Protein AF-A0A968QBC7-F1 (afdb_monomer_lite)

Sequence (565 aa):
MVQDLKIQFGDIQQAPGVLPNEQGVIEVTITNDGDESLADGSLNLFASTDRELDLDSLNSNDDLLEGTEVNALKGTDELLGTLGGINLEADESRSYTIDFAADEFRNPSVVSPGAYNLFAQIDPDNAVAESDETNNQSLQAISVDGTDAILDWNSAFLNAVQTQGKLDRENGVKLNDYNVPGEPPPIEARDAAILSIAQYEVVNAIAGDGDSYLNDGIVPPDGASAEAAAVGAAYQVLSTLFPEQTRTFDLQVEASLAEIEDSSGAENAGFDYGVEVANQVLALRAGDGSDAAQVPYTPGTDPGDYNETNERGRVSAVLPNFGDVTPFVIGNPEYFRPSGPPEYGSEQFLEETEQLRLLGGRTDTDATESIRTPEQTEIAEFWAYDRQDTFRPPGQWIEIAQEVALDEGNSLEENAQLFAQLNVSLADAGIVAWDTKFTFDQQRPYNTIAQDGLTGATYDPDWRPLLDTPPFPDYVSGHATFGGAAAAVLEDFFGEDISFEIASQELPGVTRSFSGSGDLSSFEEAALENANSRLYAGVHLESSNLDGLAAGQLVGEYVTDNFLS

Foldseek 3Di:
DFWAKFKDWDDFPAFQFQDQVRKTKTKMKIWTQDQAKDFWWKKWKKWFLQPDDDPVQEQEPVLQPDPQDFFSGRARMYTFFMDTGDIAGHRDMDMDMDICNDPRGHHDQSFFQAKIKMKMAIPPPCPGGHPDPPRRMDMDIDGHPLDALLLNLLRNLLSLQLVQLVVCVVVVPDADLQDDGGQAQLNSLVLLLLLLLLLLQLLCLVVPPPFHLLNDADRAPDLADSRLLSLLQSLLSCCVVRVVSNVVSVVVNVVNLVPDPGDPVNSVSSNVSSVVSSVVSCVVQVPQCQSVQRHADDWDDDPFFAACAFPVGGGGAPRLCLLSGQASWPRHLVVLADPADDPQLDPQNQVLLQLLLQQFFQDDDPQYDHPHDPVLLCLLLQLPQVRSSGSRLLNLLVSVVSQQCSVVSDDSNLSSVLSNLLSSLLNSLSSSQSNNQSVRRGYWSRCVAQPPDRPPHRHDVPTHGSATADRTGAAADSSLLSLLLSLLSCCVSPNQQDKDKDRGSSNPPDIDIFGADDPGGSSRVSSLSSLSSCSNRSTYGPRNSVSSNSSNNVSNNSSVVGVRD

Radius of gyration: 24.46 Å; chains: 1; bounding box: 62×48×79 Å

pLDDT: mean 89.82, std 11.72, range [37.88, 98.94]

Secondary structure (DSSP, 8-state):
--B-EEEEEEEEEE---SSTT---EEEEEEEE-SSS-EEEEEEEEEEESSS---GGG-B-GGGGSSTT-S----SSEEEEEEEEEEEE-TTEEEEEEEETTSTTB---SSS-SSEEEEEEEESTT--S-BS-TTSSEEEEEEE-TT--HHHHHHHHHHHHHHHHHHHHHHTT---BTTB-SS--HHHHHHHHHHHHHHHHHHHHHHHT----TTSSPPPPPTT--HHHHHHHHHHHHHHHH-GGGHHHHHHHHHHHHHH--S-HHHHHHHHHHHHHHHHHHHHHHTTSSGGG--------SSTTB--SEETTEE-PPS-TTGGGSPPSSSS-GGGTS-S-PPPTTSHHHHHHHHHHHHHHBSS--SS------HHHHHHHHHT---STTS-HHHHHHHHHHHHHHHHHT--HHHHHHHHHHHHHHHHHHHHHHHHHHHHH-BPPHHHHHHSTT-TTS---TT--BSSPPPSS--SSPHHHHHHHHHHHHHHHHH-S---EEEEETTEEEEEEEE--BTTB-HHHHHHHHHHHHHHHTTSS-HHHHHHHHHHHHHHHHHHHHHTT-

Structure (mmCIF, N/CA/C/O backbone):
data_AF-A0A968QBC7-F1
#
_entry.id   AF-A0A968QBC7-F1
#
loop_
_atom_site.group_PDB
_atom_site.id
_atom_site.type_symbol
_atom_site.label_atom_id
_atom_site.label_alt_id
_atom_site.label_comp_id
_atom_site.label_asym_id
_atom_site.label_entity_id
_atom_site.label_seq_id
_atom_site.pdbx_PDB_ins_code
_atom_site.Cartn_x
_atom_site.Cartn_y
_atom_site.Cartn_z
_atom_site.occupancy
_atom_site.B_iso_or_equiv
_atom_site.auth_seq_id
_atom_site.auth_comp_id
_atom_site.auth_asym_id
_atom_site.auth_atom_id
_atom_site.pdbx_PDB_model_num
ATOM 1 N N . MET A 1 1 ? 14.443 12.891 48.076 1.00 54.38 1 MET A N 1
ATOM 2 C CA . MET A 1 1 ? 14.769 13.911 47.079 1.00 54.38 1 MET A CA 1
ATOM 3 C C . MET A 1 1 ? 15.037 13.156 45.808 1.00 54.38 1 MET A C 1
ATOM 5 O O . MET A 1 1 ? 16.175 12.801 45.521 1.00 54.38 1 MET A O 1
ATOM 9 N N . VAL A 1 2 ? 13.929 12.725 45.223 1.00 64.19 2 VAL A N 1
ATOM 10 C CA . VAL A 1 2 ? 13.801 11.969 43.988 1.00 64.19 2 VAL A CA 1
ATOM 11 C C . VAL A 1 2 ? 12.511 12.476 43.337 1.00 64.19 2 VAL A C 1
ATOM 13 O O . VAL A 1 2 ? 11.509 12.635 44.039 1.00 64.19 2 VAL A O 1
ATOM 16 N N . GLN A 1 3 ? 12.555 12.787 42.045 1.00 67.62 3 GLN A N 1
ATOM 17 C CA . GLN A 1 3 ? 11.353 13.116 41.273 1.00 67.62 3 GLN A CA 1
ATOM 18 C C . GLN A 1 3 ? 10.611 11.809 40.910 1.00 67.62 3 GLN A C 1
ATOM 20 O O . GLN A 1 3 ? 11.184 10.726 41.038 1.00 67.62 3 GLN A O 1
ATOM 25 N N . ASP A 1 4 ? 9.325 11.870 40.576 1.00 77.69 4 ASP A N 1
ATOM 26 C CA . ASP A 1 4 ? 8.545 10.708 40.102 1.00 77.69 4 ASP A CA 1
ATOM 27 C C . ASP A 1 4 ? 7.466 11.233 39.151 1.00 77.69 4 ASP A C 1
ATOM 29 O O . ASP A 1 4 ? 6.386 11.641 39.584 1.00 77.69 4 ASP A O 1
ATOM 33 N N . LEU A 1 5 ? 7.815 11.350 37.877 1.00 72.25 5 LEU A N 1
ATOM 34 C CA . LEU A 1 5 ? 7.026 11.959 36.820 1.00 72.25 5 LEU A CA 1
ATOM 35 C C . LEU A 1 5 ? 6.195 10.894 36.118 1.00 72.25 5 LEU A C 1
ATOM 37 O O . LEU A 1 5 ? 6.667 10.113 35.302 1.00 72.25 5 LEU A O 1
ATOM 41 N N . LYS A 1 6 ? 4.897 10.937 36.382 1.00 81.06 6 LYS A N 1
ATOM 42 C CA . LYS A 1 6 ? 3.906 10.088 35.736 1.00 81.06 6 LYS A CA 1
ATOM 43 C C . LYS A 1 6 ? 3.188 10.848 34.654 1.00 81.06 6 LYS A C 1
ATOM 45 O O . LYS A 1 6 ? 2.846 12.022 34.820 1.00 81.06 6 LYS A O 1
ATOM 50 N N . ILE A 1 7 ? 2.878 10.138 33.584 1.00 75.00 7 ILE A N 1
ATOM 51 C CA . ILE A 1 7 ? 2.091 10.673 32.488 1.00 75.00 7 ILE A CA 1
ATOM 52 C C . ILE A 1 7 ? 0.885 9.792 32.204 1.00 75.00 7 ILE A C 1
ATOM 54 O O . ILE A 1 7 ? 0.945 8.563 32.241 1.00 75.00 7 ILE A O 1
ATOM 58 N N . GLN A 1 8 ? -0.239 10.444 31.946 1.00 77.38 8 GLN A N 1
ATOM 59 C CA . GLN A 1 8 ? -1.479 9.786 31.589 1.00 77.38 8 GLN A CA 1
ATOM 60 C C . GLN A 1 8 ? -2.199 10.626 30.542 1.00 77.38 8 GLN A C 1
ATOM 62 O O . GLN A 1 8 ? -2.415 11.824 30.745 1.00 77.38 8 GLN A O 1
ATOM 67 N N . PHE A 1 9 ? -2.604 10.001 29.440 1.00 70.44 9 PHE A N 1
ATOM 68 C CA . PHE A 1 9 ? -3.548 10.630 28.523 1.00 70.44 9 PHE A CA 1
ATOM 69 C C . PHE A 1 9 ? -4.874 10.928 29.243 1.00 70.44 9 PHE A C 1
ATOM 71 O O . PHE A 1 9 ? -5.372 10.127 30.039 1.00 70.44 9 PHE A O 1
ATOM 78 N N . GLY A 1 10 ? -5.385 12.135 29.024 1.00 65.56 10 GLY A N 1
ATOM 79 C CA . GLY A 1 10 ? -6.722 12.562 29.417 1.00 65.56 10 GLY A CA 1
ATOM 80 C C . GLY A 1 10 ? -7.723 12.297 28.295 1.00 65.56 10 GLY A C 1
ATOM 81 O O . GLY A 1 10 ? -7.567 11.352 27.527 1.00 65.56 10 GLY A O 1
ATOM 82 N N . ASP A 1 11 ? -8.747 13.144 28.200 1.00 63.66 11 ASP A N 1
ATOM 83 C CA . ASP A 1 11 ? -9.745 13.041 27.138 1.00 63.66 11 ASP A CA 1
ATOM 84 C C . ASP A 1 11 ? -9.130 13.443 25.780 1.00 63.66 11 ASP A C 1
ATOM 86 O O . ASP A 1 11 ? -8.420 14.450 25.666 1.00 63.66 11 ASP A O 1
ATOM 90 N N . ILE A 1 12 ? -9.426 12.667 24.736 1.00 63.16 12 ILE A N 1
ATOM 91 C CA . ILE A 1 12 ? -9.219 13.074 23.341 1.00 63.16 12 ILE A CA 1
ATOM 92 C C . ILE A 1 12 ? -10.389 13.999 23.001 1.00 63.16 12 ILE A C 1
ATOM 94 O O . ILE A 1 12 ? -11.540 13.567 23.001 1.00 63.16 12 ILE A O 1
ATOM 98 N N . GLN A 1 13 ? -10.118 15.289 22.798 1.00 61.44 13 GLN A N 1
ATOM 99 C CA . GLN A 1 13 ? -11.164 16.268 22.479 1.00 61.44 13 GLN A CA 1
ATOM 100 C C . GLN A 1 13 ? -11.475 16.288 20.979 1.00 61.44 13 GLN A C 1
ATOM 102 O O . GLN A 1 13 ? -12.612 16.562 20.600 1.00 61.44 13 GLN A O 1
ATOM 107 N N . GLN A 1 14 ? -10.456 16.014 20.165 1.00 63.56 14 GLN A N 1
ATOM 108 C CA . GLN A 1 14 ? -10.523 15.791 18.728 1.00 63.56 14 GLN A CA 1
ATOM 109 C C . GLN A 1 14 ? -9.367 14.857 18.365 1.00 63.56 14 GLN A C 1
ATOM 111 O O . GLN A 1 14 ? -8.214 15.174 18.687 1.00 63.56 14 GLN A O 1
ATOM 116 N N . ALA A 1 15 ? -9.654 13.710 17.749 1.00 60.06 15 ALA A N 1
ATOM 117 C CA . ALA A 1 15 ? -8.593 12.820 17.284 1.00 60.06 15 ALA A CA 1
ATOM 118 C C . ALA A 1 15 ? -7.692 13.580 16.290 1.00 60.06 15 ALA A C 1
ATOM 120 O O . ALA A 1 15 ? -8.216 14.307 15.442 1.00 60.06 15 ALA A O 1
ATOM 121 N N . PRO A 1 16 ? -6.353 13.490 16.394 1.00 59.53 16 PRO A N 1
ATOM 122 C CA . PRO A 1 16 ? -5.494 14.000 15.337 1.00 59.53 16 PRO A CA 1
ATOM 123 C C . PRO A 1 16 ? -5.816 13.249 14.054 1.00 59.53 16 PRO A C 1
ATOM 125 O 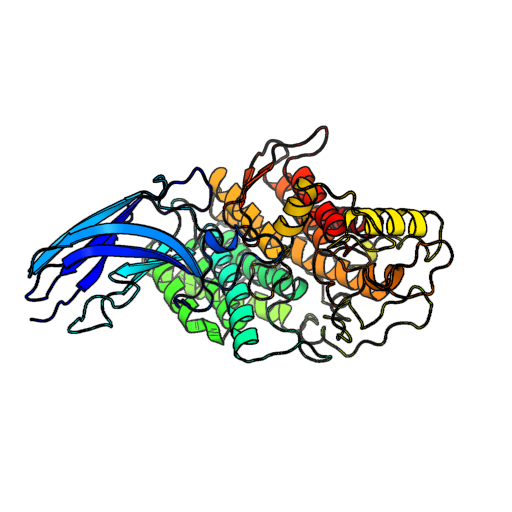O . PRO A 1 16 ? -5.745 12.023 14.015 1.00 59.53 16 PRO A O 1
ATOM 128 N N . GLY A 1 17 ? -6.238 13.996 13.040 1.00 59.09 17 GLY A N 1
ATOM 129 C CA . GLY A 1 17 ? -6.436 13.433 11.720 1.00 59.09 17 GLY A CA 1
ATOM 130 C C . GLY A 1 17 ? -5.100 13.204 11.026 1.00 59.09 17 GLY A C 1
ATOM 131 O O . GLY A 1 17 ? -4.032 13.560 11.539 1.00 59.09 17 GLY A O 1
ATOM 132 N N . VAL A 1 18 ? -5.167 12.619 9.839 1.00 54.19 18 VAL A N 1
ATOM 133 C CA . VAL A 1 18 ? -3.989 12.420 8.982 1.00 54.19 18 VAL A CA 1
ATOM 134 C C . VAL A 1 18 ? -3.817 13.561 7.977 1.00 54.19 18 VAL A C 1
ATOM 136 O O . VAL A 1 18 ? -2.715 13.800 7.487 1.00 54.19 18 VAL A O 1
ATOM 139 N N . LEU A 1 19 ? -4.867 14.357 7.736 1.00 51.28 19 LEU A N 1
ATOM 140 C CA . LEU A 1 19 ? -4.826 15.472 6.791 1.00 51.28 19 LEU A CA 1
ATOM 141 C C . LEU A 1 19 ? -4.228 16.738 7.419 1.00 51.28 19 LEU A C 1
ATOM 143 O O . LEU A 1 19 ? -4.569 17.062 8.554 1.00 51.28 19 LEU A O 1
ATOM 147 N N . PRO A 1 20 ? -3.446 17.565 6.692 1.00 45.19 20 PRO A N 1
ATOM 148 C CA . PRO A 1 20 ? -2.843 18.810 7.209 1.00 45.19 20 PRO A CA 1
ATOM 149 C C . PRO A 1 20 ? -3.818 19.816 7.842 1.00 45.19 20 PRO A C 1
ATOM 151 O O . PRO A 1 20 ? -3.416 20.680 8.625 1.00 45.19 20 PRO A O 1
ATOM 154 N N . ASN A 1 21 ? -5.102 19.738 7.488 1.00 50.56 21 ASN A N 1
ATOM 155 C CA . ASN A 1 21 ? -6.150 20.629 7.984 1.00 50.56 21 ASN A CA 1
ATOM 156 C C . ASN A 1 21 ? -6.928 20.040 9.177 1.00 50.56 21 ASN A C 1
ATOM 158 O O . ASN A 1 21 ? -7.667 20.772 9.841 1.00 50.56 21 ASN A O 1
ATOM 162 N N . GLU A 1 22 ? -6.750 18.751 9.472 1.00 58.28 22 GLU A N 1
ATOM 163 C CA . GLU A 1 22 ? -7.360 18.049 10.599 1.00 58.28 22 GLU A CA 1
ATOM 164 C C . GLU A 1 22 ? -6.452 18.153 11.817 1.00 58.28 22 GLU A C 1
ATOM 166 O O . GLU A 1 22 ? -5.521 17.381 12.027 1.00 58.28 22 GLU A O 1
ATOM 171 N N . GLN A 1 23 ? -6.702 19.182 12.613 1.00 64.25 23 GLN A N 1
ATOM 172 C CA . GLN A 1 23 ? -5.870 19.491 13.761 1.00 64.25 23 GLN A CA 1
ATOM 173 C C . GLN A 1 23 ? -6.446 18.814 15.005 1.00 64.25 23 GLN A C 1
ATOM 175 O O . GLN A 1 23 ? -7.502 19.204 15.501 1.00 64.25 23 GLN A O 1
ATOM 180 N N . GLY A 1 24 ? -5.770 17.767 15.479 1.00 70.56 24 GLY A N 1
ATOM 181 C CA . GLY A 1 24 ? -6.132 17.063 16.707 1.00 70.56 24 GLY A CA 1
ATOM 182 C C . GLY A 1 24 ? -5.982 17.932 17.946 1.00 70.56 24 GLY A C 1
ATOM 183 O O . GLY A 1 24 ? -5.099 18.788 18.030 1.00 70.56 24 GLY A O 1
ATOM 184 N N . VAL A 1 25 ? -6.810 17.666 18.951 1.00 77.69 25 VAL A N 1
ATOM 185 C CA . VAL A 1 25 ? -6.698 18.283 20.272 1.00 77.69 25 VAL A CA 1
ATOM 186 C C . VAL A 1 25 ? -6.809 17.194 21.323 1.00 77.69 25 VAL A C 1
ATOM 188 O O . VAL A 1 25 ? -7.871 16.602 21.524 1.00 77.69 25 VAL A O 1
ATOM 191 N N . ILE A 1 26 ? -5.711 16.946 22.031 1.00 81.19 26 ILE A N 1
ATOM 192 C CA . ILE A 1 26 ? -5.663 15.931 23.084 1.00 81.19 26 ILE A CA 1
ATOM 193 C C . ILE A 1 26 ? -5.271 16.555 24.418 1.00 81.19 26 ILE A C 1
ATOM 195 O O . ILE A 1 26 ? -4.491 17.509 24.478 1.00 81.19 26 ILE A O 1
ATOM 199 N N . GLU A 1 27 ? -5.795 16.013 25.513 1.00 84.12 27 GLU A N 1
ATOM 200 C CA . GLU A 1 27 ? -5.322 16.361 26.848 1.00 84.12 27 GLU A CA 1
ATOM 201 C C . GLU A 1 27 ? -4.336 15.323 27.370 1.00 84.12 27 GLU A C 1
ATOM 203 O O . GLU A 1 27 ? -4.549 14.117 27.282 1.00 84.12 27 GLU A O 1
ATOM 208 N N . VAL A 1 28 ? -3.258 15.801 27.983 1.00 84.19 28 VAL A N 1
ATOM 209 C CA . VAL A 1 28 ? -2.274 14.963 28.666 1.00 84.19 28 VAL A CA 1
ATOM 210 C C . VAL A 1 28 ? -2.085 15.486 30.077 1.00 84.19 28 VAL A C 1
ATOM 212 O O . VAL A 1 28 ? -1.822 16.669 30.293 1.00 84.19 28 VAL A O 1
ATOM 215 N N . THR A 1 29 ? -2.234 14.611 31.065 1.00 86.94 29 THR A N 1
ATOM 216 C CA . THR A 1 29 ? -2.003 14.942 32.470 1.00 86.94 29 THR A CA 1
ATOM 217 C C . THR A 1 29 ? -0.637 14.440 32.898 1.00 86.94 29 THR A C 1
ATOM 219 O O . THR A 1 29 ? -0.306 13.270 32.720 1.00 86.94 29 THR A O 1
ATOM 222 N N . ILE A 1 30 ? 0.145 15.342 33.485 1.00 87.06 30 ILE A N 1
ATOM 223 C CA . ILE A 1 30 ? 1.463 15.049 34.038 1.00 87.06 30 ILE A CA 1
ATOM 224 C C . ILE A 1 30 ? 1.392 15.247 35.547 1.00 87.06 30 ILE A C 1
ATOM 226 O O . ILE A 1 30 ? 0.925 16.286 36.032 1.00 87.06 30 ILE A O 1
ATOM 230 N N . THR A 1 31 ? 1.867 14.252 36.281 1.00 85.75 31 THR A N 1
ATOM 231 C CA . THR A 1 31 ? 1.888 14.212 37.739 1.00 85.75 31 THR A CA 1
ATOM 232 C C . THR A 1 31 ? 3.325 14.074 38.216 1.00 85.75 31 THR A C 1
ATOM 234 O O . THR A 1 31 ? 4.023 13.168 37.787 1.00 85.75 31 THR A O 1
ATOM 237 N N . ASN A 1 32 ? 3.764 14.945 39.121 1.00 86.44 32 ASN A N 1
ATOM 238 C CA . ASN A 1 32 ? 5.033 14.808 39.827 1.00 86.44 32 ASN A CA 1
ATOM 239 C C . ASN A 1 32 ? 4.766 14.301 41.251 1.00 86.44 32 ASN A C 1
ATOM 241 O O . ASN A 1 32 ? 4.502 15.094 42.153 1.00 86.44 32 ASN A O 1
ATOM 245 N N . ASP A 1 33 ? 4.840 12.987 41.449 1.00 85.00 33 ASP A N 1
ATOM 246 C CA . ASP A 1 33 ? 4.702 12.303 42.746 1.00 85.00 33 ASP A CA 1
ATOM 247 C C . ASP A 1 33 ? 6.002 12.353 43.586 1.00 85.00 33 ASP A C 1
ATOM 249 O O . ASP A 1 33 ? 6.104 11.742 44.657 1.00 85.00 33 ASP A O 1
ATOM 253 N N . GLY A 1 34 ? 7.022 13.062 43.094 1.00 79.31 34 GLY A N 1
ATOM 254 C CA . GLY A 1 34 ? 8.303 13.249 43.757 1.00 79.31 34 GLY A CA 1
ATOM 255 C C . GLY A 1 34 ? 8.305 14.347 44.822 1.00 79.31 34 GLY A C 1
ATOM 256 O O . GLY A 1 34 ? 7.388 15.156 44.943 1.00 79.31 34 GLY A O 1
ATOM 257 N N . ASP A 1 35 ? 9.395 14.415 45.594 1.00 80.69 35 ASP A N 1
ATOM 258 C CA . ASP A 1 35 ? 9.584 15.411 46.662 1.00 80.69 35 ASP A CA 1
ATOM 259 C C . ASP A 1 35 ? 10.395 16.656 46.236 1.00 80.69 35 ASP A C 1
ATOM 261 O O . ASP A 1 35 ? 10.741 17.489 47.080 1.00 80.69 35 ASP A O 1
ATOM 265 N N . GLU A 1 36 ? 10.681 16.808 44.938 1.00 83.19 36 GLU A N 1
ATOM 266 C CA . GLU A 1 36 ? 11.306 17.988 44.319 1.00 83.19 36 GLU A CA 1
ATOM 267 C C . GLU A 1 36 ? 10.457 18.527 43.160 1.00 83.19 36 GLU A C 1
ATOM 269 O O . GLU A 1 36 ? 9.679 17.787 42.571 1.00 83.19 36 GLU A O 1
ATOM 274 N N . SER A 1 37 ? 10.604 19.813 42.824 1.00 84.12 37 SER A N 1
ATOM 275 C CA . SER A 1 37 ? 9.905 20.411 41.684 1.00 84.12 37 SER A CA 1
ATOM 276 C C . SER A 1 37 ? 10.605 20.121 40.351 1.00 84.12 37 SER A C 1
ATOM 278 O O . SER A 1 37 ? 11.833 20.195 40.251 1.00 84.12 37 SER A O 1
ATOM 280 N N . LEU A 1 38 ? 9.807 19.870 39.314 1.00 85.00 38 LEU A N 1
ATOM 281 C CA . LEU A 1 38 ? 10.229 19.862 37.918 1.00 85.00 38 LEU A CA 1
ATOM 282 C C . LEU A 1 38 ? 10.217 21.299 37.391 1.00 85.00 38 LEU A C 1
ATOM 284 O O . LEU A 1 38 ? 9.193 21.986 37.456 1.00 85.00 38 LEU A O 1
ATOM 288 N N . ALA A 1 39 ? 11.347 21.750 36.857 1.00 86.75 39 ALA A N 1
ATOM 289 C CA . ALA A 1 39 ? 11.468 23.050 36.214 1.00 86.75 39 ALA A CA 1
ATOM 290 C C . ALA A 1 39 ? 11.956 22.870 34.779 1.00 86.75 39 ALA A C 1
ATOM 292 O O . ALA A 1 39 ? 12.975 22.219 34.566 1.00 86.75 39 ALA A O 1
ATOM 293 N N . ASP A 1 40 ? 11.258 23.505 33.838 1.00 85.50 40 ASP A N 1
ATOM 294 C CA . ASP A 1 40 ? 11.594 23.492 32.408 1.00 85.50 40 ASP A CA 1
ATOM 295 C C . ASP A 1 40 ? 11.649 22.082 31.785 1.00 85.50 40 ASP A C 1
ATOM 297 O O . ASP A 1 40 ? 12.518 21.781 30.973 1.00 85.50 40 ASP A O 1
ATOM 301 N N . GLY A 1 41 ? 10.724 21.206 32.187 1.00 84.94 41 GLY A N 1
ATOM 302 C CA . GLY A 1 41 ? 10.575 19.875 31.600 1.00 84.94 41 GLY A CA 1
ATOM 303 C C . GLY A 1 41 ? 9.995 19.912 30.183 1.00 84.94 41 GLY A C 1
ATOM 304 O O . GLY A 1 41 ? 9.390 20.908 29.766 1.00 84.94 41 GLY A O 1
ATOM 305 N N . SER A 1 42 ? 10.145 18.798 29.470 1.00 87.94 42 SER A N 1
ATOM 306 C CA . SER A 1 42 ? 9.616 18.591 28.122 1.00 87.94 42 SER A CA 1
ATOM 307 C C . SER A 1 42 ? 8.788 17.312 28.020 1.00 87.94 42 SER A C 1
ATOM 309 O O . SER A 1 42 ? 9.060 16.316 28.691 1.00 87.94 42 SER A O 1
ATOM 311 N N . LEU A 1 43 ? 7.774 17.365 27.162 1.00 86.88 43 LEU A N 1
ATOM 312 C CA . LEU A 1 43 ? 6.907 16.257 26.790 1.00 86.88 43 LEU A CA 1
ATOM 313 C C . LEU A 1 43 ? 7.033 16.020 25.286 1.00 86.88 43 LEU A C 1
ATOM 315 O O . LEU A 1 43 ? 6.701 16.913 24.509 1.00 86.88 43 LEU A O 1
ATOM 319 N N . ASN A 1 44 ? 7.463 14.828 24.887 1.00 88.38 44 ASN A N 1
ATOM 320 C CA . ASN A 1 44 ? 7.434 14.394 23.492 1.00 88.38 44 ASN A CA 1
ATOM 321 C C . ASN A 1 44 ? 6.160 13.606 23.204 1.00 88.38 44 ASN A C 1
ATOM 323 O O . ASN A 1 44 ? 5.774 12.752 24.008 1.00 88.38 44 ASN A O 1
ATOM 327 N N . LEU A 1 45 ? 5.546 13.868 22.050 1.00 87.50 45 LEU A N 1
ATOM 328 C CA . LEU A 1 45 ? 4.499 13.019 21.493 1.00 87.50 45 LEU A CA 1
ATOM 329 C C . LEU A 1 45 ? 4.981 12.283 20.253 1.00 87.50 45 LEU A C 1
ATOM 331 O O . LEU A 1 45 ? 5.629 12.881 19.393 1.00 87.50 45 LEU A O 1
ATOM 335 N N . PHE A 1 46 ? 4.583 11.020 20.138 1.00 87.50 46 PHE A N 1
ATOM 336 C CA . PHE A 1 46 ? 4.916 10.170 19.005 1.00 87.50 46 PHE A CA 1
ATOM 337 C C . PHE A 1 46 ? 3.679 9.466 18.451 1.00 87.50 46 PHE A C 1
ATOM 339 O O . PHE A 1 46 ? 2.776 9.133 19.219 1.00 87.50 46 PHE A O 1
ATOM 346 N N . ALA A 1 47 ? 3.665 9.206 17.147 1.00 86.62 47 ALA A N 1
ATOM 347 C CA . ALA A 1 47 ? 2.773 8.235 16.522 1.00 86.62 47 ALA A CA 1
ATOM 348 C C . ALA A 1 47 ? 3.510 6.907 16.333 1.00 86.62 47 ALA A C 1
ATOM 350 O O . ALA A 1 47 ? 4.714 6.909 16.084 1.00 86.62 47 ALA A O 1
ATOM 351 N N . SER A 1 48 ? 2.779 5.802 16.450 1.00 85.56 48 SER A N 1
ATOM 352 C CA . SER A 1 48 ? 3.291 4.443 16.278 1.00 85.56 48 SER A CA 1
ATOM 353 C C . SER A 1 48 ? 2.239 3.533 15.653 1.00 85.56 48 SER A C 1
ATOM 355 O O . SER A 1 48 ? 1.053 3.573 16.018 1.00 85.56 48 SER A O 1
ATOM 357 N N . THR A 1 49 ? 2.687 2.664 14.752 1.00 82.94 49 THR A N 1
ATOM 358 C CA . THR A 1 49 ? 1.842 1.659 14.096 1.00 82.94 49 THR A CA 1
ATOM 359 C C . THR A 1 49 ? 1.744 0.352 14.885 1.00 82.94 49 THR A C 1
ATOM 361 O O . THR A 1 49 ? 0.771 -0.380 14.721 1.00 82.94 49 THR A O 1
ATOM 364 N N . ASP A 1 50 ? 2.710 0.039 15.755 1.00 78.44 50 ASP A N 1
ATOM 365 C CA . ASP A 1 50 ? 2.883 -1.307 16.329 1.00 78.44 50 ASP A CA 1
ATOM 366 C C . ASP A 1 50 ? 2.806 -1.378 17.864 1.00 78.44 50 ASP A C 1
ATOM 368 O O . ASP A 1 50 ? 2.888 -2.468 18.436 1.00 78.44 50 ASP A O 1
ATOM 372 N N . ARG A 1 51 ? 2.542 -0.245 18.533 1.00 85.06 51 ARG A N 1
ATOM 373 C CA . ARG A 1 51 ? 2.440 -0.135 20.005 1.00 85.06 51 ARG A CA 1
ATOM 374 C C . ARG A 1 51 ? 3.764 -0.376 20.727 1.00 85.06 51 ARG A C 1
ATOM 376 O O . ARG A 1 51 ? 3.754 -0.584 21.946 1.00 85.06 51 ARG A O 1
ATOM 383 N N . GLU A 1 52 ? 4.875 -0.309 20.015 1.00 83.88 52 GLU A N 1
ATOM 384 C CA . GLU A 1 52 ? 6.221 -0.237 20.563 1.00 83.88 52 GLU A CA 1
ATOM 385 C C . GLU A 1 52 ? 6.811 1.134 20.191 1.00 83.88 52 GLU A C 1
ATOM 387 O O . GLU A 1 52 ? 6.368 1.755 19.237 1.00 83.88 52 GLU A O 1
ATOM 392 N N . LEU A 1 53 ? 7.714 1.675 21.016 1.00 82.38 53 LEU A N 1
ATOM 393 C CA . LEU A 1 53 ? 8.359 2.962 20.731 1.00 82.38 53 LEU A CA 1
ATOM 394 C C . LEU A 1 53 ? 9.856 2.746 20.503 1.00 82.38 53 LEU A C 1
ATOM 396 O O . LEU A 1 53 ? 10.619 2.514 21.448 1.00 82.38 53 LEU A O 1
ATOM 400 N N . ASP A 1 54 ? 10.271 2.876 19.252 1.00 80.88 54 ASP A N 1
ATOM 401 C CA . ASP A 1 54 ? 11.610 2.658 18.731 1.00 80.88 54 ASP A CA 1
ATOM 402 C C . ASP A 1 54 ? 12.358 3.979 18.531 1.00 80.88 54 ASP A C 1
ATOM 404 O O . ASP A 1 54 ? 12.469 4.534 17.434 1.00 80.88 54 ASP A O 1
ATOM 408 N N . LEU A 1 55 ? 12.971 4.470 19.605 1.00 77.81 55 LEU A N 1
ATOM 409 C CA . LEU A 1 55 ? 13.724 5.728 19.559 1.00 77.81 55 LEU A CA 1
ATOM 410 C C . LEU A 1 55 ? 14.991 5.666 18.676 1.00 77.81 55 LEU A C 1
ATOM 412 O O . LEU A 1 55 ? 15.491 6.706 18.253 1.00 77.81 55 LEU A O 1
ATOM 416 N N . ASP A 1 56 ? 15.507 4.468 18.374 1.00 71.88 56 ASP A N 1
ATOM 417 C CA . ASP A 1 56 ? 16.705 4.270 17.538 1.00 71.88 56 ASP A CA 1
ATOM 418 C C . ASP A 1 56 ? 16.419 4.377 16.024 1.00 71.88 56 ASP A C 1
ATOM 420 O O . ASP A 1 56 ? 17.343 4.568 15.226 1.00 71.88 56 ASP A O 1
ATOM 424 N N . SER A 1 57 ? 15.151 4.259 15.625 1.00 69.38 57 SER A N 1
ATOM 425 C CA . SER A 1 57 ? 14.670 4.306 14.235 1.00 69.38 57 SER A CA 1
ATOM 426 C C . SER A 1 57 ? 13.554 5.335 14.048 1.00 69.38 57 SER A C 1
ATOM 428 O O . SER A 1 57 ? 12.704 5.191 13.174 1.00 69.38 57 SER A O 1
ATOM 430 N N . LEU A 1 58 ? 13.571 6.376 14.877 1.00 72.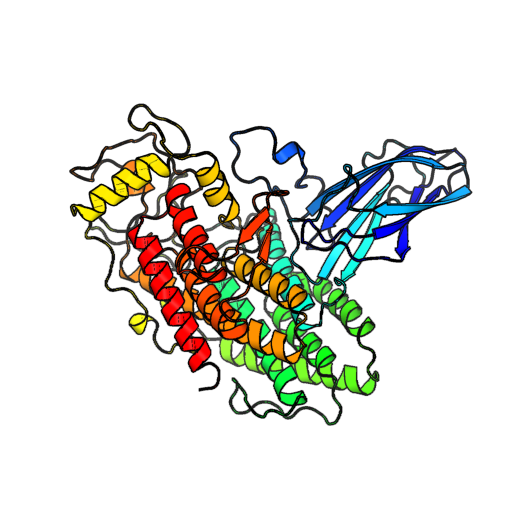75 58 LEU A N 1
ATOM 431 C CA . LEU A 1 58 ? 12.531 7.388 14.938 1.00 72.75 58 LEU A CA 1
ATOM 432 C C . LEU A 1 58 ? 12.562 8.335 13.734 1.00 72.75 58 LEU A C 1
ATOM 434 O O . LEU A 1 58 ? 13.623 8.837 13.357 1.00 72.75 58 LEU A O 1
ATOM 438 N N . ASN A 1 59 ? 11.381 8.632 13.200 1.00 70.94 59 ASN A N 1
ATOM 439 C CA . ASN A 1 59 ? 11.183 9.639 12.163 1.00 70.94 59 ASN A CA 1
ATOM 440 C C . ASN A 1 59 ? 11.044 11.035 12.783 1.00 70.94 59 ASN A C 1
ATOM 442 O O . ASN A 1 59 ? 10.235 11.239 13.693 1.00 70.94 59 ASN A O 1
ATOM 446 N N . SER A 1 60 ? 11.803 12.013 12.289 1.00 66.38 60 SER A N 1
ATOM 447 C CA . SER A 1 60 ? 11.813 13.387 12.804 1.00 66.38 60 SER A CA 1
ATOM 448 C C . SER A 1 60 ? 11.914 14.437 11.692 1.00 66.38 60 SER A C 1
ATOM 450 O O . SER A 1 60 ? 12.317 14.147 10.570 1.00 66.38 60 SER A O 1
ATOM 452 N N . ASN A 1 61 ? 11.605 15.698 12.008 1.00 54.62 61 ASN A N 1
ATOM 453 C CA . ASN A 1 61 ? 11.750 16.806 11.052 1.00 54.62 61 ASN A CA 1
ATOM 454 C C . ASN A 1 61 ? 13.206 17.046 10.603 1.00 54.62 61 ASN A C 1
ATOM 456 O O . ASN A 1 61 ? 13.427 17.601 9.527 1.00 54.62 61 ASN A O 1
ATOM 460 N N . ASP A 1 62 ? 14.199 16.639 11.401 1.00 53.28 62 ASP A N 1
ATOM 461 C CA . ASP A 1 62 ? 15.617 16.790 11.047 1.00 53.28 62 ASP A CA 1
ATOM 462 C C . ASP A 1 62 ? 16.031 15.835 9.912 1.00 53.28 62 ASP A C 1
ATOM 464 O O . ASP A 1 62 ? 16.992 16.117 9.191 1.00 53.28 62 ASP A O 1
ATOM 468 N N . ASP A 1 63 ? 15.267 14.760 9.687 1.00 51.44 63 ASP A N 1
ATOM 469 C CA . ASP A 1 63 ? 15.485 13.811 8.589 1.00 51.44 63 ASP A CA 1
ATOM 470 C C . ASP A 1 63 ? 15.145 14.409 7.211 1.00 51.44 63 ASP A C 1
ATOM 472 O O . ASP A 1 63 ? 15.592 13.900 6.186 1.00 51.44 63 ASP A O 1
ATOM 476 N N . LEU A 1 64 ? 14.430 15.540 7.177 1.00 48.44 64 LEU A N 1
ATOM 477 C CA . LEU A 1 64 ? 14.015 16.234 5.953 1.00 48.44 64 LEU A CA 1
ATOM 478 C C . LEU A 1 64 ? 15.040 17.273 5.453 1.00 48.44 64 LEU A C 1
ATOM 480 O O . LEU A 1 64 ? 14.890 17.810 4.354 1.00 48.44 64 LEU A O 1
ATOM 484 N N . LEU A 1 65 ? 16.061 17.625 6.250 1.00 38.12 65 LEU A N 1
ATOM 485 C CA . LEU A 1 65 ? 16.820 18.876 6.058 1.00 38.12 65 LEU A CA 1
ATOM 486 C C . LEU A 1 65 ? 18.301 18.729 5.669 1.00 38.12 65 LEU A C 1
ATOM 488 O O . LEU A 1 65 ? 18.931 19.738 5.332 1.00 38.12 65 LEU A O 1
ATOM 492 N N . GLU A 1 66 ? 18.864 17.520 5.615 1.00 39.19 66 GLU A N 1
ATOM 493 C CA . GLU A 1 66 ? 20.218 17.301 5.084 1.00 39.19 66 GLU A CA 1
ATOM 494 C C . GLU A 1 66 ? 20.176 16.525 3.764 1.00 39.19 66 GLU A C 1
ATOM 496 O O . GLU A 1 66 ? 20.205 15.301 3.714 1.00 39.19 66 GLU A O 1
ATOM 501 N N . GLY A 1 67 ? 20.108 17.281 2.663 1.00 45.97 67 GLY A N 1
ATOM 502 C CA . GLY A 1 67 ? 20.013 16.739 1.313 1.00 45.97 67 GLY A CA 1
ATOM 503 C C . GLY A 1 67 ? 21.018 15.623 0.996 1.00 45.97 67 GLY A C 1
ATOM 504 O O . GLY A 1 67 ? 22.184 15.684 1.387 1.00 45.97 67 GLY A O 1
ATOM 505 N N . THR A 1 68 ? 20.541 14.682 0.172 1.00 37.88 68 THR A N 1
ATOM 506 C CA . THR A 1 68 ? 21.195 13.550 -0.530 1.00 37.88 68 THR A CA 1
ATOM 507 C C . THR A 1 68 ? 20.882 12.137 -0.031 1.00 37.88 68 THR A C 1
ATOM 509 O O . THR A 1 68 ? 21.126 11.195 -0.797 1.00 37.88 68 THR A O 1
ATOM 512 N N . GLU A 1 69 ? 20.289 11.947 1.150 1.00 42.69 69 GLU A N 1
ATOM 513 C CA . GLU A 1 69 ? 19.740 10.635 1.524 1.00 42.69 69 GLU A CA 1
ATOM 514 C C . GLU A 1 69 ? 18.253 10.549 1.173 1.00 42.69 69 GLU A C 1
ATOM 516 O O . GLU A 1 69 ? 17.436 11.336 1.628 1.00 42.69 69 GLU A O 1
ATOM 521 N N . VAL A 1 70 ? 17.953 9.599 0.287 1.00 45.44 70 VAL A N 1
ATOM 522 C CA . VAL A 1 70 ? 16.606 9.228 -0.142 1.00 45.44 70 VAL A CA 1
ATOM 523 C C . VAL A 1 70 ? 16.130 8.139 0.822 1.00 45.44 70 VAL A C 1
ATOM 525 O O . VAL A 1 70 ? 16.902 7.198 1.041 1.00 45.44 70 VAL A O 1
ATOM 528 N N . ASN A 1 71 ? 14.914 8.285 1.365 1.00 48.44 71 ASN A N 1
ATOM 529 C CA . ASN A 1 71 ? 14.290 7.604 2.523 1.00 48.44 71 ASN A CA 1
ATOM 530 C C . ASN A 1 71 ? 14.291 8.479 3.790 1.00 48.44 71 ASN A C 1
ATOM 532 O O . ASN A 1 71 ? 15.140 8.307 4.667 1.00 48.44 71 ASN A O 1
ATOM 536 N N . ALA A 1 72 ? 13.324 9.397 3.888 1.00 50.72 72 ALA A N 1
ATOM 537 C CA . ALA A 1 72 ? 13.145 10.251 5.064 1.00 50.72 72 ALA A CA 1
ATOM 538 C C . ALA A 1 72 ? 12.632 9.474 6.290 1.00 50.72 72 ALA A C 1
ATOM 540 O O . ALA A 1 72 ? 12.834 9.918 7.420 1.00 50.72 72 ALA A O 1
ATOM 541 N N . LEU A 1 73 ? 12.032 8.293 6.086 1.00 59.97 73 LEU A N 1
ATOM 542 C CA . LEU A 1 73 ? 11.680 7.398 7.182 1.00 59.97 73 LEU A CA 1
ATOM 543 C C . LEU A 1 73 ? 12.830 6.464 7.583 1.00 59.97 73 LEU A C 1
ATOM 545 O O . LEU A 1 73 ? 13.570 5.939 6.749 1.00 59.97 73 LEU A O 1
ATOM 549 N N . LYS A 1 74 ? 12.928 6.174 8.875 1.00 65.12 74 LYS A N 1
ATOM 550 C CA . LYS A 1 74 ? 13.864 5.270 9.544 1.00 65.12 74 LYS A CA 1
ATOM 551 C C . LYS A 1 74 ? 13.163 4.101 10.247 1.00 65.12 74 LYS A C 1
ATOM 553 O O . LYS A 1 74 ? 13.853 3.122 10.533 1.00 65.12 74 LYS A O 1
ATOM 558 N N . GLY A 1 75 ? 11.838 4.144 10.435 1.00 74.00 75 GLY A N 1
ATOM 559 C CA . GLY A 1 75 ? 11.065 3.098 11.119 1.00 74.00 75 GLY A CA 1
ATOM 560 C C . GLY A 1 75 ? 9.554 3.362 11.171 1.00 74.00 75 GLY A C 1
ATOM 561 O O . GLY A 1 75 ? 9.045 4.175 10.403 1.00 74.00 75 GLY A O 1
ATOM 562 N N . THR A 1 76 ? 8.867 2.666 12.079 1.00 78.19 76 THR A N 1
ATOM 563 C CA . THR A 1 76 ? 7.400 2.648 12.273 1.00 78.19 76 THR A CA 1
ATOM 564 C C . THR A 1 76 ? 6.870 3.738 13.209 1.00 78.19 76 THR A C 1
ATOM 566 O O . THR A 1 76 ? 5.657 3.898 13.334 1.00 78.19 76 THR A O 1
ATOM 569 N N . ASP A 1 77 ? 7.767 4.507 13.838 1.00 85.00 77 ASP A N 1
ATOM 570 C CA . ASP A 1 77 ? 7.408 5.523 14.829 1.00 85.00 77 ASP A CA 1
ATOM 571 C C . ASP A 1 77 ? 7.879 6.915 14.434 1.00 85.00 77 ASP A C 1
ATOM 573 O O . ASP A 1 77 ? 8.962 7.109 13.876 1.00 85.00 77 ASP A O 1
ATOM 577 N N . GLU A 1 78 ? 7.087 7.920 14.776 1.00 83.75 78 GLU A N 1
ATOM 578 C CA . GLU A 1 78 ? 7.312 9.295 14.358 1.00 83.75 78 GLU A CA 1
ATOM 579 C C . GLU A 1 78 ? 7.183 10.272 15.517 1.00 83.75 78 GLU A C 1
ATOM 581 O O . GLU A 1 78 ? 6.177 10.275 16.219 1.00 83.75 78 GLU A O 1
ATOM 586 N N . LEU A 1 79 ? 8.169 11.159 15.688 1.00 85.12 79 LEU A N 1
ATOM 587 C CA . LEU A 1 79 ? 8.040 12.310 16.577 1.00 85.12 79 LEU A CA 1
ATOM 588 C C . LEU A 1 79 ? 7.083 13.329 15.954 1.00 85.12 79 LEU A C 1
ATOM 590 O O . LEU A 1 79 ? 7.368 13.905 14.897 1.00 85.12 79 LEU A O 1
ATOM 594 N N . LEU A 1 80 ? 5.976 13.578 16.647 1.00 82.75 80 LEU A N 1
ATOM 595 C CA . LEU A 1 80 ? 4.956 14.541 16.237 1.00 82.75 80 LEU A CA 1
ATOM 596 C C . LEU A 1 80 ? 5.255 15.937 16.766 1.00 82.75 80 LEU A C 1
ATOM 598 O O . LEU A 1 80 ? 4.906 16.915 16.122 1.00 82.75 80 LEU A O 1
ATOM 602 N N . GLY A 1 81 ? 5.912 16.045 17.919 1.00 83.62 81 GLY A N 1
ATOM 603 C CA . GLY A 1 81 ? 6.305 17.334 18.474 1.00 83.62 81 GLY A CA 1
ATOM 604 C C . GLY A 1 81 ? 6.752 17.259 19.926 1.00 83.62 81 GLY A C 1
ATOM 605 O O . GLY A 1 81 ? 6.637 16.222 20.589 1.00 83.62 81 GLY A O 1
ATOM 606 N N . THR A 1 82 ? 7.253 18.389 20.422 1.00 86.88 82 THR A N 1
ATOM 607 C CA . THR A 1 82 ? 7.751 18.530 21.795 1.00 86.88 82 THR A CA 1
ATOM 608 C C . THR A 1 82 ? 7.134 19.751 22.467 1.00 86.88 82 THR A C 1
ATOM 610 O O . THR A 1 82 ? 7.411 20.891 22.094 1.00 86.88 82 THR A O 1
ATOM 613 N N . LEU A 1 83 ? 6.371 19.528 23.537 1.00 87.75 83 LEU A N 1
ATOM 614 C CA . LEU A 1 83 ? 5.902 20.589 24.422 1.00 87.75 83 LEU A CA 1
ATOM 615 C C . LEU A 1 83 ? 6.956 20.877 25.498 1.00 87.75 83 LEU A C 1
ATOM 617 O O . LEU A 1 83 ? 7.185 20.064 26.392 1.00 87.75 83 LEU A O 1
ATOM 621 N N . GLY A 1 84 ? 7.586 22.049 25.433 1.00 88.38 84 GLY A N 1
ATOM 622 C CA . GLY A 1 84 ? 8.539 22.517 26.445 1.00 88.38 84 GLY A CA 1
ATOM 623 C C . GLY A 1 84 ? 7.906 23.341 27.573 1.00 88.38 84 GLY A C 1
ATOM 624 O O . GLY A 1 84 ? 6.726 23.694 27.548 1.00 88.38 84 GLY A O 1
ATOM 625 N N . GLY A 1 85 ? 8.724 23.719 28.560 1.00 87.12 85 GLY A N 1
ATOM 626 C CA . GLY A 1 85 ? 8.338 24.674 29.603 1.00 87.12 85 GLY A CA 1
ATOM 627 C C . GLY A 1 85 ? 7.395 24.111 30.671 1.00 87.12 85 GLY A C 1
ATOM 628 O O . GLY A 1 85 ? 6.686 24.873 31.343 1.00 87.12 85 GLY A O 1
ATOM 629 N N . ILE A 1 86 ? 7.386 22.792 30.863 1.00 87.50 86 ILE A N 1
ATOM 630 C CA . ILE A 1 86 ? 6.585 22.123 31.890 1.00 87.50 86 ILE A CA 1
ATOM 631 C C . ILE A 1 86 ? 7.201 22.414 33.260 1.00 87.50 86 ILE A C 1
ATOM 633 O O . ILE A 1 86 ? 8.369 22.138 33.522 1.00 87.50 86 ILE A O 1
ATOM 637 N N . ASN A 1 87 ? 6.406 23.010 34.148 1.00 90.12 87 ASN A N 1
ATOM 638 C CA . ASN A 1 87 ? 6.826 23.353 35.505 1.00 90.12 87 ASN A CA 1
ATOM 639 C C . ASN A 1 87 ? 5.812 22.796 36.504 1.00 90.12 87 ASN A C 1
ATOM 641 O O . ASN A 1 87 ? 4.661 23.251 36.503 1.00 90.12 87 ASN A O 1
ATOM 645 N N . LEU A 1 88 ? 6.241 21.852 37.342 1.00 89.75 88 LEU A N 1
ATOM 646 C CA . LEU A 1 88 ? 5.413 21.169 38.338 1.00 89.75 88 LEU A CA 1
ATOM 647 C C . LEU A 1 88 ? 6.089 21.217 39.707 1.00 89.75 88 LEU A C 1
ATOM 649 O O . LEU A 1 88 ? 7.250 20.843 39.857 1.00 89.75 88 LEU A O 1
ATOM 653 N N . GLU A 1 89 ? 5.363 21.656 40.725 1.00 89.25 89 GLU A N 1
ATOM 654 C CA . GLU A 1 89 ? 5.801 21.519 42.111 1.00 89.25 89 GLU A CA 1
ATOM 655 C C . GLU A 1 89 ? 5.784 20.042 42.552 1.00 89.25 89 GLU A C 1
ATOM 657 O O . GLU A 1 89 ? 5.242 19.172 41.868 1.00 89.25 89 GLU A O 1
ATOM 662 N N . ALA A 1 90 ? 6.393 19.752 43.702 1.00 85.69 90 ALA A N 1
ATOM 663 C CA . ALA A 1 90 ? 6.278 18.438 44.337 1.00 85.69 90 ALA A CA 1
ATOM 664 C C . ALA A 1 90 ? 4.806 18.122 44.676 1.00 85.69 90 ALA A C 1
ATOM 666 O O . ALA A 1 90 ? 4.086 19.003 45.163 1.00 85.69 90 ALA A O 1
ATOM 667 N N . ASP A 1 91 ? 4.384 16.876 44.449 1.00 85.44 91 ASP A N 1
ATOM 668 C CA . ASP A 1 91 ? 3.003 16.387 44.585 1.00 85.44 91 ASP A CA 1
ATOM 669 C C . ASP A 1 91 ? 1.966 17.145 43.708 1.00 85.44 91 ASP A C 1
ATOM 671 O O . ASP A 1 91 ? 0.771 17.178 44.031 1.00 85.44 91 ASP A O 1
ATOM 675 N N . GLU A 1 92 ? 2.387 17.807 42.619 1.00 90.50 92 GLU A N 1
ATOM 676 C CA . GLU A 1 92 ? 1.487 18.517 41.695 1.00 90.50 92 GLU A CA 1
ATOM 677 C C . GLU A 1 92 ? 1.056 17.629 40.517 1.00 90.50 92 GLU A C 1
ATOM 679 O O . GLU A 1 92 ? 1.849 16.889 39.945 1.00 90.50 92 GLU A O 1
ATOM 684 N N . SER A 1 93 ? -0.208 17.751 40.101 1.00 91.06 93 SER A N 1
ATOM 685 C CA . SER A 1 93 ? -0.698 17.246 38.813 1.00 91.06 93 SER A CA 1
ATOM 686 C C . SER A 1 93 ? -1.257 18.392 37.980 1.00 91.06 93 SER A C 1
ATOM 688 O O . SER A 1 93 ? -2.006 19.225 38.503 1.00 91.06 93 SER A O 1
ATOM 690 N N . ARG A 1 94 ? -0.927 18.430 36.688 1.00 91.50 94 ARG A N 1
ATOM 691 C CA . ARG A 1 94 ? -1.444 19.430 35.747 1.00 91.50 94 ARG A CA 1
ATOM 692 C C . ARG A 1 94 ? -1.767 18.795 34.400 1.00 91.50 94 ARG A C 1
ATOM 694 O O . ARG A 1 94 ? -0.984 17.999 33.893 1.00 91.50 94 ARG A O 1
ATOM 701 N N . SER A 1 95 ? -2.895 19.196 33.825 1.00 89.69 95 SER A N 1
ATOM 702 C CA . SER A 1 95 ? -3.291 18.827 32.467 1.00 89.69 95 SER A CA 1
ATOM 703 C C . SER A 1 95 ? -2.818 19.881 31.469 1.00 89.69 95 SER A C 1
ATOM 705 O O . SER A 1 95 ? -2.870 21.085 31.746 1.00 89.69 95 SER A O 1
ATOM 707 N N . TYR A 1 96 ? -2.342 19.409 30.327 1.00 87.00 96 TYR A N 1
ATOM 708 C CA . TYR A 1 96 ? -1.869 20.194 29.201 1.00 87.00 96 TYR A CA 1
ATOM 709 C C . TYR A 1 96 ? -2.709 19.829 27.985 1.00 87.00 96 TYR A C 1
ATOM 711 O O . TYR A 1 96 ? -2.888 18.651 27.686 1.00 87.00 96 TYR A O 1
ATOM 719 N N . THR A 1 97 ? -3.223 20.844 27.302 1.00 86.50 97 THR A N 1
ATOM 720 C CA . THR A 1 97 ? -3.879 20.677 26.007 1.00 86.50 97 THR A CA 1
ATOM 721 C C . THR A 1 97 ? -2.810 20.746 24.930 1.00 86.50 97 THR A C 1
ATOM 723 O O . THR A 1 97 ? -2.074 21.734 24.861 1.00 86.50 97 THR A O 1
ATOM 726 N N . ILE A 1 98 ? -2.721 19.697 24.126 1.00 83.25 98 ILE A N 1
ATOM 727 C CA . ILE A 1 98 ? -1.841 19.606 22.969 1.00 83.25 98 ILE A CA 1
ATOM 728 C C . ILE A 1 98 ? -2.718 19.820 21.748 1.00 83.25 98 ILE A C 1
ATOM 730 O O . ILE A 1 98 ? -3.635 19.041 21.496 1.00 83.25 98 ILE A O 1
ATOM 734 N N . ASP A 1 99 ? -2.458 20.925 21.061 1.00 81.88 99 ASP A N 1
ATOM 735 C CA . ASP A 1 99 ? -3.142 21.335 19.843 1.00 81.88 99 ASP A CA 1
ATOM 736 C C . ASP A 1 99 ? -2.171 21.103 18.688 1.00 81.88 99 ASP A C 1
ATOM 738 O O . ASP A 1 99 ? -1.115 21.741 18.632 1.00 81.88 99 ASP A O 1
ATOM 742 N N . PHE A 1 100 ? -2.505 20.161 17.808 1.00 76.12 100 PHE A N 1
ATOM 743 C CA . PHE A 1 100 ? -1.659 19.813 16.670 1.00 76.12 100 PHE A CA 1
ATOM 744 C C . PHE A 1 100 ? -1.534 20.973 15.670 1.00 76.12 100 PHE A C 1
ATOM 746 O O . PHE A 1 100 ? -0.586 20.990 14.890 1.00 76.12 100 PHE A O 1
ATOM 753 N N . ALA A 1 101 ? -2.404 21.997 15.758 1.00 75.00 101 ALA A N 1
ATOM 754 C CA . ALA A 1 101 ? -2.320 23.200 14.926 1.00 75.00 101 ALA A CA 1
ATOM 755 C C . ALA A 1 101 ? -1.168 24.130 15.319 1.00 75.00 101 ALA A C 1
ATOM 757 O O . ALA A 1 101 ? -0.923 25.134 14.643 1.00 75.00 101 ALA A O 1
ATOM 758 N N . ALA A 1 102 ? -0.525 23.877 16.458 1.00 76.88 102 ALA A N 1
ATOM 759 C CA . ALA A 1 102 ? 0.594 24.672 16.922 1.00 76.88 102 ALA A CA 1
ATOM 760 C C . ALA A 1 102 ? 1.865 24.345 16.122 1.00 76.88 102 ALA A C 1
ATOM 762 O O . ALA A 1 102 ? 2.114 23.192 15.790 1.00 76.88 102 ALA A O 1
ATOM 763 N N . ASP A 1 103 ? 2.703 25.358 15.870 1.00 76.12 103 ASP A N 1
ATOM 764 C CA . ASP A 1 103 ? 3.933 25.230 15.067 1.00 76.12 103 ASP A CA 1
ATOM 765 C C . ASP A 1 103 ? 4.920 24.175 15.625 1.00 76.12 103 ASP A C 1
ATOM 767 O O . ASP A 1 103 ? 5.839 23.749 14.925 1.00 76.12 103 ASP A O 1
ATOM 771 N N . GLU A 1 104 ? 4.784 23.792 16.900 1.00 77.00 104 GLU A N 1
ATOM 772 C CA . GLU A 1 104 ? 5.612 22.779 17.559 1.00 77.00 104 GLU A CA 1
ATOM 773 C C . GLU A 1 104 ? 5.178 21.327 17.291 1.00 77.00 104 GLU A C 1
ATOM 775 O O . GLU A 1 104 ? 5.920 20.410 17.659 1.00 77.00 104 GLU A O 1
ATOM 780 N N . PHE A 1 105 ? 4.008 21.117 16.682 1.00 77.81 105 PHE A N 1
ATOM 781 C CA . PHE A 1 105 ? 3.440 19.807 16.376 1.00 77.81 105 PHE A CA 1
ATOM 782 C C . PHE A 1 105 ? 3.185 19.638 14.872 1.00 77.81 105 PHE A C 1
ATOM 784 O O . PHE A 1 105 ? 3.108 20.604 14.114 1.00 77.81 105 PHE A O 1
ATOM 791 N N . ARG A 1 106 ? 3.090 18.384 14.428 1.00 74.12 106 ARG A N 1
ATOM 792 C CA . ARG A 1 106 ? 2.721 18.009 13.060 1.00 74.12 106 ARG A CA 1
ATOM 793 C C . ARG A 1 106 ? 1.811 16.791 13.053 1.00 74.12 106 ARG A C 1
ATOM 795 O O . ARG A 1 106 ? 1.804 16.011 14.008 1.00 74.12 106 ARG A O 1
ATOM 802 N N . ASN A 1 107 ? 1.110 16.617 11.942 1.00 71.81 107 ASN A N 1
ATOM 803 C CA . ASN A 1 107 ? 0.286 15.440 11.717 1.00 71.81 107 ASN A CA 1
ATOM 804 C C . ASN A 1 107 ? 1.157 14.214 11.428 1.00 71.81 107 ASN A C 1
ATOM 806 O O . ASN A 1 107 ? 2.243 14.360 10.854 1.00 71.81 107 ASN A O 1
ATOM 810 N N . PRO A 1 108 ? 0.712 13.027 11.866 1.00 74.19 108 PRO A N 1
ATOM 811 C CA . PRO A 1 108 ? 1.433 11.792 11.617 1.00 74.19 108 PRO A CA 1
ATOM 812 C C . PRO A 1 108 ? 1.407 11.451 10.122 1.00 74.19 108 PRO A C 1
ATOM 814 O O . PRO A 1 108 ? 0.378 11.572 9.470 1.00 74.19 108 PRO A O 1
ATOM 817 N N . SER A 1 109 ? 2.549 11.017 9.598 1.00 73.56 109 SER A N 1
ATOM 818 C CA . SER A 1 109 ? 2.748 10.545 8.221 1.00 73.56 109 SER A CA 1
ATOM 819 C C . SER A 1 109 ? 2.992 9.038 8.145 1.00 73.56 109 SER A C 1
ATOM 821 O O . SER A 1 109 ? 2.899 8.449 7.076 1.00 73.56 109 SER A O 1
ATOM 823 N N . VAL A 1 110 ? 3.305 8.393 9.275 1.00 74.56 110 VAL A N 1
ATOM 824 C CA . VAL A 1 110 ? 3.515 6.935 9.352 1.00 74.56 110 VAL A CA 1
ATOM 825 C C . VAL A 1 110 ? 2.233 6.121 9.531 1.00 74.56 110 VAL A C 1
ATOM 827 O O . VAL A 1 110 ? 2.305 4.892 9.549 1.00 74.56 110 VAL A O 1
ATOM 830 N N . VAL A 1 111 ? 1.082 6.781 9.681 1.00 79.75 111 VAL A N 1
ATOM 831 C CA . VAL A 1 111 ? -0.215 6.159 9.990 1.00 79.75 111 VAL A CA 1
ATOM 832 C C . VAL A 1 111 ? -1.242 6.527 8.922 1.00 79.75 111 VAL A C 1
ATOM 834 O O . VAL A 1 111 ? -1.192 7.633 8.399 1.00 79.75 111 VAL A O 1
ATOM 837 N N . SER A 1 112 ? -2.188 5.627 8.655 1.00 80.81 112 SER A N 1
ATOM 838 C CA . SER A 1 112 ? -3.337 5.894 7.783 1.00 80.81 112 SER A CA 1
ATOM 839 C C . SER A 1 112 ? -4.589 6.250 8.610 1.00 80.81 112 SER A C 1
ATOM 841 O O . SER A 1 112 ? -4.614 5.957 9.815 1.00 80.81 112 SER A O 1
ATOM 843 N N . PRO A 1 113 ? -5.638 6.863 8.018 1.00 74.56 113 PRO A N 1
ATOM 844 C CA . PRO A 1 113 ? -6.848 7.225 8.760 1.00 74.56 113 PRO A CA 1
ATOM 845 C C . PRO A 1 113 ? -7.596 5.993 9.274 1.00 74.56 113 PRO A C 1
ATOM 847 O O . PRO A 1 113 ? -7.952 5.121 8.490 1.00 74.56 113 PRO A O 1
ATOM 850 N N . GLY A 1 114 ? -7.873 5.943 10.579 1.00 78.38 114 GLY A N 1
ATOM 851 C CA . GLY A 1 114 ? -8.458 4.779 11.249 1.00 78.38 114 GLY A CA 1
ATOM 852 C C . GLY A 1 114 ? -7.844 4.586 12.628 1.00 78.38 114 GLY A C 1
ATOM 853 O O . GLY A 1 114 ? -7.829 5.509 13.443 1.00 78.38 114 GLY A O 1
ATOM 854 N N . ALA A 1 115 ? -7.292 3.397 12.873 1.00 79.19 115 ALA A N 1
ATOM 855 C CA . ALA A 1 115 ? -6.700 3.036 14.154 1.00 79.19 115 ALA A CA 1
ATOM 856 C C . ALA A 1 115 ? -5.165 3.175 14.174 1.00 79.19 115 ALA A C 1
ATOM 858 O O . ALA A 1 115 ? -4.453 2.500 13.424 1.00 79.19 115 ALA A O 1
ATOM 859 N N . TYR A 1 116 ? -4.640 3.986 15.096 1.00 81.69 116 TYR A N 1
ATOM 860 C CA . TYR A 1 116 ? -3.200 4.098 15.363 1.00 81.69 116 TYR A CA 1
ATOM 861 C C . TYR A 1 116 ? -2.910 4.379 16.845 1.00 81.69 116 TYR A C 1
ATOM 863 O O . TYR A 1 116 ? -3.814 4.409 17.683 1.00 81.69 116 TYR A O 1
ATOM 871 N N . ASN A 1 117 ? -1.634 4.535 17.211 1.00 85.12 117 ASN A N 1
ATOM 872 C CA . ASN A 1 117 ? -1.230 4.698 18.604 1.00 85.12 117 ASN A CA 1
ATOM 873 C C . ASN A 1 117 ? -0.456 5.995 18.837 1.00 85.12 117 ASN A C 1
ATOM 875 O O . ASN A 1 117 ? 0.489 6.300 18.114 1.00 85.12 117 ASN A O 1
ATOM 879 N N . LEU A 1 118 ? -0.821 6.720 19.897 1.00 86.50 118 LEU A N 1
ATOM 880 C CA . LEU A 1 118 ? -0.071 7.864 20.402 1.00 86.50 118 LEU A CA 1
ATOM 881 C C . LEU A 1 118 ? 0.713 7.491 21.653 1.00 86.50 118 LEU A C 1
ATOM 883 O O . LEU A 1 118 ? 0.153 6.994 22.633 1.00 86.50 118 LEU A O 1
ATOM 887 N N . PHE A 1 119 ? 1.997 7.821 21.645 1.00 87.12 119 PHE A N 1
ATOM 888 C CA . PHE A 1 119 ? 2.846 7.796 22.824 1.00 87.12 119 PHE A CA 1
ATOM 889 C C . PHE A 1 119 ? 3.072 9.204 23.348 1.00 87.12 119 PHE A C 1
ATOM 891 O O . PHE A 1 119 ? 3.305 10.139 22.586 1.00 87.12 119 PHE A O 1
ATOM 898 N N . ALA A 1 120 ? 3.049 9.339 24.667 1.00 87.00 120 ALA A N 1
ATOM 899 C CA . ALA A 1 120 ? 3.445 10.545 25.372 1.00 87.00 120 ALA A CA 1
ATOM 900 C C . ALA A 1 120 ? 4.589 10.196 26.322 1.00 87.00 120 ALA A C 1
ATOM 902 O O . ALA A 1 120 ? 4.434 9.294 27.145 1.00 87.00 120 ALA A O 1
ATOM 903 N N . GLN A 1 121 ? 5.712 10.906 26.222 1.00 86.50 121 GLN A N 1
ATOM 904 C CA . GLN A 1 121 ? 6.886 10.705 27.073 1.00 86.50 121 GLN A CA 1
ATOM 905 C C . GLN A 1 121 ? 7.301 12.009 27.757 1.00 86.50 121 GLN A C 1
ATOM 907 O O . GLN A 1 121 ? 7.708 12.962 27.088 1.00 86.50 121 GLN A O 1
ATOM 912 N N . ILE A 1 122 ? 7.224 12.045 29.088 1.00 85.38 122 ILE A N 1
ATOM 913 C CA . ILE A 1 122 ? 7.817 13.118 29.897 1.00 85.38 122 ILE A CA 1
ATOM 914 C C . ILE A 1 122 ? 9.286 12.784 30.177 1.00 85.38 122 ILE A C 1
ATOM 916 O O . ILE A 1 122 ? 9.628 11.621 30.353 1.00 85.38 122 ILE A O 1
ATOM 920 N N . ASP A 1 123 ? 10.148 13.800 30.177 1.00 74.62 123 ASP A N 1
ATOM 921 C CA . ASP A 1 123 ? 11.603 13.641 30.343 1.00 74.62 123 ASP A CA 1
ATOM 922 C C . ASP A 1 123 ? 12.246 12.634 29.354 1.00 74.62 123 ASP A C 1
ATOM 924 O O . ASP A 1 123 ? 12.833 11.625 29.751 1.00 74.62 123 ASP A O 1
ATOM 928 N N . PRO A 1 124 ? 12.157 12.892 28.035 1.00 68.06 124 PRO A N 1
ATOM 929 C CA . PRO A 1 124 ? 12.568 11.952 26.984 1.00 68.06 124 PRO A CA 1
ATOM 930 C C . PRO A 1 124 ? 14.066 11.581 26.969 1.00 68.06 124 PRO A C 1
ATOM 932 O O . PRO A 1 124 ? 14.443 10.639 26.278 1.00 68.06 124 PRO A O 1
ATOM 935 N N . ASP A 1 125 ? 14.907 12.255 27.763 1.00 67.06 125 ASP A N 1
ATOM 936 C CA . ASP A 1 125 ? 16.343 11.966 27.915 1.00 67.06 125 ASP A CA 1
ATOM 937 C C . ASP A 1 125 ? 16.709 11.344 29.271 1.00 67.06 125 ASP A C 1
ATOM 939 O O . ASP A 1 125 ? 17.895 11.101 29.534 1.00 67.06 125 ASP A O 1
ATOM 943 N N . ASN A 1 126 ? 15.726 11.117 30.153 1.00 68.62 126 ASN A N 1
ATOM 944 C CA . ASN A 1 126 ? 15.976 10.764 31.552 1.00 68.62 126 ASN A CA 1
ATOM 945 C C . ASN A 1 126 ? 16.960 11.766 32.201 1.00 68.62 126 ASN A C 1
ATOM 947 O O . ASN A 1 126 ? 17.962 11.420 32.843 1.00 68.62 126 ASN A O 1
ATOM 951 N N . ALA A 1 127 ? 16.770 13.050 31.884 1.00 66.12 127 ALA A N 1
ATOM 952 C CA . ALA A 1 127 ? 17.633 14.128 32.345 1.00 66.12 127 ALA A CA 1
ATOM 953 C C . ALA A 1 127 ? 17.370 14.446 33.824 1.00 66.12 127 ALA A C 1
ATOM 955 O O . ALA A 1 127 ? 18.239 14.998 34.517 1.00 66.12 127 ALA A O 1
ATOM 956 N N . VAL A 1 128 ? 16.188 14.084 34.312 1.00 71.75 128 VAL A N 1
ATOM 957 C CA . VAL A 1 128 ? 15.764 14.147 35.698 1.00 71.75 128 VAL A CA 1
ATOM 958 C C . VAL A 1 128 ? 15.909 12.757 36.306 1.00 71.75 128 VAL A C 1
ATOM 960 O O . VAL A 1 128 ? 15.381 11.787 35.802 1.00 71.75 128 VAL A O 1
ATOM 963 N N . ALA A 1 129 ? 16.613 12.648 37.434 1.00 76.06 129 ALA A N 1
ATOM 964 C CA . ALA A 1 129 ? 16.695 11.370 38.134 1.00 76.06 129 ALA A CA 1
ATOM 965 C C . ALA A 1 129 ? 15.384 11.077 38.881 1.00 76.06 129 ALA A C 1
ATOM 967 O O . ALA A 1 129 ? 15.058 11.773 39.859 1.00 76.06 129 ALA A O 1
ATOM 968 N N . GLU A 1 130 ? 14.690 10.017 38.480 1.00 75.94 130 GLU A N 1
ATOM 969 C CA . GLU A 1 130 ? 13.392 9.634 39.018 1.00 75.94 130 GLU A CA 1
ATOM 970 C C . GLU A 1 130 ? 13.461 8.397 39.924 1.00 75.94 130 GLU A C 1
ATOM 972 O O . GLU A 1 130 ? 14.467 7.685 40.037 1.00 75.94 130 GLU A O 1
ATOM 977 N N . SER A 1 131 ? 12.387 8.168 40.679 1.00 77.75 131 SER A N 1
ATOM 978 C CA . SER A 1 131 ? 12.280 7.014 41.575 1.00 77.75 131 SER A CA 1
ATOM 979 C C . SER A 1 131 ? 11.809 5.761 40.843 1.00 77.75 131 SER A C 1
ATOM 981 O O . SER A 1 131 ? 12.132 4.646 41.269 1.00 77.75 131 SER A O 1
ATOM 983 N N . ASP A 1 132 ? 11.093 5.966 39.739 1.00 77.94 132 ASP A N 1
ATOM 984 C CA . ASP A 1 132 ? 10.558 4.953 38.848 1.00 77.94 132 ASP A CA 1
ATOM 985 C C . ASP A 1 132 ? 10.567 5.468 37.402 1.00 77.94 132 ASP A C 1
ATOM 987 O O . ASP A 1 132 ? 9.634 6.103 36.938 1.00 77.94 132 ASP A O 1
ATOM 991 N N . GLU A 1 133 ? 11.620 5.117 36.675 1.00 78.75 133 GLU A N 1
ATOM 992 C CA . GLU A 1 133 ? 11.825 5.495 35.270 1.00 78.75 133 GLU A CA 1
ATOM 993 C C . GLU A 1 133 ? 10.876 4.784 34.286 1.00 78.75 133 GLU A C 1
ATOM 995 O O . GLU A 1 133 ? 11.046 4.894 33.076 1.00 78.75 133 GLU A O 1
ATOM 1000 N N . THR A 1 134 ? 9.938 3.963 34.774 1.00 77.31 134 THR A N 1
ATOM 1001 C CA . THR A 1 134 ? 9.054 3.147 33.922 1.00 77.31 134 THR A CA 1
ATOM 1002 C C . THR A 1 134 ? 7.656 3.728 33.754 1.00 77.31 134 THR A C 1
ATOM 1004 O O . THR A 1 134 ? 6.839 3.150 33.038 1.00 77.31 134 THR A O 1
ATOM 1007 N N . ASN A 1 135 ? 7.362 4.850 34.413 1.00 76.25 135 ASN A N 1
ATOM 1008 C CA . ASN A 1 135 ? 6.034 5.464 34.436 1.00 76.25 135 ASN A CA 1
ATOM 1009 C C . ASN A 1 135 ? 5.973 6.833 33.725 1.00 76.25 135 ASN A C 1
ATOM 1011 O O . ASN A 1 135 ? 4.921 7.477 33.709 1.00 76.25 135 ASN A O 1
ATOM 1015 N N . ASN A 1 136 ? 7.075 7.217 33.078 1.00 78.50 136 ASN A N 1
ATOM 1016 C CA . ASN A 1 136 ? 7.230 8.444 32.303 1.00 78.50 136 ASN A CA 1
ATOM 1017 C C . ASN A 1 136 ? 6.720 8.324 30.854 1.00 78.50 136 ASN A C 1
ATOM 1019 O O . ASN A 1 136 ? 6.848 9.268 30.074 1.00 78.50 136 ASN A O 1
ATOM 1023 N N . GLN A 1 137 ? 6.108 7.189 30.500 1.00 84.94 137 GLN A N 1
ATOM 1024 C CA . GLN A 1 137 ? 5.472 6.948 29.208 1.00 84.94 137 GLN A CA 1
ATOM 1025 C C . GLN A 1 137 ? 4.002 6.546 29.373 1.00 84.94 137 GLN A C 1
ATOM 1027 O O . GLN A 1 137 ? 3.641 5.768 30.258 1.00 84.94 137 GLN A O 1
ATOM 1032 N N . SER A 1 138 ? 3.151 7.050 28.482 1.00 85.38 138 SER A N 1
ATOM 1033 C CA . SER A 1 138 ? 1.760 6.621 28.325 1.00 85.38 138 SER A CA 1
ATOM 1034 C C . SER A 1 138 ? 1.492 6.287 26.864 1.00 85.38 138 SER A C 1
ATOM 1036 O O . SER A 1 138 ? 2.127 6.852 25.976 1.00 85.38 138 SER A O 1
ATOM 1038 N N . LEU A 1 139 ? 0.542 5.383 26.636 1.00 86.00 139 LEU A N 1
ATOM 1039 C CA . LEU A 1 139 ? 0.092 4.942 25.321 1.00 86.00 139 LEU A CA 1
ATOM 1040 C C . LEU A 1 139 ? -1.425 5.098 25.242 1.00 86.00 139 LEU A C 1
ATOM 1042 O O . LEU A 1 139 ? -2.134 4.617 26.129 1.00 86.00 139 LEU A O 1
ATOM 1046 N N . GLN A 1 140 ? -1.908 5.707 24.168 1.00 83.44 140 GLN A N 1
ATOM 1047 C CA . GLN A 1 140 ? -3.325 5.857 23.868 1.00 83.44 140 GLN A CA 1
ATOM 1048 C C . GLN A 1 140 ? -3.602 5.332 22.460 1.00 83.44 140 GLN A C 1
ATOM 1050 O O . GLN A 1 140 ? -2.936 5.730 21.509 1.00 83.44 140 GLN A O 1
ATOM 1055 N N . ALA A 1 141 ? -4.580 4.434 22.334 1.00 82.31 141 ALA A N 1
ATOM 1056 C CA . ALA A 1 141 ? -5.117 4.067 21.027 1.00 82.31 141 ALA A CA 1
ATOM 1057 C C . ALA A 1 141 ? -6.020 5.202 20.532 1.00 82.31 141 ALA A C 1
ATOM 1059 O O . ALA A 1 141 ? -6.801 5.750 21.320 1.00 82.31 141 ALA A O 1
ATOM 1060 N N . ILE A 1 142 ? -5.886 5.547 19.258 1.00 79.69 142 ILE A N 1
ATOM 1061 C CA . ILE A 1 142 ? -6.716 6.522 18.562 1.00 79.69 142 ILE A CA 1
ATOM 1062 C C . ILE A 1 142 ? -7.542 5.764 17.536 1.00 79.69 142 ILE A C 1
ATOM 1064 O O . ILE A 1 142 ? -6.968 5.030 16.739 1.00 79.69 142 ILE A O 1
ATOM 1068 N N . SER A 1 143 ? -8.856 5.957 17.588 1.00 77.81 143 SER A N 1
ATOM 1069 C CA . SER A 1 143 ? -9.756 5.765 16.455 1.00 77.81 143 SER A CA 1
ATOM 1070 C C . SER A 1 143 ? -10.150 7.165 15.982 1.00 77.81 143 SER A C 1
ATOM 1072 O O . SER A 1 143 ? -10.455 8.031 16.814 1.00 77.81 143 SER A O 1
ATOM 1074 N N . VAL A 1 144 ? -9.990 7.442 14.689 1.00 78.00 144 VAL A N 1
ATOM 1075 C CA . VAL A 1 144 ? -10.228 8.778 14.125 1.00 78.00 144 VAL A CA 1
ATOM 1076 C C . VAL A 1 144 ? -11.729 9.078 14.135 1.00 78.00 144 VAL A C 1
ATOM 1078 O O . VAL A 1 144 ? -12.556 8.242 13.794 1.00 78.00 144 VAL A O 1
ATOM 1081 N N . ASP A 1 145 ? -12.107 10.295 14.530 1.00 75.88 145 ASP A N 1
ATOM 1082 C CA . ASP A 1 145 ? -13.519 10.678 14.585 1.00 75.88 145 ASP A CA 1
ATOM 1083 C C . ASP A 1 145 ? -14.183 10.520 13.203 1.00 75.88 145 ASP A C 1
ATOM 1085 O O . ASP A 1 145 ? -13.758 11.135 12.228 1.00 75.88 145 ASP A O 1
ATOM 1089 N N . GLY A 1 146 ? -15.265 9.740 13.133 1.00 80.25 146 GLY A N 1
ATOM 1090 C CA . GLY A 1 146 ? -16.003 9.490 11.889 1.00 80.25 146 GLY A CA 1
ATOM 1091 C C . GLY A 1 146 ? -15.611 8.205 11.159 1.00 80.25 146 GLY A C 1
ATOM 1092 O O . GLY A 1 146 ? -16.249 7.890 10.157 1.00 80.25 146 GLY A O 1
ATOM 1093 N N . THR A 1 147 ? -14.630 7.450 11.661 1.00 87.38 147 THR A N 1
ATOM 1094 C CA . THR A 1 147 ? -14.324 6.120 11.129 1.00 87.38 147 THR A CA 1
ATOM 1095 C C . THR A 1 147 ? -15.318 5.064 11.610 1.00 87.38 147 THR A C 1
ATOM 1097 O O . THR A 1 147 ? -16.124 5.278 12.519 1.00 87.38 147 THR A O 1
ATOM 1100 N N . ASP A 1 148 ? -15.281 3.914 10.942 1.00 93.00 148 ASP A N 1
ATOM 1101 C CA . ASP A 1 148 ? -16.041 2.722 11.286 1.00 93.00 148 ASP A CA 1
ATOM 1102 C C . ASP A 1 148 ? -15.119 1.492 11.364 1.00 93.00 148 ASP A C 1
ATOM 1104 O O . ASP A 1 148 ? -13.910 1.554 11.119 1.00 93.00 148 ASP A O 1
ATOM 1108 N N . ALA A 1 149 ? -15.705 0.328 11.658 1.00 95.62 149 ALA A N 1
ATOM 1109 C CA . ALA A 1 149 ? -14.967 -0.928 11.738 1.00 95.62 149 ALA A CA 1
ATOM 1110 C C . ALA A 1 149 ? -14.297 -1.357 10.413 1.00 95.62 149 ALA A C 1
ATOM 1112 O O . ALA A 1 149 ? -13.406 -2.205 10.440 1.00 95.62 149 ALA A O 1
ATOM 1113 N N . ILE A 1 150 ? -14.706 -0.838 9.253 1.00 97.50 150 ILE A N 1
ATOM 1114 C CA . ILE A 1 150 ? -14.030 -1.119 7.981 1.00 97.50 150 ILE A CA 1
ATOM 1115 C C . ILE A 1 150 ? -12.757 -0.286 7.892 1.00 97.50 150 ILE A C 1
ATOM 1117 O O . ILE A 1 150 ? -11.685 -0.852 7.662 1.00 97.50 150 ILE A O 1
ATOM 1121 N N . LEU A 1 151 ? -12.853 1.024 8.119 1.00 95.38 151 LEU A N 1
ATOM 1122 C CA . LEU A 1 151 ? -11.710 1.936 8.063 1.00 95.38 151 LEU A CA 1
ATOM 1123 C C . LEU A 1 151 ? -10.651 1.574 9.112 1.00 95.38 151 LEU A C 1
ATOM 1125 O O . LEU A 1 151 ? -9.487 1.388 8.759 1.00 95.38 151 LEU A O 1
ATOM 1129 N N . ASP A 1 152 ? -11.048 1.342 10.362 1.00 93.69 152 ASP A N 1
ATOM 1130 C CA . ASP A 1 152 ? -10.111 1.020 11.445 1.00 93.69 152 ASP A CA 1
ATOM 1131 C C . ASP A 1 152 ? -9.307 -0.258 11.179 1.00 93.69 152 ASP A C 1
ATOM 1133 O O . ASP A 1 152 ? -8.113 -0.338 11.479 1.00 93.69 152 ASP A O 1
ATOM 1137 N N . TRP A 1 153 ? -9.947 -1.273 10.596 1.00 97.12 153 TRP A N 1
ATOM 1138 C CA . TRP A 1 153 ? -9.298 -2.552 10.325 1.00 97.12 153 TRP A CA 1
ATOM 1139 C C . TRP A 1 153 ? -8.507 -2.572 9.009 1.00 97.12 153 TRP A C 1
ATOM 1141 O O . TRP A 1 153 ? -7.565 -3.362 8.908 1.00 97.12 153 TRP A O 1
ATOM 1151 N N . ASN A 1 154 ? -8.795 -1.681 8.050 1.00 97.19 154 ASN A N 1
ATOM 1152 C CA . ASN A 1 154 ? -7.876 -1.413 6.935 1.00 97.19 154 ASN A CA 1
ATOM 1153 C C . ASN A 1 154 ? -6.598 -0.723 7.444 1.00 97.19 154 ASN A C 1
ATOM 1155 O O . ASN A 1 154 ? -5.503 -1.158 7.092 1.00 97.19 154 ASN A O 1
ATOM 1159 N N . SER A 1 155 ? -6.695 0.235 8.375 1.00 93.50 155 SER A N 1
ATOM 1160 C CA . SER A 1 155 ? -5.504 0.787 9.048 1.00 93.50 155 SER A CA 1
ATOM 1161 C C . SER A 1 155 ? -4.740 -0.267 9.839 1.00 93.50 155 SER A C 1
ATOM 1163 O O . SER A 1 155 ? -3.516 -0.335 9.756 1.00 93.50 155 SER A O 1
ATOM 1165 N N . ALA A 1 156 ? -5.435 -1.142 10.574 1.00 94.31 156 ALA A N 1
ATOM 1166 C CA . ALA A 1 156 ? -4.786 -2.235 11.297 1.00 94.31 156 ALA A CA 1
ATOM 1167 C C . ALA A 1 156 ? -4.028 -3.190 10.355 1.00 94.31 156 ALA A C 1
ATOM 1169 O O . ALA A 1 156 ? -2.955 -3.678 10.712 1.00 94.31 156 ALA A O 1
ATOM 1170 N N . PHE A 1 157 ? -4.554 -3.437 9.151 1.00 97.19 157 PHE A N 1
ATOM 1171 C CA . PHE A 1 157 ? -3.867 -4.199 8.109 1.00 97.19 157 PHE A CA 1
ATOM 1172 C C . PHE A 1 157 ? -2.610 -3.486 7.601 1.00 97.19 157 PHE A C 1
ATOM 1174 O O . PHE A 1 157 ? -1.534 -4.083 7.584 1.00 97.19 157 PHE A O 1
ATOM 1181 N N . LEU A 1 158 ? -2.718 -2.203 7.256 1.00 94.62 158 LEU A N 1
ATOM 1182 C CA . LEU A 1 158 ? -1.590 -1.399 6.789 1.00 94.62 158 LEU A CA 1
ATOM 1183 C C . LEU A 1 158 ? -0.473 -1.300 7.849 1.00 94.62 158 LEU A C 1
ATOM 1185 O O . LEU A 1 158 ? 0.711 -1.464 7.542 1.00 94.62 158 LEU A O 1
ATOM 1189 N N . ASN A 1 159 ? -0.843 -1.153 9.123 1.00 91.94 159 ASN A N 1
ATOM 1190 C CA . ASN A 1 159 ? 0.083 -1.224 10.255 1.00 91.94 159 ASN A CA 1
ATOM 1191 C C . ASN A 1 159 ? 0.754 -2.604 10.363 1.00 91.94 159 ASN A C 1
ATOM 1193 O O . ASN A 1 159 ? 1.951 -2.695 10.657 1.00 91.94 159 ASN A O 1
ATOM 1197 N N . ALA A 1 160 ? 0.015 -3.688 10.104 1.00 93.94 160 ALA A N 1
ATOM 1198 C CA . ALA A 1 160 ? 0.552 -5.044 10.164 1.00 93.94 160 ALA A CA 1
ATOM 1199 C C . ALA A 1 160 ? 1.576 -5.329 9.057 1.00 93.94 160 ALA A C 1
ATOM 1201 O O . ALA A 1 160 ? 2.596 -5.975 9.321 1.00 93.94 160 ALA A O 1
ATOM 1202 N N . VAL A 1 161 ? 1.347 -4.795 7.853 1.00 94.50 161 VAL A N 1
ATOM 1203 C CA . VAL A 1 161 ? 2.281 -4.837 6.714 1.00 94.50 161 VAL A CA 1
ATOM 1204 C C . VAL A 1 161 ? 3.604 -4.158 7.076 1.00 94.50 161 VAL A C 1
ATOM 1206 O O . VAL A 1 161 ? 4.670 -4.770 6.940 1.00 94.50 161 VAL A O 1
ATOM 1209 N N . GLN A 1 162 ? 3.549 -2.934 7.617 1.00 90.62 162 GLN A N 1
ATOM 1210 C CA . GLN A 1 162 ? 4.744 -2.216 8.074 1.00 90.62 162 GLN A CA 1
ATOM 1211 C C . GLN A 1 162 ? 5.500 -2.992 9.158 1.00 90.62 162 GLN A C 1
ATOM 1213 O O . GLN A 1 162 ? 6.721 -3.175 9.081 1.00 90.62 162 GLN A O 1
ATOM 1218 N N . THR A 1 163 ? 4.759 -3.484 10.153 1.00 90.56 163 THR A N 1
ATOM 1219 C CA . THR A 1 163 ? 5.303 -4.234 11.289 1.00 90.56 163 THR A CA 1
ATOM 1220 C C . THR A 1 163 ? 6.004 -5.503 10.818 1.00 90.56 163 THR A C 1
ATOM 1222 O O . THR A 1 163 ? 7.114 -5.794 11.263 1.00 90.56 163 THR A O 1
ATOM 1225 N N . GLN A 1 164 ? 5.432 -6.233 9.857 1.00 93.31 164 GLN A N 1
ATOM 1226 C CA . GLN A 1 164 ? 6.075 -7.416 9.286 1.00 93.31 164 GLN A CA 1
ATOM 1227 C C . GLN A 1 164 ? 7.404 -7.060 8.603 1.00 93.31 164 GLN A C 1
ATOM 1229 O O . GLN A 1 164 ? 8.411 -7.749 8.780 1.00 93.31 164 GLN A O 1
ATOM 1234 N N . GLY A 1 165 ? 7.442 -5.936 7.884 1.00 90.88 165 GLY A N 1
ATOM 1235 C CA . GLY A 1 165 ? 8.663 -5.358 7.330 1.00 90.88 165 GLY A CA 1
ATOM 1236 C C . GLY A 1 165 ? 9.746 -5.066 8.366 1.00 90.88 165 GLY A C 1
ATOM 1237 O O . GLY A 1 165 ? 10.917 -5.418 8.163 1.00 90.88 165 GLY A O 1
ATOM 1238 N N . LYS A 1 166 ? 9.368 -4.437 9.484 1.00 88.06 166 LYS A N 1
ATOM 1239 C CA . LYS A 1 166 ? 10.252 -4.181 10.632 1.00 88.06 166 LYS A CA 1
ATOM 1240 C C . LYS A 1 166 ? 10.771 -5.493 11.227 1.00 88.06 166 LYS A C 1
ATOM 1242 O O . LYS A 1 166 ? 11.989 -5.666 11.322 1.00 88.06 166 LYS A O 1
ATOM 1247 N N . LEU A 1 167 ? 9.885 -6.435 11.550 1.00 90.31 167 LEU A N 1
ATOM 1248 C CA . LEU A 1 167 ? 10.243 -7.723 12.155 1.00 90.31 167 LEU A CA 1
ATOM 1249 C C . LEU A 1 167 ? 11.235 -8.500 11.287 1.00 90.31 167 LEU A C 1
ATOM 1251 O O . LEU A 1 167 ? 12.250 -8.999 11.779 1.00 90.31 167 LEU A O 1
ATOM 1255 N N . ASP A 1 168 ? 11.007 -8.554 9.978 1.00 92.25 168 ASP A N 1
ATOM 1256 C CA . ASP A 1 168 ? 11.908 -9.225 9.045 1.00 92.25 168 ASP A CA 1
ATOM 1257 C C . ASP A 1 168 ? 13.283 -8.555 8.980 1.00 92.25 168 ASP A C 1
ATOM 1259 O O . ASP A 1 168 ? 14.313 -9.239 8.917 1.00 92.25 168 ASP A O 1
ATOM 1263 N N . ARG A 1 169 ? 13.330 -7.219 9.052 1.00 88.44 169 ARG A N 1
ATOM 1264 C CA . ARG A 1 169 ? 14.588 -6.461 9.109 1.00 88.44 169 ARG A CA 1
ATOM 1265 C C . ARG A 1 169 ? 15.393 -6.839 10.347 1.00 88.44 169 ARG A C 1
ATOM 1267 O O . ARG A 1 169 ? 16.582 -7.147 10.238 1.00 88.44 169 ARG A O 1
ATOM 1274 N N . GLU A 1 170 ? 14.749 -6.819 11.508 1.00 88.19 170 GLU A N 1
ATOM 1275 C CA . GLU A 1 170 ? 15.366 -7.076 12.813 1.00 88.19 170 GLU A CA 1
ATOM 1276 C C . GLU A 1 170 ? 15.815 -8.528 12.960 1.00 88.19 170 GLU A C 1
ATOM 1278 O O . GLU A 1 170 ? 16.917 -8.807 13.442 1.00 88.19 170 GLU A O 1
ATOM 1283 N N . ASN A 1 171 ? 15.015 -9.457 12.440 1.00 91.56 171 ASN A N 1
ATOM 1284 C CA . ASN A 1 171 ? 15.347 -10.876 12.377 1.00 91.56 171 ASN A CA 1
ATOM 1285 C C . ASN A 1 171 ? 16.397 -11.199 11.299 1.00 91.56 171 ASN A C 1
ATOM 1287 O O . ASN A 1 171 ? 16.874 -12.336 11.205 1.00 91.56 171 ASN A O 1
ATOM 1291 N N . GLY A 1 172 ? 16.810 -10.209 10.499 1.00 91.31 172 GLY A N 1
ATOM 1292 C CA . GLY A 1 172 ? 17.825 -10.359 9.462 1.00 91.31 172 GLY A CA 1
ATOM 1293 C C . GLY A 1 172 ? 17.376 -11.264 8.316 1.00 91.31 172 GLY A C 1
ATOM 1294 O O . GLY A 1 172 ? 18.216 -11.935 7.702 1.00 91.31 172 GLY A O 1
ATOM 1295 N N . VAL A 1 173 ? 16.070 -11.297 8.047 1.00 92.56 173 VAL A N 1
ATOM 1296 C CA . VAL A 1 173 ? 15.454 -11.973 6.909 1.00 92.56 173 VAL A CA 1
ATOM 1297 C C . VAL A 1 173 ? 15.948 -11.299 5.629 1.00 92.56 173 VAL A C 1
ATOM 1299 O O . VAL A 1 173 ? 16.018 -10.077 5.522 1.00 92.56 173 VAL A O 1
ATOM 1302 N N . LYS A 1 174 ? 16.383 -12.102 4.654 1.00 90.81 174 LYS A N 1
ATOM 1303 C CA . LYS A 1 174 ? 16.978 -11.598 3.410 1.00 90.81 174 LYS A CA 1
ATOM 1304 C C . LYS A 1 174 ? 16.278 -12.175 2.206 1.00 90.81 174 LYS A C 1
ATOM 1306 O O . LYS A 1 174 ? 15.985 -13.375 2.180 1.00 90.81 174 LYS A O 1
ATOM 1311 N N . LEU A 1 175 ? 16.148 -11.335 1.185 1.00 91.88 175 LEU A N 1
ATOM 1312 C CA . LEU A 1 175 ? 15.759 -11.768 -0.145 1.00 91.88 175 LEU A CA 1
ATOM 1313 C C . LEU A 1 175 ? 16.706 -12.864 -0.645 1.00 91.88 175 LEU A C 1
ATOM 1315 O O . LEU A 1 175 ? 17.932 -12.711 -0.627 1.00 91.88 175 LEU A O 1
ATOM 1319 N N . ASN A 1 176 ? 16.122 -13.979 -1.062 1.00 91.31 176 ASN A N 1
ATOM 1320 C CA . ASN A 1 176 ? 16.780 -15.071 -1.763 1.00 91.31 176 ASN A CA 1
ATOM 1321 C C . ASN A 1 176 ? 15.744 -15.855 -2.583 1.00 91.31 176 ASN A C 1
ATOM 1323 O O . ASN A 1 176 ? 14.552 -15.577 -2.515 1.00 91.31 176 ASN A O 1
ATOM 1327 N N . ASP A 1 177 ? 16.195 -16.876 -3.309 1.00 89.50 177 ASP A N 1
ATOM 1328 C CA . ASP A 1 177 ? 15.358 -17.667 -4.221 1.00 89.50 177 ASP A CA 1
ATOM 1329 C C . ASP A 1 177 ? 14.110 -18.303 -3.576 1.00 89.50 177 ASP A C 1
ATOM 1331 O O . ASP A 1 177 ? 13.208 -18.721 -4.297 1.00 89.50 177 ASP A O 1
ATOM 1335 N N . TYR A 1 178 ? 14.056 -18.394 -2.245 1.00 91.19 178 TYR A N 1
ATOM 1336 C CA . TYR A 1 178 ? 12.985 -19.046 -1.490 1.00 91.19 178 TYR A CA 1
ATOM 1337 C C . TYR A 1 178 ? 12.312 -18.134 -0.463 1.00 91.19 178 TYR A C 1
ATOM 1339 O O . TYR A 1 178 ? 11.465 -18.611 0.284 1.00 91.19 178 TYR A O 1
ATOM 1347 N N . ASN A 1 179 ? 12.723 -16.869 -0.357 1.00 89.81 179 ASN A N 1
ATOM 1348 C CA . ASN A 1 179 ? 12.230 -15.987 0.692 1.00 89.81 179 ASN A CA 1
ATOM 1349 C C . ASN A 1 179 ? 12.272 -14.522 0.261 1.00 89.81 179 ASN A C 1
ATOM 1351 O O . ASN A 1 179 ? 13.319 -14.051 -0.189 1.00 89.81 179 ASN A O 1
ATOM 1355 N N . VAL A 1 180 ? 11.177 -13.800 0.485 1.00 92.06 180 VAL A N 1
ATOM 1356 C CA . VAL A 1 180 ? 11.057 -12.355 0.262 1.00 92.06 180 VAL A CA 1
ATOM 1357 C C . VAL A 1 180 ? 10.803 -11.693 1.621 1.00 92.06 180 VAL A C 1
ATOM 1359 O O . VAL A 1 180 ? 9.954 -12.197 2.343 1.00 92.06 180 VAL A O 1
ATOM 1362 N N . PRO A 1 181 ? 11.571 -10.662 2.019 1.00 91.50 181 PRO A N 1
ATOM 1363 C CA . PRO A 1 181 ? 11.381 -9.994 3.305 1.00 91.50 181 PRO A CA 1
ATOM 1364 C C . PRO A 1 181 ? 10.215 -8.994 3.282 1.00 91.50 181 PRO A C 1
ATOM 1366 O O . PRO A 1 181 ? 10.017 -8.286 2.285 1.00 91.50 181 PRO A O 1
ATOM 1369 N N . GLY A 1 182 ? 9.525 -8.886 4.419 1.00 92.25 182 GLY A N 1
ATOM 1370 C CA . GLY A 1 182 ? 8.289 -8.123 4.586 1.00 92.25 182 GLY A CA 1
ATOM 1371 C C . GLY A 1 182 ? 7.175 -8.657 3.689 1.00 92.25 182 GLY A C 1
ATOM 1372 O O . GLY A 1 182 ? 7.319 -9.708 3.069 1.00 92.25 182 GLY A O 1
ATOM 1373 N N . GLU A 1 183 ? 6.103 -7.883 3.543 1.00 94.44 183 GLU A N 1
ATOM 1374 C CA . GLU A 1 183 ? 5.048 -8.209 2.581 1.00 94.44 183 GLU A CA 1
ATOM 1375 C C . GLU A 1 183 ? 5.346 -7.544 1.234 1.00 94.44 183 GLU A C 1
ATOM 1377 O O . GLU A 1 183 ? 5.296 -6.316 1.144 1.00 94.44 183 GLU A O 1
ATOM 1382 N N . PRO A 1 184 ? 5.767 -8.280 0.188 1.00 95.31 184 PRO A N 1
ATOM 1383 C CA . PRO A 1 184 ? 5.976 -7.687 -1.128 1.00 95.31 184 PRO A CA 1
ATOM 1384 C C . PRO A 1 184 ? 4.639 -7.244 -1.749 1.00 95.31 184 PRO A C 1
ATOM 1386 O O . PRO A 1 184 ? 3.624 -7.898 -1.507 1.00 95.31 184 PRO A O 1
ATOM 1389 N N . PRO A 1 185 ? 4.636 -6.226 -2.636 1.00 97.38 185 PRO A N 1
ATOM 1390 C CA . PRO A 1 185 ? 3.402 -5.578 -3.099 1.00 97.38 185 PRO A CA 1
ATOM 1391 C C . PRO A 1 185 ? 2.288 -6.524 -3.593 1.00 97.38 185 PRO A C 1
ATOM 1393 O O . PRO A 1 185 ? 1.131 -6.321 -3.248 1.00 97.38 185 PRO A O 1
ATOM 1396 N N . PRO A 1 186 ? 2.568 -7.600 -4.357 1.00 98.19 186 PRO A N 1
ATOM 1397 C CA . PRO A 1 186 ? 1.493 -8.486 -4.806 1.00 98.19 186 PRO A CA 1
ATOM 1398 C C . PRO A 1 186 ? 0.870 -9.329 -3.687 1.00 98.19 186 PRO A C 1
ATOM 1400 O O . PRO A 1 186 ? -0.320 -9.628 -3.745 1.00 98.19 186 PRO A O 1
ATOM 1403 N N . ILE A 1 187 ? 1.664 -9.734 -2.687 1.00 98.25 187 ILE A N 1
ATOM 1404 C CA . ILE A 1 187 ? 1.166 -10.504 -1.537 1.00 98.25 187 ILE A CA 1
ATOM 1405 C C . ILE A 1 187 ? 0.318 -9.596 -0.652 1.00 98.25 187 ILE A C 1
ATOM 1407 O O . ILE A 1 187 ? -0.792 -9.963 -0.293 1.00 98.25 187 ILE A O 1
ATOM 1411 N N . GLU A 1 188 ? 0.793 -8.385 -0.394 1.00 98.00 188 GLU A N 1
ATOM 1412 C CA . GLU A 1 188 ? 0.054 -7.380 0.361 1.00 98.00 188 GLU A CA 1
ATOM 1413 C C . GLU A 1 188 ? -1.296 -7.045 -0.303 1.00 98.00 188 GLU A C 1
ATOM 1415 O O . GLU A 1 188 ? -2.333 -7.149 0.346 1.00 98.00 188 GLU A O 1
ATOM 1420 N N . ALA A 1 189 ? -1.331 -6.774 -1.615 1.00 98.75 189 ALA A N 1
ATOM 1421 C CA . ALA A 1 189 ? -2.591 -6.548 -2.333 1.00 98.75 189 ALA A CA 1
ATOM 1422 C C . ALA A 1 189 ? -3.554 -7.751 -2.241 1.00 98.75 189 ALA A C 1
ATOM 1424 O O . ALA A 1 189 ? -4.758 -7.589 -2.040 1.00 98.75 189 ALA A O 1
ATOM 1425 N N . ARG A 1 190 ? -3.027 -8.980 -2.350 1.00 98.69 190 ARG A N 1
ATOM 1426 C CA . ARG A 1 190 ? -3.804 -10.217 -2.171 1.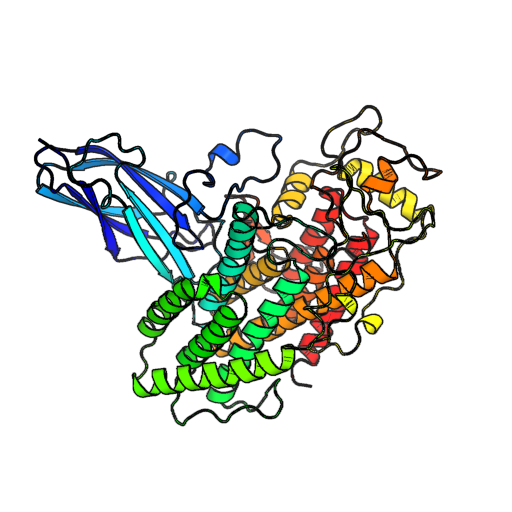00 98.69 190 ARG A CA 1
ATOM 1427 C C . ARG A 1 190 ? -4.392 -10.318 -0.764 1.00 98.69 190 ARG A C 1
ATOM 1429 O O . ARG A 1 190 ? -5.545 -10.719 -0.611 1.00 98.69 190 ARG A O 1
ATOM 1436 N N . ASP A 1 191 ? -3.604 -10.011 0.251 1.00 98.75 191 ASP A N 1
ATOM 1437 C CA . ASP A 1 191 ? -4.001 -10.143 1.647 1.00 98.75 191 ASP A CA 1
ATOM 1438 C C . ASP A 1 191 ? -5.032 -9.072 2.035 1.00 98.75 191 ASP A C 1
ATOM 1440 O O . ASP A 1 191 ? -6.012 -9.388 2.718 1.00 98.75 191 ASP A O 1
ATOM 1444 N N . ALA A 1 192 ? -4.910 -7.863 1.477 1.00 98.88 192 ALA A N 1
ATOM 1445 C CA . ALA A 1 192 ? -5.931 -6.819 1.543 1.00 98.88 192 ALA A CA 1
ATOM 1446 C C . ALA A 1 192 ? -7.264 -7.287 0.928 1.00 98.88 192 ALA A C 1
ATOM 1448 O O . ALA A 1 192 ? -8.329 -7.088 1.511 1.00 98.88 192 ALA A O 1
ATOM 1449 N N . ALA A 1 193 ? -7.228 -7.979 -0.219 1.00 98.88 193 ALA A N 1
ATOM 1450 C CA . ALA A 1 193 ? -8.436 -8.522 -0.845 1.00 98.88 193 ALA A CA 1
ATOM 1451 C C . ALA A 1 193 ? -9.124 -9.580 0.034 1.00 98.88 193 ALA A C 1
ATOM 1453 O O . ALA A 1 193 ? -10.349 -9.591 0.145 1.00 98.88 193 ALA A O 1
ATOM 1454 N N . ILE A 1 194 ? -8.356 -10.456 0.693 1.00 98.88 194 ILE A N 1
ATOM 1455 C CA . ILE A 1 194 ? -8.894 -11.462 1.626 1.00 98.88 194 ILE A CA 1
ATOM 1456 C C . ILE A 1 194 ? -9.615 -10.789 2.794 1.00 98.88 194 ILE A C 1
ATOM 1458 O O . ILE A 1 194 ? -10.720 -11.208 3.151 1.00 98.88 194 ILE A O 1
ATOM 1462 N N . LEU A 1 195 ? -9.002 -9.756 3.376 1.00 98.88 195 LEU A N 1
ATOM 1463 C CA . LEU A 1 195 ? -9.599 -8.966 4.448 1.00 98.88 195 LEU A CA 1
ATOM 1464 C C . LEU A 1 195 ? -10.923 -8.344 3.998 1.00 98.88 195 LEU A C 1
ATOM 1466 O O . LEU A 1 195 ? -11.961 -8.581 4.622 1.00 98.88 195 LEU A O 1
ATOM 1470 N N . SER A 1 196 ? -10.900 -7.593 2.900 1.00 98.81 196 SER A N 1
ATOM 1471 C CA . SER A 1 196 ? -12.057 -6.809 2.476 1.00 98.81 196 SER A CA 1
ATOM 1472 C C . SER A 1 196 ? -13.202 -7.669 1.957 1.00 98.81 196 SER A C 1
ATOM 1474 O O . SER A 1 196 ? -14.354 -7.341 2.218 1.00 98.81 196 SER A O 1
ATOM 1476 N N . ILE A 1 197 ? -12.931 -8.817 1.321 1.00 98.38 197 ILE A N 1
ATOM 1477 C CA . ILE A 1 197 ? -13.986 -9.787 0.981 1.00 98.38 197 ILE A CA 1
ATOM 1478 C C . ILE A 1 197 ? -14.665 -10.301 2.255 1.00 98.38 197 ILE A C 1
ATOM 1480 O O . ILE A 1 197 ? -15.890 -10.368 2.310 1.00 98.38 197 ILE A O 1
ATOM 1484 N N . ALA A 1 198 ? -13.898 -10.656 3.291 1.00 98.44 198 ALA A N 1
ATOM 1485 C CA . ALA A 1 198 ? -14.476 -11.161 4.535 1.00 98.44 198 ALA A CA 1
ATOM 1486 C C . ALA A 1 198 ? -15.350 -10.110 5.235 1.00 98.44 198 ALA A C 1
ATOM 1488 O O . ALA A 1 198 ? -16.423 -10.450 5.733 1.00 98.44 198 ALA A O 1
ATOM 1489 N N . GLN A 1 199 ? -14.922 -8.847 5.238 1.00 98.44 199 GLN A N 1
ATOM 1490 C CA . GLN A 1 199 ? -15.703 -7.734 5.778 1.00 98.44 199 GLN A CA 1
ATOM 1491 C C . GLN A 1 199 ? -16.950 -7.423 4.931 1.00 98.44 199 GLN A C 1
ATOM 1493 O O . GLN A 1 199 ? -18.040 -7.269 5.483 1.00 98.44 199 GLN A O 1
ATOM 1498 N N . TYR A 1 200 ? -16.827 -7.405 3.602 1.00 97.44 200 TYR A N 1
ATOM 1499 C CA . TYR A 1 200 ? -17.955 -7.219 2.687 1.00 97.44 200 TYR A CA 1
ATOM 1500 C C . TYR A 1 200 ? -19.031 -8.284 2.880 1.00 97.44 200 TYR A C 1
ATOM 1502 O O . TYR A 1 200 ? -20.201 -7.953 3.057 1.00 97.44 200 TYR A O 1
ATOM 1510 N N . GLU A 1 201 ? -18.642 -9.560 2.920 1.00 96.25 201 GLU A N 1
ATOM 1511 C CA . GLU A 1 201 ? -19.584 -10.670 3.081 1.00 96.25 201 GLU A CA 1
ATOM 1512 C C . GLU A 1 201 ? -20.428 -10.535 4.350 1.00 96.25 201 GLU A C 1
ATOM 1514 O O . GLU A 1 201 ? -21.633 -10.789 4.330 1.00 96.25 201 GLU A O 1
ATOM 1519 N N . VAL A 1 202 ? -19.820 -10.135 5.468 1.00 97.06 202 VAL A N 1
ATOM 1520 C CA . VAL A 1 202 ? -20.531 -10.087 6.751 1.00 97.06 202 VAL A CA 1
ATOM 1521 C C . VAL A 1 202 ? -21.442 -8.873 6.853 1.00 97.06 202 VAL A C 1
ATOM 1523 O O . VAL A 1 202 ? -22.579 -9.019 7.309 1.00 97.06 202 VAL A O 1
ATOM 1526 N N . VAL A 1 203 ? -20.978 -7.709 6.388 1.00 96.31 203 VAL A N 1
ATOM 1527 C CA . VAL A 1 203 ? -21.765 -6.472 6.377 1.00 96.31 203 VAL A CA 1
ATOM 1528 C C . VAL A 1 203 ? -22.943 -6.624 5.420 1.00 96.31 203 VAL A C 1
ATOM 1530 O O . VAL A 1 203 ? -24.092 -6.452 5.832 1.00 96.31 203 VAL A O 1
ATOM 1533 N N . ASN A 1 204 ? -22.691 -7.069 4.186 1.00 92.75 204 ASN A N 1
ATOM 1534 C CA . ASN A 1 204 ? -23.729 -7.212 3.170 1.00 92.75 204 ASN A CA 1
ATOM 1535 C C . ASN A 1 204 ? -24.781 -8.271 3.544 1.00 92.75 204 ASN A C 1
ATOM 1537 O O . ASN A 1 204 ? -25.986 -8.072 3.358 1.00 92.75 204 ASN A O 1
ATOM 1541 N N . ALA A 1 205 ? -24.353 -9.394 4.134 1.00 93.00 205 ALA A N 1
ATOM 1542 C CA . ALA A 1 205 ? -25.278 -10.429 4.586 1.00 93.00 205 ALA A CA 1
ATOM 1543 C C . ALA A 1 205 ? -26.217 -9.936 5.698 1.00 93.00 205 ALA A C 1
ATOM 1545 O O . ALA A 1 205 ? -27.397 -10.299 5.703 1.00 93.00 205 ALA A O 1
ATOM 1546 N N . ILE A 1 206 ? -25.715 -9.122 6.634 1.00 94.19 206 ILE A N 1
ATOM 1547 C CA . ILE A 1 206 ? -26.512 -8.571 7.740 1.00 94.19 206 ILE A CA 1
ATOM 1548 C C . ILE A 1 206 ? -27.423 -7.433 7.254 1.00 94.19 206 ILE A C 1
ATOM 1550 O O . ILE A 1 206 ? -28.582 -7.379 7.677 1.00 94.19 206 ILE A O 1
ATOM 1554 N N . ALA A 1 207 ? -26.950 -6.584 6.334 1.00 88.19 207 ALA A N 1
ATOM 1555 C CA . ALA A 1 207 ? -27.744 -5.522 5.706 1.00 88.19 207 ALA A CA 1
ATOM 1556 C C . ALA A 1 207 ? -28.930 -6.079 4.889 1.00 88.19 207 ALA A C 1
ATOM 1558 O O . ALA A 1 207 ? -30.019 -5.499 4.875 1.00 88.19 207 ALA A O 1
ATOM 1559 N N . GLY A 1 208 ? -28.772 -7.276 4.308 1.00 72.94 208 GLY A N 1
ATOM 1560 C CA . GLY A 1 208 ? -29.859 -8.049 3.703 1.00 72.94 208 GLY A CA 1
ATOM 1561 C C . GLY A 1 208 ? -30.045 -7.842 2.198 1.00 72.94 208 GLY A C 1
ATOM 1562 O O . GLY A 1 208 ? -31.113 -8.185 1.678 1.00 72.94 208 GLY A O 1
ATOM 1563 N N . ASP A 1 209 ? -29.026 -7.336 1.501 1.00 67.44 209 ASP A N 1
ATOM 1564 C CA . ASP A 1 209 ? -29.081 -7.049 0.061 1.00 67.44 209 ASP A CA 1
ATOM 1565 C C . ASP A 1 209 ? -28.905 -8.299 -0.824 1.00 67.44 209 ASP A C 1
ATOM 1567 O O . ASP A 1 209 ? -29.344 -8.320 -1.973 1.00 67.44 209 ASP A O 1
ATOM 1571 N N . GLY A 1 210 ? -28.419 -9.411 -0.256 1.00 62.81 210 GLY A N 1
ATOM 1572 C CA . GLY A 1 210 ? -28.489 -10.754 -0.854 1.00 62.81 210 GLY A CA 1
ATOM 1573 C C . GLY A 1 210 ? -27.416 -11.080 -1.897 1.00 62.81 210 GLY A C 1
ATOM 1574 O O . GLY A 1 210 ? -27.367 -12.222 -2.359 1.00 62.81 210 GLY A O 1
ATOM 1575 N N . ASP A 1 211 ? -26.562 -10.117 -2.225 1.00 77.12 211 ASP A N 1
ATOM 1576 C CA . ASP A 1 211 ? -25.380 -10.308 -3.060 1.00 77.12 211 ASP A CA 1
ATOM 1577 C C . ASP A 1 211 ? -24.232 -10.938 -2.242 1.00 77.12 211 ASP A C 1
ATOM 1579 O O . ASP A 1 211 ? -24.092 -10.709 -1.042 1.00 77.12 211 ASP A O 1
ATOM 1583 N N . SER A 1 212 ? -23.437 -11.821 -2.841 1.00 84.62 212 SER A N 1
ATOM 1584 C CA . SER A 1 212 ? -22.344 -12.504 -2.133 1.00 84.62 212 SER A CA 1
ATOM 1585 C C . SER A 1 212 ? -21.284 -12.933 -3.133 1.00 84.62 212 SER A C 1
ATOM 1587 O O . SER A 1 212 ? -21.570 -13.681 -4.069 1.00 84.62 212 SER A O 1
ATOM 1589 N N . TYR A 1 213 ? -20.052 -12.505 -2.888 1.00 87.88 213 TYR A N 1
ATOM 1590 C CA . TYR A 1 213 ? -18.847 -12.996 -3.543 1.00 87.88 213 TYR A CA 1
ATOM 1591 C C . TYR A 1 213 ? -18.684 -14.513 -3.331 1.00 87.88 213 TYR A C 1
ATOM 1593 O O . TYR A 1 213 ? -18.327 -15.255 -4.249 1.00 87.88 213 TYR A O 1
ATOM 1601 N N . LEU A 1 214 ? -19.019 -15.022 -2.140 1.00 86.06 214 LEU A N 1
ATOM 1602 C CA . LEU A 1 214 ? -18.924 -16.453 -1.823 1.00 86.06 214 LEU A CA 1
ATOM 1603 C C . LEU A 1 214 ? -19.997 -17.325 -2.501 1.00 86.06 214 LEU A C 1
ATOM 1605 O O . LEU A 1 214 ? -19.863 -18.551 -2.482 1.00 86.06 214 LEU A O 1
ATOM 1609 N N . ASN A 1 215 ? -21.039 -16.739 -3.106 1.00 72.50 215 ASN A N 1
ATOM 1610 C CA . ASN A 1 215 ? -22.145 -17.418 -3.807 1.00 72.50 215 ASN A CA 1
ATOM 1611 C C . ASN A 1 215 ? -22.968 -18.448 -2.981 1.00 72.50 215 ASN A C 1
ATOM 1613 O O . ASN A 1 215 ? -23.941 -18.991 -3.500 1.00 72.50 215 ASN A O 1
ATOM 1617 N N . ASP A 1 216 ? -22.609 -18.719 -1.720 1.00 69.94 216 ASP A N 1
ATOM 1618 C CA . ASP A 1 216 ? -23.294 -19.596 -0.750 1.00 69.94 216 ASP A CA 1
ATOM 1619 C C . ASP A 1 216 ? -22.836 -19.244 0.696 1.00 69.94 216 ASP A C 1
ATOM 1621 O O . ASP A 1 216 ? -22.409 -20.106 1.471 1.00 69.94 216 ASP A O 1
ATOM 1625 N N . GLY A 1 217 ? -22.884 -17.955 1.056 1.00 72.06 217 GLY A N 1
ATOM 1626 C CA . GLY A 1 217 ? -22.458 -17.449 2.368 1.00 72.06 217 GLY A CA 1
ATOM 1627 C C . GLY A 1 217 ? -23.231 -18.031 3.565 1.00 72.06 217 GLY A C 1
ATOM 1628 O O . GLY A 1 217 ? -24.337 -18.575 3.445 1.00 72.06 217 GLY A O 1
ATOM 1629 N N . ILE A 1 218 ? -22.642 -17.926 4.759 1.00 83.81 218 ILE A N 1
ATOM 1630 C CA . ILE A 1 218 ? -23.296 -18.341 6.011 1.00 83.81 218 ILE A CA 1
ATOM 1631 C C . ILE A 1 218 ? -24.466 -17.397 6.281 1.00 83.81 218 ILE A C 1
ATOM 1633 O O . ILE A 1 218 ? -24.364 -16.195 6.091 1.00 83.81 218 ILE A O 1
ATOM 1637 N N . VAL A 1 219 ? -25.596 -17.931 6.744 1.00 89.62 219 VAL A N 1
ATOM 1638 C CA . VAL A 1 219 ? -26.737 -17.084 7.111 1.00 89.62 219 VAL A CA 1
ATOM 1639 C C . VAL A 1 219 ? -26.431 -16.374 8.436 1.00 89.62 219 VAL A C 1
ATOM 1641 O O . VAL A 1 219 ? -26.159 -17.075 9.419 1.00 89.62 219 VAL A O 1
ATOM 1644 N N . PRO A 1 220 ? -26.523 -15.034 8.506 1.00 93.00 220 PRO A N 1
ATOM 1645 C CA . PRO A 1 220 ? -26.234 -14.305 9.732 1.00 93.00 220 PRO A CA 1
ATOM 1646 C C . PRO A 1 220 ? -27.255 -14.631 10.833 1.00 93.00 220 PRO A C 1
ATOM 1648 O O . PRO A 1 220 ? -28.439 -14.856 10.545 1.00 93.00 220 PRO A O 1
ATOM 1651 N N . PRO A 1 221 ? -26.841 -14.655 12.113 1.00 94.06 221 PRO A N 1
ATOM 1652 C CA . PRO A 1 221 ? -27.768 -14.774 13.230 1.00 94.06 221 PRO A CA 1
ATOM 1653 C C . PRO A 1 221 ? -28.760 -13.601 13.292 1.00 94.06 221 PRO A C 1
ATOM 1655 O O . PRO A 1 221 ? -28.393 -12.449 13.071 1.00 94.06 221 PRO A O 1
ATOM 1658 N N . ASP A 1 222 ? -30.014 -13.882 13.669 1.00 92.81 222 ASP A N 1
ATOM 1659 C CA . ASP A 1 222 ? -31.039 -12.845 13.848 1.00 92.81 222 ASP A CA 1
ATOM 1660 C C . ASP A 1 222 ? -30.576 -11.774 14.857 1.00 92.81 222 ASP A C 1
ATOM 1662 O O . ASP A 1 222 ? -30.399 -12.064 16.045 1.00 92.81 222 ASP A O 1
ATOM 1666 N N . GLY A 1 223 ? -30.455 -10.525 14.397 1.00 93.56 223 GLY A N 1
ATOM 1667 C CA . GLY A 1 223 ? -30.064 -9.385 15.231 1.00 93.56 223 GLY A CA 1
ATOM 1668 C C . GLY A 1 223 ? -28.572 -9.320 15.570 1.00 93.56 223 GLY A C 1
ATOM 1669 O O . GLY A 1 223 ? -28.232 -8.688 16.566 1.00 93.56 223 GLY A O 1
ATOM 1670 N N . ALA A 1 224 ? -27.710 -9.988 14.798 1.00 97.25 224 AL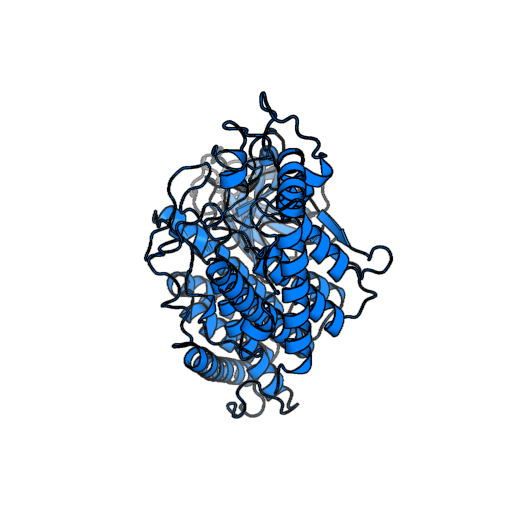A A N 1
ATOM 1671 C CA . ALA A 1 224 ? -26.264 -9.787 14.852 1.00 97.25 224 ALA A CA 1
ATOM 1672 C C . ALA A 1 224 ? -25.885 -8.341 14.478 1.00 97.25 224 ALA A C 1
ATOM 1674 O O . ALA A 1 224 ? -26.508 -7.748 13.598 1.00 97.25 224 ALA A O 1
ATOM 1675 N N . SER A 1 225 ? -24.868 -7.797 15.149 1.00 98.06 225 SER A N 1
ATOM 1676 C CA . SER A 1 225 ? -24.287 -6.486 14.833 1.00 98.06 225 SER A CA 1
ATOM 1677 C C . SER A 1 225 ? -23.392 -6.585 13.593 1.00 98.06 225 SER A C 1
ATOM 1679 O O . SER A 1 225 ? -22.520 -7.457 13.546 1.00 98.06 225 SER A O 1
ATOM 1681 N N . ALA A 1 226 ? -23.606 -5.716 12.599 1.00 97.12 226 ALA A N 1
ATOM 1682 C CA . ALA A 1 226 ? -22.802 -5.683 11.372 1.00 97.12 226 ALA A CA 1
ATOM 1683 C C . ALA A 1 226 ? -21.364 -5.220 11.646 1.00 97.12 226 ALA A C 1
ATOM 1685 O O . ALA A 1 226 ? -20.417 -5.853 11.186 1.00 97.12 226 ALA A O 1
ATOM 1686 N N . GLU A 1 227 ? -21.203 -4.183 12.470 1.00 97.25 227 GLU A N 1
ATOM 1687 C CA . GLU A 1 227 ? -19.900 -3.649 12.877 1.00 97.25 227 GLU A CA 1
ATOM 1688 C C . GLU A 1 227 ? -19.101 -4.710 13.639 1.00 97.25 227 GLU A C 1
ATOM 1690 O O . GLU A 1 227 ? -17.966 -5.015 13.278 1.00 97.25 227 GLU A O 1
ATOM 1695 N N . ALA A 1 228 ? -19.715 -5.379 14.625 1.00 98.44 228 ALA A N 1
ATOM 1696 C CA . ALA A 1 228 ? -19.024 -6.434 15.367 1.00 98.44 228 ALA A CA 1
ATOM 1697 C C . ALA A 1 228 ? -18.675 -7.637 14.475 1.00 98.44 228 ALA A C 1
ATOM 1699 O O . ALA A 1 228 ? -17.665 -8.305 14.707 1.00 98.44 228 ALA A O 1
ATOM 1700 N N . ALA A 1 229 ? -19.482 -7.918 13.446 1.00 98.50 229 ALA A N 1
ATOM 1701 C CA . ALA A 1 229 ? -19.163 -8.944 12.461 1.00 98.50 229 ALA A CA 1
ATOM 1702 C C . ALA A 1 229 ? -17.976 -8.553 11.577 1.00 98.50 229 ALA A C 1
ATOM 1704 O O . ALA A 1 229 ? -17.101 -9.393 11.361 1.00 98.50 229 ALA A O 1
ATOM 1705 N N . ALA A 1 230 ? -17.891 -7.297 11.132 1.00 98.56 230 ALA A N 1
ATOM 1706 C CA . ALA A 1 230 ? -16.725 -6.781 10.418 1.00 98.56 230 ALA A CA 1
ATOM 1707 C C . ALA A 1 230 ? -15.449 -6.897 11.272 1.00 98.56 230 ALA A C 1
ATOM 1709 O O . ALA A 1 230 ? -14.431 -7.385 10.778 1.00 98.56 230 ALA A O 1
ATOM 1710 N N . VAL A 1 231 ? -15.528 -6.568 12.569 1.00 98.69 231 VAL A N 1
ATOM 1711 C CA . VAL A 1 231 ? -14.431 -6.748 13.542 1.00 98.69 231 VAL A CA 1
ATOM 1712 C C . VAL A 1 231 ? -14.016 -8.220 13.650 1.00 98.69 231 VAL A C 1
ATOM 1714 O O . VAL A 1 231 ? -12.833 -8.542 13.554 1.00 98.69 231 VAL A O 1
ATOM 1717 N N . GLY A 1 232 ? -14.974 -9.137 13.825 1.00 98.81 232 GLY A N 1
ATOM 1718 C CA . GLY A 1 232 ? -14.691 -10.573 13.926 1.00 98.81 232 GLY A CA 1
ATOM 1719 C C . GLY A 1 232 ? -14.074 -11.158 12.653 1.00 98.81 232 GLY A C 1
ATOM 1720 O O . GLY A 1 232 ? -13.154 -11.978 12.727 1.00 98.81 232 GLY A O 1
ATOM 1721 N N . ALA A 1 233 ? -14.540 -10.708 11.486 1.00 98.88 233 ALA A N 1
ATOM 1722 C CA . ALA A 1 233 ? -13.993 -11.106 10.197 1.00 98.88 233 ALA A CA 1
ATOM 1723 C C . ALA A 1 233 ? -12.544 -10.629 10.030 1.00 98.88 233 ALA A C 1
ATOM 1725 O O . ALA A 1 233 ? -11.657 -11.437 9.742 1.00 98.88 233 ALA A O 1
ATOM 1726 N N . ALA A 1 234 ? -12.295 -9.343 10.284 1.00 98.88 234 ALA A N 1
ATOM 1727 C CA . ALA A 1 234 ? -10.970 -8.749 10.186 1.00 98.88 234 ALA A CA 1
ATOM 1728 C C . ALA A 1 234 ? -9.976 -9.390 11.160 1.00 98.88 234 ALA A C 1
ATOM 1730 O O . ALA A 1 234 ? -8.905 -9.832 10.742 1.00 98.88 234 ALA A O 1
ATOM 1731 N N . TYR A 1 235 ? -10.360 -9.554 12.431 1.00 98.81 235 TYR A N 1
ATOM 1732 C CA . TYR A 1 235 ? -9.540 -10.232 13.436 1.00 98.81 235 TYR A CA 1
ATOM 1733 C C . TYR A 1 235 ? -9.103 -11.625 12.976 1.00 98.81 235 TYR A C 1
ATOM 1735 O O . TYR A 1 235 ? -7.922 -11.973 13.063 1.00 98.81 235 TYR A O 1
ATOM 1743 N N . GLN A 1 236 ? -10.037 -12.435 12.469 1.00 98.88 236 GLN A N 1
ATOM 1744 C CA . GLN A 1 236 ? -9.732 -13.799 12.046 1.00 98.88 236 GLN A CA 1
ATOM 1745 C C . GLN A 1 236 ? -8.819 -13.833 10.813 1.00 98.88 236 GLN A C 1
ATOM 1747 O O . GLN A 1 236 ? -7.921 -14.677 10.758 1.00 98.88 236 GLN A O 1
ATOM 1752 N N . VAL A 1 237 ? -9.016 -12.939 9.839 1.00 98.88 237 VAL A N 1
ATOM 1753 C CA . VAL A 1 237 ? -8.122 -12.822 8.676 1.00 98.88 237 VAL A CA 1
ATOM 1754 C C . VAL A 1 237 ? -6.722 -12.404 9.119 1.00 98.88 237 VAL A C 1
ATOM 1756 O O . VAL A 1 237 ? -5.764 -13.142 8.881 1.00 98.88 237 VAL A O 1
ATOM 1759 N N . LEU A 1 238 ? -6.599 -11.278 9.823 1.00 98.75 238 LEU A N 1
ATOM 1760 C CA . LEU A 1 238 ? -5.301 -10.705 10.175 1.00 98.75 238 LEU A CA 1
ATOM 1761 C C . LEU A 1 238 ? -4.510 -11.585 11.143 1.00 98.75 238 LEU A C 1
ATOM 1763 O O . LEU A 1 238 ? -3.319 -11.788 10.938 1.00 98.75 238 LEU A O 1
ATOM 1767 N N . SER A 1 239 ? -5.153 -12.201 12.139 1.00 98.62 239 SER A N 1
ATOM 1768 C CA . SER A 1 239 ? -4.470 -13.151 13.037 1.00 98.62 239 SER A CA 1
ATOM 1769 C C . SER A 1 239 ? -4.022 -14.439 12.336 1.00 98.62 239 SER A C 1
ATOM 1771 O O . SER A 1 239 ? -3.110 -15.116 12.816 1.00 98.62 239 SER A O 1
ATOM 1773 N N . THR A 1 240 ? -4.631 -14.786 11.195 1.00 98.56 240 THR A N 1
ATOM 1774 C CA . THR A 1 240 ? -4.199 -15.925 10.375 1.00 98.56 240 THR A CA 1
ATOM 1775 C C . THR A 1 240 ? -3.005 -15.562 9.497 1.00 98.56 240 THR A C 1
ATOM 1777 O O . THR A 1 240 ? -2.070 -16.358 9.403 1.00 98.56 240 THR A O 1
ATOM 1780 N N . LEU A 1 241 ? -3.035 -14.386 8.863 1.00 97.94 241 LEU A N 1
ATOM 1781 C CA . LEU A 1 241 ? -1.985 -13.920 7.951 1.00 97.94 241 LEU A CA 1
ATOM 1782 C C . LEU A 1 241 ? -0.739 -13.427 8.708 1.00 97.94 241 LEU A C 1
ATOM 1784 O O . LEU A 1 241 ? 0.378 -13.767 8.333 1.00 97.94 241 LEU A O 1
ATOM 1788 N N . PHE A 1 242 ? -0.926 -12.748 9.844 1.00 97.38 242 PHE A N 1
ATOM 1789 C CA . PHE A 1 242 ? 0.132 -12.155 10.672 1.00 97.38 242 PHE A CA 1
ATOM 1790 C C . PHE A 1 242 ? 0.133 -12.735 12.100 1.00 97.38 242 PHE A C 1
ATOM 1792 O O . PHE A 1 242 ? -0.124 -12.028 13.081 1.00 97.38 242 PHE A O 1
ATOM 1799 N N . PRO A 1 243 ? 0.429 -14.035 12.281 1.00 97.00 243 PRO A N 1
ATOM 1800 C CA . PRO A 1 243 ? 0.251 -14.712 13.566 1.00 97.00 243 PRO A CA 1
ATOM 1801 C C . PRO A 1 243 ? 1.124 -14.145 14.696 1.00 97.00 243 PRO A C 1
ATOM 1803 O O . PRO A 1 243 ? 0.713 -14.178 15.860 1.00 97.00 243 PRO A O 1
ATOM 1806 N N . GLU A 1 244 ? 2.302 -13.596 14.382 1.00 94.81 244 GLU A N 1
ATOM 1807 C CA . GLU A 1 244 ? 3.191 -12.962 15.371 1.00 94.81 244 GLU A CA 1
ATOM 1808 C C . GLU A 1 244 ? 2.583 -11.689 15.984 1.00 94.81 244 GLU A C 1
ATOM 1810 O O . GLU A 1 244 ? 2.948 -11.306 17.094 1.00 94.81 244 GLU A O 1
ATOM 1815 N N . GLN A 1 245 ? 1.582 -11.102 15.321 1.00 94.88 245 GLN A N 1
ATOM 1816 C CA . GLN A 1 245 ? 0.936 -9.844 15.695 1.00 94.88 245 GLN A CA 1
ATOM 1817 C C . GLN A 1 245 ? -0.435 -10.045 16.370 1.00 94.88 245 GLN A C 1
ATOM 1819 O O . GLN A 1 245 ? -1.119 -9.080 16.702 1.00 94.88 245 GLN A O 1
ATOM 1824 N N . THR A 1 246 ? -0.829 -11.295 16.663 1.00 95.94 246 THR A N 1
ATOM 1825 C CA . THR A 1 246 ? -2.137 -11.639 17.270 1.00 95.94 246 THR A CA 1
ATOM 1826 C C . THR A 1 246 ? -2.462 -10.809 18.514 1.00 95.94 246 THR A C 1
ATOM 1828 O O . THR A 1 246 ? -3.604 -10.402 18.705 1.00 95.94 246 THR A O 1
ATOM 1831 N N . ARG A 1 247 ? -1.464 -10.510 19.359 1.00 93.75 247 ARG A N 1
ATOM 1832 C CA . ARG A 1 247 ? -1.689 -9.714 20.573 1.00 93.75 247 ARG A CA 1
ATOM 1833 C C . ARG A 1 247 ? -2.133 -8.281 20.261 1.00 93.75 247 ARG A C 1
ATOM 1835 O O . ARG A 1 247 ? -2.934 -7.733 21.015 1.00 93.75 247 ARG A O 1
ATOM 1842 N N . THR A 1 248 ? -1.614 -7.689 19.191 1.00 91.25 248 THR A N 1
ATOM 1843 C CA . THR A 1 248 ? -2.020 -6.361 18.718 1.00 91.25 248 THR A CA 1
ATOM 1844 C C . THR A 1 248 ? -3.466 -6.403 18.239 1.00 91.25 248 THR A C 1
ATOM 1846 O O . THR A 1 248 ? -4.267 -5.572 18.659 1.00 91.25 248 THR A O 1
ATOM 1849 N N . PHE A 1 249 ? -3.846 -7.435 17.480 1.00 95.19 249 PHE A N 1
ATOM 1850 C CA . PHE A 1 249 ? -5.229 -7.602 17.027 1.00 95.19 249 PHE A CA 1
ATOM 1851 C C . PHE A 1 249 ? -6.208 -7.890 18.170 1.00 95.19 249 PHE A C 1
ATOM 1853 O O . PHE A 1 249 ? -7.317 -7.371 18.146 1.00 95.19 249 PHE A O 1
ATOM 1860 N N . ASP A 1 250 ? -5.813 -8.642 19.206 1.00 95.50 250 ASP A N 1
ATOM 1861 C CA . ASP A 1 250 ? -6.649 -8.839 20.402 1.00 95.50 250 ASP A CA 1
ATOM 1862 C C . ASP A 1 250 ? -6.999 -7.492 21.066 1.00 95.50 250 ASP A C 1
ATOM 1864 O O . ASP A 1 250 ? -8.131 -7.279 21.493 1.00 95.50 250 ASP A O 1
ATOM 1868 N N . LEU A 1 251 ? -6.027 -6.575 21.149 1.00 91.31 251 LEU A N 1
ATOM 1869 C CA . LEU A 1 251 ? -6.233 -5.237 21.713 1.00 91.31 251 LEU A CA 1
ATOM 1870 C C . LEU A 1 251 ? -7.092 -4.354 20.800 1.00 91.31 251 LEU A C 1
ATOM 1872 O O . LEU A 1 251 ? -7.909 -3.591 21.307 1.00 91.31 251 LEU A O 1
ATOM 1876 N N . GLN A 1 252 ? -6.944 -4.483 19.479 1.00 91.81 252 GLN A N 1
ATOM 1877 C CA . GLN A 1 252 ? -7.799 -3.780 18.522 1.00 91.81 252 GLN A CA 1
ATOM 1878 C C . GLN A 1 252 ? -9.257 -4.251 18.615 1.00 91.81 252 GLN A C 1
ATOM 1880 O O . GLN A 1 252 ? -10.161 -3.427 18.579 1.00 91.81 252 GLN A O 1
ATOM 1885 N N . VAL A 1 253 ? -9.508 -5.551 18.821 1.00 95.88 253 VAL A N 1
ATOM 1886 C CA . VAL A 1 253 ? -10.867 -6.065 19.084 1.00 95.88 253 VAL A CA 1
ATOM 1887 C C . VAL A 1 253 ? -11.459 -5.437 20.344 1.00 95.88 253 VAL A C 1
ATOM 1889 O O . VAL A 1 253 ? -12.617 -5.027 20.330 1.00 95.88 253 VAL A O 1
ATOM 1892 N N . GLU A 1 254 ? -10.685 -5.350 21.431 1.00 92.69 254 GLU A N 1
ATOM 1893 C CA . GLU A 1 254 ? -11.143 -4.703 22.669 1.00 92.69 254 GLU A CA 1
ATOM 1894 C C . GLU A 1 254 ? -11.514 -3.228 22.439 1.00 92.69 254 GLU A C 1
ATOM 1896 O O . GLU A 1 254 ? -12.513 -2.775 22.997 1.00 92.69 254 GLU A O 1
ATOM 1901 N N . ALA A 1 255 ? -10.745 -2.506 21.616 1.00 89.38 255 ALA A N 1
ATOM 1902 C CA . ALA A 1 255 ? -11.023 -1.118 21.251 1.00 89.38 255 ALA A CA 1
ATOM 1903 C C . ALA A 1 255 ? -12.286 -0.995 20.382 1.00 89.38 255 ALA A C 1
ATOM 1905 O O . ALA A 1 255 ? -13.240 -0.345 20.801 1.00 89.38 255 ALA A O 1
ATOM 1906 N N . SER A 1 256 ? -12.353 -1.700 19.247 1.00 93.25 256 SER A N 1
ATOM 1907 C CA . SER A 1 256 ? -13.493 -1.610 18.324 1.00 93.25 256 SER A CA 1
ATOM 1908 C C . SER A 1 256 ? -14.814 -2.041 18.971 1.00 93.25 256 SER A C 1
ATOM 1910 O O . SER A 1 256 ? -15.842 -1.404 18.771 1.00 93.25 256 SER A O 1
ATOM 1912 N N . LEU A 1 257 ? -14.824 -3.098 19.794 1.00 93.81 257 LEU A N 1
ATOM 1913 C CA . LEU A 1 257 ? -16.055 -3.521 20.479 1.00 93.81 257 LEU A CA 1
ATOM 1914 C C . LEU A 1 257 ? -16.508 -2.535 21.567 1.00 93.81 257 LEU A C 1
ATOM 1916 O O . LEU A 1 257 ? -17.673 -2.563 21.953 1.00 93.81 257 LEU A O 1
ATOM 1920 N N . ALA A 1 258 ? -15.616 -1.686 22.088 1.00 91.50 258 ALA A N 1
ATOM 1921 C CA . ALA A 1 258 ? -15.983 -0.666 23.069 1.00 91.50 258 ALA A CA 1
ATOM 1922 C C . ALA A 1 258 ? -16.688 0.548 22.438 1.00 91.50 258 ALA A C 1
ATOM 1924 O O . ALA A 1 258 ? -17.367 1.282 23.159 1.00 91.50 258 ALA A O 1
ATOM 1925 N N . GLU A 1 259 ? -16.528 0.749 21.128 1.00 89.69 259 GLU A N 1
ATOM 1926 C CA . GLU A 1 259 ? -17.122 1.851 20.359 1.00 89.69 259 GLU A CA 1
ATOM 1927 C C . GLU A 1 259 ? -18.526 1.516 19.834 1.00 89.69 259 GLU A C 1
ATOM 1929 O O . GLU A 1 259 ? -19.340 2.410 19.610 1.00 89.69 259 GLU A O 1
ATOM 1934 N N . ILE A 1 260 ? -18.846 0.227 19.710 1.00 92.50 260 ILE A N 1
ATOM 1935 C CA . ILE A 1 260 ? -20.141 -0.250 19.219 1.00 92.50 260 ILE A CA 1
ATOM 1936 C C . ILE A 1 260 ? -21.209 -0.124 20.321 1.00 92.50 260 ILE A C 1
ATOM 1938 O O . ILE A 1 260 ? -21.090 -0.697 21.404 1.00 92.50 260 ILE A O 1
ATOM 1942 N N . GLU A 1 261 ? -22.302 0.594 20.039 1.00 93.44 261 GLU A N 1
ATOM 1943 C CA . GLU A 1 261 ? -23.395 0.851 21.001 1.00 93.44 261 GLU A CA 1
ATOM 1944 C C . GLU A 1 261 ? -24.527 -0.203 20.985 1.00 93.44 261 GLU A C 1
ATOM 1946 O O . GLU A 1 261 ? -25.596 -0.007 21.586 1.00 93.44 261 GLU A O 1
ATOM 1951 N N . ASP A 1 262 ? -24.322 -1.324 20.296 1.00 94.19 262 ASP A N 1
ATOM 1952 C CA . ASP A 1 262 ? -25.287 -2.417 20.224 1.00 94.19 262 ASP A CA 1
ATOM 1953 C C . ASP A 1 262 ? -25.475 -3.140 21.573 1.00 94.19 262 ASP A C 1
ATOM 1955 O O . ASP A 1 262 ? -24.951 -2.795 22.632 1.00 94.19 262 ASP A O 1
ATOM 1959 N N . SER A 1 263 ? -26.349 -4.151 21.588 1.00 96.38 263 SER A N 1
ATOM 1960 C CA . SER A 1 263 ? -26.416 -5.029 22.755 1.00 96.38 263 SER A CA 1
ATOM 1961 C C . SER A 1 263 ? -25.259 -6.020 22.723 1.00 96.38 263 SER A C 1
ATOM 1963 O O . SER A 1 263 ? -25.037 -6.656 21.696 1.00 96.38 263 SER A O 1
ATOM 1965 N N . SER A 1 264 ? -24.676 -6.336 23.881 1.00 95.62 264 SER A N 1
ATOM 1966 C CA . SER A 1 264 ? -23.616 -7.354 23.963 1.00 95.62 264 SER A CA 1
ATOM 1967 C C . SER A 1 264 ? -24.019 -8.719 23.378 1.00 95.62 264 SER A C 1
ATOM 1969 O O . SER A 1 264 ? -23.172 -9.518 23.004 1.00 95.62 264 SER A O 1
ATOM 1971 N N . GLY A 1 265 ? -25.318 -9.042 23.315 1.00 97.44 265 GLY A N 1
ATOM 1972 C CA . GLY A 1 265 ? -25.792 -10.249 22.630 1.00 97.44 265 GLY A CA 1
ATOM 1973 C C . GLY A 1 265 ? -25.679 -10.169 21.102 1.00 97.44 265 GLY A C 1
ATOM 1974 O O . GLY A 1 265 ? -25.345 -11.172 20.479 1.00 97.44 265 GLY A O 1
ATOM 1975 N N . ALA A 1 266 ? -25.946 -8.995 20.530 1.00 97.75 266 ALA A N 1
ATOM 1976 C CA . ALA A 1 266 ? -25.808 -8.699 19.106 1.00 97.75 266 ALA A CA 1
ATOM 1977 C C . ALA A 1 266 ? -24.333 -8.607 18.694 1.00 97.75 266 ALA A C 1
ATOM 1979 O O . ALA A 1 266 ? -23.961 -9.204 17.688 1.00 97.75 266 ALA A O 1
ATOM 1980 N N . GLU A 1 267 ? -23.497 -7.950 19.504 1.00 97.81 267 GLU A N 1
ATOM 1981 C CA . GLU A 1 267 ? -22.045 -7.866 19.291 1.00 97.81 267 GLU A CA 1
ATOM 1982 C C . GLU A 1 267 ? -21.400 -9.254 19.262 1.00 97.81 267 GLU A C 1
ATOM 1984 O O . GLU A 1 267 ? -20.755 -9.610 18.283 1.00 97.81 267 GLU A O 1
ATOM 1989 N N . ASN A 1 268 ? -21.632 -10.085 20.290 1.00 98.00 268 ASN A N 1
ATOM 1990 C CA . ASN A 1 268 ? -21.072 -11.442 20.332 1.00 98.00 268 ASN A CA 1
ATOM 1991 C C . ASN A 1 268 ? -21.549 -12.293 19.143 1.00 98.00 268 ASN A C 1
ATOM 1993 O O . ASN A 1 268 ? -20.765 -13.037 18.565 1.00 98.00 268 ASN A O 1
ATOM 1997 N N . ALA A 1 269 ? -22.831 -12.187 18.773 1.00 98.12 269 ALA A N 1
ATOM 1998 C CA . ALA A 1 269 ? -23.372 -12.918 17.629 1.00 98.12 269 ALA A CA 1
ATOM 1999 C C . ALA A 1 269 ? -22.773 -12.444 16.296 1.00 98.12 269 ALA A C 1
ATOM 2001 O O . ALA A 1 269 ? -22.517 -13.277 15.430 1.00 98.12 269 ALA A O 1
ATOM 2002 N N . GLY A 1 270 ? -22.551 -11.134 16.146 1.00 98.44 270 GLY A N 1
ATOM 2003 C CA . GLY A 1 270 ? -21.869 -10.541 14.998 1.00 98.44 270 GLY A CA 1
ATOM 2004 C C . GLY A 1 270 ? -20.424 -11.007 14.913 1.00 98.44 270 GLY A C 1
ATOM 2005 O O . GLY A 1 270 ? -20.048 -11.610 13.915 1.00 98.44 270 GLY A O 1
ATOM 2006 N N . PHE A 1 271 ? -19.647 -10.828 15.980 1.00 98.75 271 PHE A N 1
ATOM 2007 C CA . PHE A 1 271 ? -18.240 -11.224 16.034 1.00 98.75 271 PHE A CA 1
ATOM 2008 C C . PHE A 1 271 ? -18.036 -12.709 15.702 1.00 98.75 271 PHE A C 1
ATOM 2010 O O . PHE A 1 271 ? -17.246 -13.038 14.818 1.00 98.75 271 PHE A O 1
ATOM 2017 N N . ASP A 1 272 ? -18.790 -13.608 16.348 1.00 98.44 272 ASP A N 1
ATOM 2018 C CA . ASP A 1 272 ? -18.702 -15.052 16.090 1.00 98.44 272 ASP A CA 1
ATOM 2019 C C . ASP A 1 272 ? -19.060 -15.396 14.631 1.00 98.44 272 ASP A C 1
ATOM 2021 O O . ASP A 1 272 ? -18.410 -16.243 14.012 1.00 98.44 272 ASP A O 1
ATOM 2025 N N . TYR A 1 273 ? -20.076 -14.732 14.069 1.00 98.38 273 TYR A N 1
ATOM 2026 C CA . TYR A 1 273 ? -20.454 -14.883 12.663 1.00 98.38 273 TYR A CA 1
ATOM 2027 C C . TYR A 1 273 ? -19.340 -14.403 11.723 1.00 98.38 273 TYR A C 1
ATOM 2029 O O . TYR A 1 273 ? -18.993 -15.106 10.773 1.00 98.38 273 TYR A O 1
ATOM 2037 N N . GLY A 1 274 ? -18.727 -13.259 12.031 1.00 98.50 274 GLY A N 1
ATOM 2038 C CA . GLY A 1 274 ? -17.613 -12.709 11.270 1.00 98.50 274 GLY A CA 1
ATOM 2039 C C . GLY A 1 274 ? -16.415 -13.649 11.207 1.00 98.50 274 GLY A C 1
ATOM 2040 O O . GLY A 1 274 ? -15.889 -13.923 10.128 1.00 98.50 274 GLY A O 1
ATOM 2041 N N . VAL A 1 275 ? -16.049 -14.239 12.348 1.00 98.81 275 VAL A N 1
ATOM 2042 C CA . VAL A 1 275 ? -14.998 -15.263 12.428 1.00 98.81 275 VAL A CA 1
ATOM 2043 C C . VAL A 1 275 ? -15.328 -16.470 11.541 1.00 98.81 275 VAL A C 1
ATOM 2045 O O . VAL A 1 275 ? -14.448 -17.007 10.863 1.00 98.81 275 VAL A O 1
ATOM 2048 N N . GLU A 1 276 ? -16.581 -16.932 11.520 1.00 98.25 276 GLU A N 1
ATOM 2049 C CA . GLU A 1 276 ? -16.981 -18.082 10.700 1.00 98.25 276 GLU A CA 1
ATOM 2050 C C . GLU A 1 276 ? -16.865 -17.784 9.196 1.00 98.25 276 GLU A C 1
ATOM 2052 O O . GLU A 1 276 ? -16.336 -18.611 8.448 1.00 98.25 276 GLU A O 1
ATOM 2057 N N . VAL A 1 277 ? -17.292 -16.595 8.758 1.00 97.88 277 VAL A N 1
ATOM 2058 C CA . VAL A 1 277 ? -17.205 -16.157 7.355 1.00 97.88 277 VAL A CA 1
ATOM 2059 C C . VAL A 1 277 ? -15.757 -15.942 6.920 1.00 97.88 277 VAL A C 1
ATOM 2061 O O . VAL A 1 277 ? -15.355 -16.463 5.879 1.00 97.88 277 VAL A O 1
ATOM 2064 N N . ALA A 1 278 ? -14.930 -15.285 7.737 1.00 98.62 278 ALA A N 1
ATOM 2065 C CA . ALA A 1 278 ? -13.505 -15.111 7.451 1.00 98.62 278 ALA A CA 1
ATOM 2066 C C . ALA A 1 278 ? -12.785 -16.447 7.228 1.00 98.62 278 ALA A C 1
ATOM 2068 O O . ALA A 1 278 ? -11.977 -16.579 6.309 1.00 98.62 278 ALA A O 1
ATOM 2069 N N . ASN A 1 279 ? -13.125 -17.481 8.002 1.00 98.31 279 ASN A N 1
ATOM 2070 C CA . ASN A 1 279 ? -12.584 -18.823 7.786 1.00 98.31 279 ASN A CA 1
ATOM 2071 C C . ASN A 1 279 ? -12.964 -19.413 6.414 1.00 98.31 279 ASN A C 1
ATOM 2073 O O . ASN A 1 279 ? -12.182 -20.185 5.855 1.00 98.31 279 ASN A O 1
ATOM 2077 N N . GLN A 1 280 ? -14.126 -19.068 5.847 1.00 96.81 280 GLN A N 1
ATOM 2078 C CA . GLN A 1 280 ? -14.492 -19.490 4.490 1.00 96.81 280 GLN A CA 1
ATOM 2079 C C . GLN A 1 280 ? -13.665 -18.773 3.426 1.00 96.81 280 GLN A C 1
ATOM 2081 O O . GLN A 1 280 ? -13.164 -19.430 2.513 1.00 96.81 280 GLN A O 1
ATOM 2086 N N . VAL A 1 281 ? -13.473 -17.460 3.571 1.00 97.62 281 VAL A N 1
ATOM 2087 C CA . VAL A 1 281 ? -12.657 -16.659 2.645 1.00 97.62 281 VAL A CA 1
ATOM 2088 C C . VAL A 1 281 ? -11.197 -17.123 2.672 1.00 97.62 281 VAL A C 1
ATOM 2090 O O . VAL A 1 281 ? -10.610 -17.399 1.626 1.00 97.62 281 VAL A O 1
ATOM 2093 N N . LEU A 1 282 ? -10.624 -17.336 3.860 1.00 98.31 282 LEU A N 1
ATOM 2094 C CA . LEU A 1 282 ? -9.277 -17.896 4.011 1.00 98.31 282 LEU A CA 1
ATOM 2095 C C . LEU A 1 282 ? -9.170 -19.289 3.374 1.00 98.31 282 LEU A C 1
ATOM 2097 O O . LEU A 1 282 ? -8.205 -19.580 2.669 1.00 98.31 282 LEU A O 1
ATOM 2101 N N . ALA A 1 283 ? -10.171 -20.154 3.570 1.00 96.75 283 ALA A N 1
ATOM 2102 C CA . ALA A 1 283 ? -10.189 -21.484 2.962 1.00 96.75 283 ALA A CA 1
ATOM 2103 C C . ALA A 1 283 ? -10.295 -21.437 1.429 1.00 96.75 283 ALA A C 1
ATOM 2105 O O . ALA A 1 283 ? -9.705 -22.288 0.760 1.00 96.75 283 ALA A O 1
ATOM 2106 N N . LEU A 1 284 ? -11.004 -20.449 0.875 1.00 95.19 284 LEU A N 1
ATOM 2107 C CA . LEU A 1 284 ? -11.079 -20.207 -0.565 1.00 95.19 284 LEU A CA 1
ATOM 2108 C C . LEU A 1 284 ? -9.701 -19.847 -1.146 1.00 95.19 284 LEU A C 1
ATOM 2110 O O . LEU A 1 284 ? -9.398 -20.241 -2.272 1.00 95.19 284 LEU A O 1
ATOM 2114 N N . ARG A 1 285 ? -8.854 -19.155 -0.372 1.00 96.88 285 ARG A N 1
ATOM 2115 C CA . ARG A 1 285 ? -7.534 -18.668 -0.812 1.00 96.88 285 ARG A CA 1
ATOM 2116 C C . ARG A 1 285 ? -6.335 -19.511 -0.369 1.00 96.88 285 ARG A C 1
ATOM 2118 O O . ARG A 1 285 ? -5.247 -19.328 -0.900 1.00 96.88 285 ARG A O 1
ATOM 2125 N N . ALA A 1 286 ? -6.516 -20.501 0.505 1.00 94.75 286 ALA A N 1
ATOM 2126 C CA . ALA A 1 286 ? -5.439 -21.335 1.066 1.00 94.75 286 ALA A CA 1
ATOM 2127 C C . ALA A 1 286 ? -4.612 -22.162 0.050 1.00 94.75 286 ALA A C 1
ATOM 2129 O O . ALA A 1 286 ? -3.656 -22.833 0.432 1.00 94.75 286 ALA A O 1
ATOM 2130 N N . GLY A 1 287 ? -4.995 -22.192 -1.228 1.00 95.88 287 GLY A N 1
ATOM 2131 C CA . GLY A 1 287 ? -4.307 -22.946 -2.279 1.00 95.88 287 GLY A CA 1
ATOM 2132 C C . GLY A 1 287 ? -4.305 -22.229 -3.623 1.00 95.88 287 GLY A C 1
ATOM 2133 O O . GLY A 1 287 ? -4.296 -22.891 -4.659 1.00 95.88 287 GLY A O 1
ATOM 2134 N N . ASP A 1 288 ? -4.360 -20.900 -3.605 1.00 97.81 288 ASP A N 1
ATOM 2135 C CA . ASP A 1 288 ? -4.438 -20.075 -4.809 1.00 97.81 288 ASP A CA 1
ATOM 2136 C C . ASP A 1 288 ? -3.113 -19.954 -5.576 1.00 97.81 288 ASP A C 1
ATOM 2138 O O . ASP A 1 288 ? -3.128 -19.510 -6.718 1.00 97.81 288 ASP A O 1
ATOM 2142 N N . GLY A 1 289 ? -1.996 -20.388 -4.987 1.00 98.00 289 GLY A N 1
ATOM 2143 C CA . GLY A 1 289 ? -0.669 -20.396 -5.605 1.00 98.00 289 GLY A CA 1
ATOM 2144 C C . GLY A 1 289 ? 0.323 -19.405 -4.994 1.00 98.00 289 GLY A C 1
ATOM 2145 O O . GLY A 1 289 ? 1.512 -19.516 -5.295 1.00 98.00 289 GLY A O 1
ATOM 2146 N N . SER A 1 290 ? -0.111 -18.502 -4.104 1.00 97.31 290 SER A N 1
ATOM 2147 C CA . SER A 1 290 ? 0.752 -17.460 -3.518 1.00 97.31 290 SER A CA 1
ATOM 2148 C C . SER A 1 290 ? 1.958 -18.030 -2.766 1.00 97.31 290 SER A C 1
ATOM 2150 O O . SER A 1 290 ? 3.085 -17.586 -2.975 1.00 97.31 290 SER A O 1
ATOM 2152 N N . ASP A 1 291 ? 1.760 -19.094 -1.983 1.00 95.25 291 ASP A N 1
ATOM 2153 C CA . ASP A 1 291 ? 2.819 -19.762 -1.205 1.00 95.25 291 ASP A CA 1
ATOM 2154 C C . ASP A 1 291 ? 3.917 -20.390 -2.081 1.00 95.25 291 ASP A C 1
ATOM 2156 O O . ASP A 1 291 ? 5.005 -20.722 -1.605 1.00 95.25 291 ASP A O 1
ATOM 2160 N N . ALA A 1 292 ? 3.630 -20.598 -3.369 1.00 96.00 292 ALA A N 1
ATOM 2161 C CA . ALA A 1 292 ? 4.550 -21.151 -4.357 1.00 96.00 292 ALA A CA 1
ATOM 2162 C C . ALA A 1 292 ? 5.027 -20.099 -5.376 1.00 96.00 292 ALA A C 1
ATOM 2164 O O . ALA A 1 292 ? 5.663 -20.463 -6.372 1.00 96.00 292 ALA A O 1
ATOM 2165 N N . ALA A 1 293 ? 4.733 -18.815 -5.140 1.00 97.50 293 ALA A N 1
ATOM 2166 C CA . ALA A 1 293 ? 5.080 -17.731 -6.050 1.00 97.50 293 ALA A CA 1
ATOM 2167 C C . ALA A 1 293 ? 6.584 -17.409 -6.036 1.00 97.50 293 ALA A C 1
ATOM 2169 O O . ALA A 1 293 ? 7.163 -17.118 -7.086 1.00 97.50 293 ALA A O 1
ATOM 2170 N N . GLN A 1 294 ? 7.238 -17.498 -4.868 1.00 97.75 294 GLN A N 1
ATOM 2171 C CA . GLN A 1 294 ? 8.688 -17.325 -4.749 1.00 97.75 294 GLN A CA 1
ATOM 2172 C C . GLN A 1 294 ? 9.426 -18.618 -5.109 1.00 97.75 294 GLN A C 1
ATOM 2174 O O . GLN A 1 294 ? 9.373 -19.617 -4.390 1.00 97.75 294 GLN A O 1
ATOM 2179 N N . VAL A 1 295 ? 10.168 -18.578 -6.213 1.00 96.25 295 VAL A N 1
ATOM 2180 C CA . VAL A 1 295 ? 10.974 -19.694 -6.716 1.00 96.25 295 VAL A CA 1
ATOM 2181 C C . VAL A 1 295 ? 12.286 -19.183 -7.316 1.00 96.25 295 VAL A C 1
ATOM 2183 O O . VAL A 1 295 ? 12.372 -18.009 -7.679 1.00 96.25 295 VAL A O 1
ATOM 2186 N N . PRO A 1 296 ? 13.311 -20.042 -7.487 1.00 95.88 296 PRO A N 1
ATOM 2187 C CA . PRO A 1 296 ? 14.480 -19.678 -8.275 1.00 95.88 296 PRO A CA 1
ATOM 2188 C C . PRO A 1 296 ? 14.078 -19.295 -9.701 1.00 95.88 296 PRO A C 1
ATOM 2190 O O . PRO A 1 296 ? 13.451 -20.092 -10.405 1.00 95.88 296 PRO A O 1
ATOM 2193 N N . TYR A 1 297 ? 14.491 -18.110 -10.141 1.00 96.69 297 TYR A N 1
ATOM 2194 C CA . TYR A 1 297 ? 14.303 -17.660 -11.513 1.00 96.69 297 TYR A CA 1
ATOM 2195 C C . TYR A 1 297 ? 15.548 -17.939 -12.352 1.00 96.69 297 TYR A C 1
ATOM 2197 O O . TYR A 1 297 ? 16.676 -17.971 -11.863 1.00 96.69 297 TYR A O 1
ATOM 2205 N N . THR A 1 298 ? 15.360 -18.187 -13.642 1.00 95.44 298 THR A N 1
ATOM 2206 C CA . THR A 1 298 ? 16.462 -18.226 -14.604 1.00 95.44 298 THR A CA 1
ATOM 2207 C C . THR A 1 298 ? 16.071 -17.301 -15.738 1.00 95.44 298 THR A C 1
ATOM 2209 O O . THR A 1 298 ? 15.263 -17.721 -16.567 1.00 95.44 298 THR A O 1
ATOM 2212 N N . PRO A 1 299 ? 16.618 -16.074 -15.763 1.00 94.81 299 PRO A N 1
ATOM 2213 C CA . PRO A 1 299 ? 16.341 -15.156 -16.850 1.00 94.81 299 PRO A CA 1
ATOM 2214 C C . PRO A 1 299 ? 16.777 -15.728 -18.196 1.00 94.81 299 PRO A C 1
ATOM 2216 O O . PRO A 1 299 ? 17.593 -16.664 -18.266 1.00 94.81 299 PRO A O 1
ATOM 2219 N N . GLY A 1 300 ? 16.243 -15.149 -19.265 1.00 94.62 300 GLY A N 1
ATOM 2220 C CA . GLY A 1 300 ? 16.683 -15.455 -20.613 1.00 94.62 300 GLY A CA 1
ATOM 2221 C C . GLY A 1 300 ? 18.153 -15.078 -20.876 1.00 94.62 300 GLY A C 1
ATOM 2222 O O . GLY A 1 300 ? 18.925 -14.708 -19.989 1.00 94.62 300 GLY A O 1
ATOM 2223 N N . THR A 1 301 ? 18.595 -15.274 -22.118 1.00 94.25 301 THR A N 1
ATOM 2224 C CA . THR A 1 301 ? 19.998 -15.047 -22.523 1.00 94.25 301 THR A CA 1
ATOM 2225 C C . THR A 1 301 ? 20.163 -14.017 -23.633 1.00 94.25 301 THR A C 1
ATOM 2227 O O . THR A 1 301 ? 21.298 -13.743 -24.039 1.00 94.25 301 THR A O 1
ATOM 2230 N N . ASP A 1 302 ? 19.062 -13.505 -24.171 1.00 94.06 302 ASP A N 1
ATOM 2231 C CA . ASP A 1 302 ? 19.081 -12.462 -25.181 1.00 94.06 302 ASP A CA 1
ATOM 2232 C C . ASP A 1 302 ? 19.459 -11.117 -24.533 1.00 94.06 302 ASP A C 1
ATOM 2234 O O . ASP A 1 302 ? 19.258 -10.918 -23.336 1.00 94.06 302 ASP A O 1
ATOM 2238 N N . PRO A 1 303 ? 20.043 -10.165 -25.287 1.00 90.56 303 PRO A N 1
ATOM 2239 C CA . PRO A 1 303 ? 20.542 -8.917 -24.710 1.00 90.56 303 PRO A CA 1
ATOM 2240 C C . PRO A 1 303 ? 19.493 -8.063 -23.992 1.00 90.56 303 PRO A C 1
ATOM 2242 O O . PRO A 1 303 ? 19.894 -7.195 -23.229 1.00 90.56 303 PRO A O 1
ATOM 2245 N N . GLY A 1 304 ? 18.203 -8.270 -24.282 1.00 93.62 304 GLY A N 1
ATOM 2246 C CA . GLY A 1 304 ? 17.064 -7.567 -23.688 1.00 93.62 304 GLY A CA 1
ATOM 2247 C C . GLY A 1 304 ? 16.547 -8.178 -22.383 1.00 93.62 304 GLY A C 1
ATOM 2248 O O . GLY A 1 304 ? 15.810 -7.494 -21.671 1.00 93.62 304 GLY A O 1
ATOM 2249 N N . ASP A 1 305 ? 16.950 -9.413 -22.082 1.00 96.50 305 ASP A N 1
ATOM 2250 C CA . ASP A 1 305 ? 16.377 -10.230 -21.014 1.00 96.50 305 ASP A CA 1
ATOM 2251 C C . ASP A 1 305 ? 16.839 -9.756 -19.629 1.00 96.50 305 ASP A C 1
ATOM 2253 O O . ASP A 1 305 ? 17.942 -9.218 -19.462 1.00 96.50 305 ASP A O 1
ATOM 2257 N N . TYR A 1 306 ? 15.993 -9.963 -18.621 1.00 97.19 306 TYR A N 1
ATOM 2258 C CA . TYR A 1 306 ? 16.224 -9.538 -17.252 1.00 97.19 306 TYR A CA 1
ATOM 2259 C C . TYR A 1 306 ? 17.536 -10.097 -16.715 1.00 97.19 306 TYR A C 1
ATOM 2261 O O . TYR A 1 306 ? 18.013 -11.171 -17.076 1.00 97.19 306 TYR A O 1
ATOM 2269 N N . ASN A 1 307 ? 18.140 -9.354 -15.797 1.00 90.94 307 ASN A N 1
ATOM 2270 C CA . ASN A 1 307 ? 19.334 -9.794 -15.112 1.00 90.94 307 ASN A CA 1
ATOM 2271 C C . ASN A 1 307 ? 19.105 -9.663 -13.613 1.00 90.94 307 ASN A C 1
ATOM 2273 O O . ASN A 1 307 ? 18.685 -8.614 -13.130 1.00 90.94 307 ASN A O 1
ATOM 2277 N N . GLU A 1 308 ? 19.461 -10.708 -12.872 1.00 93.94 308 GLU A N 1
ATOM 2278 C CA . GLU A 1 308 ? 19.489 -10.762 -11.409 1.00 93.94 308 GLU A CA 1
ATOM 2279 C C . GLU A 1 308 ? 20.633 -9.898 -10.828 1.00 93.94 308 GLU A C 1
ATOM 2281 O O . GLU A 1 308 ? 21.405 -10.308 -9.954 1.00 93.94 308 GLU A O 1
ATOM 2286 N N . THR A 1 309 ? 20.783 -8.680 -11.352 1.00 92.44 309 THR A N 1
ATOM 2287 C CA . THR A 1 309 ? 21.755 -7.677 -10.926 1.00 92.44 309 THR A CA 1
ATOM 2288 C C . THR A 1 309 ? 21.146 -6.284 -10.953 1.00 92.44 309 THR A C 1
ATOM 2290 O O . THR A 1 309 ? 20.536 -5.888 -11.943 1.00 92.44 309 THR A O 1
ATOM 2293 N N . ASN A 1 310 ? 21.395 -5.517 -9.901 1.00 93.06 310 ASN A N 1
ATOM 2294 C CA . ASN A 1 310 ? 21.108 -4.091 -9.827 1.00 93.06 310 ASN A CA 1
ATOM 2295 C C . ASN A 1 310 ? 22.375 -3.312 -9.442 1.00 93.06 310 ASN A C 1
ATOM 2297 O O . ASN A 1 310 ? 23.482 -3.862 -9.397 1.00 93.06 310 ASN A O 1
ATOM 2301 N N . GLU A 1 311 ? 22.229 -2.026 -9.144 1.00 92.81 311 GLU A N 1
ATOM 2302 C CA . GLU A 1 311 ? 23.324 -1.139 -8.759 1.00 92.81 311 GLU A CA 1
ATOM 2303 C C . GLU A 1 311 ? 24.050 -1.537 -7.468 1.00 92.81 311 GLU A C 1
ATOM 2305 O O . GLU A 1 311 ? 25.175 -1.086 -7.228 1.00 92.81 311 GLU A O 1
ATOM 2310 N N . ARG A 1 312 ? 23.445 -2.416 -6.661 1.00 90.69 312 ARG A N 1
ATOM 2311 C CA . ARG A 1 312 ? 24.006 -2.963 -5.419 1.00 90.69 312 ARG A CA 1
ATOM 2312 C C . ARG A 1 312 ? 24.658 -4.338 -5.610 1.00 90.69 312 ARG A C 1
ATOM 2314 O O . ARG A 1 312 ? 25.311 -4.838 -4.692 1.00 90.69 312 ARG A O 1
ATOM 2321 N N . GLY A 1 313 ? 24.552 -4.933 -6.798 1.00 92.38 313 GLY A N 1
ATOM 2322 C CA . GLY A 1 313 ? 25.148 -6.221 -7.144 1.00 92.38 313 GLY A CA 1
ATOM 2323 C C . GLY A 1 313 ? 24.102 -7.283 -7.465 1.00 92.38 313 GLY A C 1
ATOM 2324 O O . GLY A 1 313 ? 23.076 -6.989 -8.063 1.00 92.38 313 GLY A O 1
ATOM 2325 N N . ARG A 1 314 ? 24.391 -8.546 -7.128 1.00 93.50 314 ARG A N 1
ATOM 2326 C CA . ARG A 1 314 ? 23.489 -9.671 -7.414 1.00 93.50 314 ARG A CA 1
ATOM 2327 C C . ARG A 1 314 ? 22.271 -9.654 -6.483 1.00 93.50 314 ARG A C 1
ATOM 2329 O O . ARG A 1 314 ? 22.448 -9.527 -5.273 1.00 93.50 314 ARG A O 1
ATOM 2336 N N . VAL A 1 315 ? 21.089 -9.885 -7.044 1.00 93.75 315 VAL A N 1
ATOM 2337 C CA . VAL A 1 315 ? 19.795 -10.005 -6.347 1.00 93.75 315 VAL A CA 1
ATOM 2338 C C . VAL A 1 315 ? 19.058 -11.269 -6.808 1.00 93.75 315 VAL A C 1
ATOM 2340 O O . VAL A 1 315 ? 19.452 -11.841 -7.814 1.00 93.75 315 VAL A O 1
ATOM 2343 N N . SER A 1 316 ? 18.038 -11.729 -6.081 1.00 95.94 316 SER A N 1
ATOM 2344 C CA . SER A 1 316 ? 17.140 -12.804 -6.550 1.00 95.94 316 SER A CA 1
ATOM 2345 C C . SER A 1 316 ? 15.844 -12.190 -7.066 1.00 95.94 316 SER A C 1
ATOM 2347 O O . SER A 1 316 ? 15.361 -11.232 -6.464 1.00 95.94 316 SER A O 1
ATOM 2349 N N . ALA A 1 317 ? 15.272 -12.735 -8.139 1.00 97.50 317 ALA A N 1
ATOM 2350 C CA . ALA A 1 317 ? 13.982 -12.270 -8.645 1.00 97.50 317 ALA A CA 1
ATOM 2351 C C . ALA A 1 317 ? 12.853 -12.496 -7.620 1.00 97.50 317 ALA A C 1
ATOM 2353 O O . ALA A 1 317 ? 12.741 -13.573 -7.023 1.00 97.50 317 ALA A O 1
ATOM 2354 N N . VAL A 1 318 ? 12.011 -11.480 -7.437 1.00 97.62 318 VAL A N 1
ATOM 2355 C CA . VAL A 1 318 ? 10.880 -11.499 -6.500 1.00 97.62 318 VAL A CA 1
ATOM 2356 C C . VAL A 1 318 ? 9.621 -12.038 -7.173 1.00 97.62 318 VAL A C 1
ATOM 2358 O O . VAL A 1 318 ? 9.133 -11.482 -8.156 1.00 97.62 318 VAL A O 1
ATOM 2361 N N . LEU A 1 319 ? 9.089 -13.101 -6.575 1.00 98.31 319 LEU A N 1
ATOM 2362 C CA . LEU A 1 319 ? 7.849 -13.801 -6.899 1.00 98.31 319 LEU A CA 1
ATOM 2363 C C . LEU A 1 319 ? 7.675 -14.188 -8.385 1.00 98.31 319 LEU A C 1
ATOM 2365 O O . LEU A 1 319 ? 6.658 -13.834 -8.979 1.00 98.31 319 LEU A O 1
ATOM 2369 N N . PRO A 1 320 ? 8.601 -14.940 -9.013 1.00 98.38 320 PRO A N 1
ATOM 2370 C CA . PRO A 1 320 ? 8.516 -15.246 -10.447 1.00 98.38 320 PRO A CA 1
ATOM 2371 C C . PRO A 1 320 ? 7.215 -15.901 -10.916 1.00 98.38 320 PRO A C 1
ATOM 2373 O O . PRO A 1 320 ? 6.806 -15.692 -12.053 1.00 98.38 320 PRO A O 1
ATOM 2376 N N . ASN A 1 321 ? 6.552 -16.668 -10.047 1.00 98.12 321 ASN A N 1
ATOM 2377 C CA . ASN A 1 321 ? 5.302 -17.352 -10.380 1.00 98.12 321 ASN A CA 1
ATOM 2378 C C . ASN A 1 321 ? 4.056 -16.599 -9.884 1.00 98.12 321 ASN A C 1
ATOM 2380 O O . ASN A 1 321 ? 2.980 -17.187 -9.833 1.00 98.12 321 ASN A O 1
ATOM 2384 N N . PHE A 1 322 ? 4.150 -15.326 -9.482 1.00 98.62 322 PHE A N 1
ATOM 2385 C CA . PHE A 1 322 ? 2.968 -14.622 -8.964 1.00 98.62 322 PHE A CA 1
ATOM 2386 C C . PHE A 1 322 ? 1.866 -14.440 -10.019 1.00 98.62 322 PHE A C 1
ATOM 2388 O O . PHE A 1 322 ? 0.690 -14.423 -9.680 1.00 98.62 322 PHE A O 1
ATOM 2395 N N . GLY A 1 323 ? 2.230 -14.393 -11.305 1.00 98.12 323 GLY A N 1
ATOM 2396 C CA . GLY A 1 323 ? 1.260 -14.398 -12.405 1.00 98.12 323 GLY A CA 1
ATOM 2397 C C . GLY A 1 323 ? 0.404 -15.672 -12.494 1.00 98.12 323 GLY A C 1
ATOM 2398 O O . GLY A 1 323 ? -0.660 -15.643 -13.103 1.00 98.12 323 GLY A O 1
ATOM 2399 N N . ASP A 1 324 ? 0.833 -16.772 -11.860 1.00 98.12 324 ASP A N 1
ATOM 2400 C CA . ASP A 1 324 ? 0.084 -18.035 -11.791 1.00 98.12 324 ASP A CA 1
ATOM 2401 C C . ASP A 1 324 ? -0.872 -18.103 -10.582 1.00 98.12 324 ASP A C 1
ATOM 2403 O O . ASP A 1 324 ? -1.582 -19.102 -10.415 1.00 98.12 324 ASP A O 1
ATOM 2407 N N . VAL A 1 325 ? -0.887 -17.083 -9.713 1.00 98.62 325 VAL A N 1
ATOM 2408 C CA . VAL A 1 325 ? -1.839 -17.012 -8.598 1.00 98.62 325 VAL A CA 1
ATOM 2409 C C . VAL A 1 325 ? -3.254 -16.939 -9.165 1.00 98.62 325 VAL A C 1
ATOM 2411 O O . VAL A 1 325 ? -3.529 -16.214 -10.116 1.00 98.62 325 VAL A O 1
ATOM 2414 N N . THR A 1 326 ? -4.165 -17.712 -8.579 1.00 98.50 326 THR A N 1
ATOM 2415 C CA . THR A 1 326 ? -5.568 -17.771 -8.997 1.00 98.50 326 THR A CA 1
ATOM 2416 C C . THR A 1 326 ? -6.192 -16.380 -8.854 1.00 98.50 326 THR A C 1
ATOM 2418 O O . THR A 1 326 ? -6.272 -15.896 -7.722 1.00 98.50 326 THR A O 1
ATOM 2421 N N . PRO A 1 327 ? -6.669 -15.742 -9.937 1.00 98.38 327 PRO A N 1
ATOM 2422 C CA . PRO A 1 327 ? -7.293 -14.426 -9.831 1.00 98.38 327 PRO A CA 1
ATOM 2423 C C . PRO A 1 327 ? -8.553 -14.435 -8.963 1.00 98.38 327 PRO A C 1
ATOM 2425 O O . PRO A 1 327 ? -9.158 -15.487 -8.731 1.00 98.38 327 PRO A O 1
ATOM 2428 N N . PHE A 1 328 ? -8.940 -13.266 -8.473 1.00 97.94 328 PHE A N 1
ATOM 2429 C CA . PHE A 1 328 ? -10.135 -13.059 -7.665 1.00 97.94 328 PHE A CA 1
ATOM 2430 C C . PHE A 1 328 ? -11.381 -12.862 -8.529 1.00 97.94 328 PHE A C 1
ATOM 2432 O O . PHE A 1 328 ? -12.411 -13.459 -8.216 1.00 97.94 328 PHE A O 1
ATOM 2439 N N . VAL A 1 329 ? -11.296 -12.076 -9.609 1.00 97.69 329 VAL A N 1
ATOM 2440 C CA . VAL A 1 329 ? -12.437 -11.746 -10.487 1.00 97.69 329 VAL A CA 1
ATOM 2441 C C . VAL A 1 329 ? -12.074 -11.846 -11.971 1.00 97.69 329 VAL A C 1
ATOM 2443 O O . VAL A 1 329 ? -12.843 -12.410 -12.753 1.00 97.69 329 VAL A O 1
ATOM 2446 N N . ILE A 1 330 ? -10.893 -11.379 -12.392 1.00 97.00 330 ILE A N 1
ATOM 2447 C CA . ILE A 1 330 ? -10.548 -11.236 -13.825 1.00 97.00 330 ILE A CA 1
ATOM 2448 C C . ILE A 1 330 ? -10.414 -12.559 -14.604 1.00 97.00 330 ILE A C 1
ATOM 2450 O O . ILE A 1 330 ? -10.323 -12.577 -15.835 1.00 97.00 330 ILE A O 1
ATOM 2454 N N . GLY A 1 331 ? -10.390 -13.695 -13.906 1.00 95.94 331 GLY A N 1
ATOM 2455 C CA . GLY A 1 331 ? -10.323 -15.031 -14.491 1.00 95.94 331 GLY A CA 1
ATOM 2456 C C . GLY A 1 331 ? -8.955 -15.393 -15.079 1.00 95.94 331 GLY A C 1
ATOM 2457 O O . GLY A 1 331 ? -8.286 -16.268 -14.540 1.00 95.94 331 GLY A O 1
ATOM 2458 N N . ASN A 1 332 ? -8.542 -14.779 -16.194 1.00 96.75 332 ASN A N 1
ATOM 2459 C CA . ASN A 1 332 ? -7.247 -15.039 -16.839 1.00 96.75 332 ASN A CA 1
ATOM 2460 C C . ASN A 1 332 ? -6.448 -13.732 -17.019 1.00 96.75 332 ASN A C 1
ATOM 2462 O O . ASN A 1 332 ? -6.877 -12.894 -17.821 1.00 96.75 332 ASN A O 1
ATOM 2466 N N . PRO A 1 333 ? -5.276 -13.576 -16.367 1.00 97.38 333 PRO A N 1
ATOM 2467 C CA . PRO A 1 333 ? -4.474 -12.354 -16.465 1.00 97.38 333 PRO A CA 1
ATOM 2468 C C . PRO A 1 333 ? -3.992 -12.052 -17.891 1.00 97.38 333 PRO A C 1
ATOM 2470 O O . PRO A 1 333 ? -3.839 -10.887 -18.256 1.00 97.38 333 PRO A O 1
ATOM 2473 N N . GLU A 1 334 ? -3.859 -13.065 -18.758 1.00 96.56 334 GLU A N 1
ATOM 2474 C CA . GLU A 1 334 ? -3.434 -12.873 -20.152 1.00 96.56 334 GLU A CA 1
ATOM 2475 C C . GLU A 1 334 ? -4.371 -11.972 -20.972 1.00 96.56 334 GLU A C 1
ATOM 2477 O O . GLU A 1 334 ? -3.957 -11.443 -22.003 1.00 96.56 334 GLU A O 1
ATOM 2482 N N . TYR A 1 335 ? -5.637 -11.815 -20.566 1.00 97.31 335 TYR A N 1
ATOM 2483 C CA . TYR A 1 335 ? -6.590 -10.936 -21.257 1.00 97.31 335 TYR A CA 1
ATOM 2484 C C . TYR A 1 335 ? -6.362 -9.450 -20.976 1.00 97.31 335 TYR A C 1
ATOM 2486 O O . TYR A 1 335 ? -6.815 -8.619 -21.761 1.00 97.31 335 TYR A O 1
ATOM 2494 N N . PHE A 1 336 ? -5.636 -9.141 -19.903 1.00 98.38 336 PHE A N 1
ATOM 2495 C CA . PHE A 1 336 ? -5.311 -7.787 -19.455 1.00 98.38 336 PHE A CA 1
ATOM 2496 C C . PHE A 1 336 ? -3.839 -7.443 -19.704 1.00 98.38 336 PHE A C 1
ATOM 2498 O O . PHE A 1 336 ? -3.456 -6.277 -19.658 1.00 98.38 336 PHE A O 1
ATOM 2505 N N . ARG A 1 337 ? -3.015 -8.450 -20.024 1.00 97.56 337 ARG A N 1
ATOM 2506 C CA . ARG A 1 337 ? -1.615 -8.281 -20.411 1.00 97.56 337 ARG A CA 1
ATOM 2507 C C . ARG A 1 337 ? -1.499 -7.389 -21.663 1.00 97.56 337 ARG A C 1
ATOM 2509 O O . ARG A 1 337 ? -2.082 -7.718 -22.703 1.00 97.56 337 ARG A O 1
ATOM 2516 N N . PRO A 1 338 ? -0.690 -6.315 -21.624 1.00 97.25 338 PRO A N 1
ATOM 2517 C CA . PRO A 1 338 ? -0.360 -5.525 -22.807 1.00 97.25 338 PRO A CA 1
ATOM 2518 C C . PRO A 1 338 ? 0.314 -6.339 -23.919 1.00 97.25 338 PRO A C 1
ATOM 2520 O O . PRO A 1 338 ? 0.829 -7.439 -23.707 1.00 97.25 338 PRO A O 1
ATOM 2523 N N . SER A 1 339 ? 0.368 -5.777 -25.131 1.00 95.00 339 SER A N 1
ATOM 2524 C CA . SER A 1 339 ? 0.949 -6.471 -26.292 1.00 95.00 339 SER A CA 1
ATOM 2525 C C . SER A 1 339 ? 2.458 -6.717 -26.200 1.00 95.00 339 SER A C 1
ATOM 2527 O O . SER A 1 339 ? 2.972 -7.551 -26.949 1.00 95.00 339 SER A O 1
ATOM 2529 N N . GLY A 1 340 ? 3.150 -6.004 -25.312 1.00 96.00 340 GLY A N 1
ATOM 2530 C CA . GLY A 1 340 ? 4.581 -6.128 -25.069 1.00 96.00 340 GLY A CA 1
ATOM 2531 C C . GLY A 1 340 ? 5.324 -4.801 -25.181 1.00 96.00 340 GLY A C 1
ATOM 2532 O O . GLY A 1 340 ? 4.800 -3.856 -25.776 1.00 96.00 340 GLY A O 1
ATOM 2533 N N . PRO A 1 341 ? 6.548 -4.743 -24.633 1.00 97.12 341 PRO A N 1
ATOM 2534 C CA . PRO A 1 341 ? 7.334 -3.521 -24.594 1.00 97.12 341 PRO A CA 1
ATOM 2535 C C . PRO A 1 341 ? 7.877 -3.125 -25.976 1.00 97.12 341 PRO A C 1
ATOM 2537 O O . PRO A 1 341 ? 7.907 -3.951 -26.900 1.00 97.12 341 PRO A O 1
ATOM 2540 N N . PRO A 1 342 ? 8.408 -1.894 -26.117 1.00 97.00 342 PRO A N 1
ATOM 2541 C CA . PRO A 1 342 ? 9.267 -1.540 -27.239 1.00 97.00 342 PRO A CA 1
ATOM 2542 C C . PRO A 1 342 ? 10.395 -2.567 -27.417 1.00 97.00 342 PRO A C 1
ATOM 2544 O O . PRO A 1 342 ? 11.077 -2.933 -26.463 1.00 97.00 342 PRO A O 1
ATOM 2547 N N . GLU A 1 343 ? 10.620 -3.030 -28.651 1.00 96.50 343 GLU A N 1
ATOM 2548 C CA . GLU A 1 343 ? 11.663 -4.026 -28.935 1.00 96.50 343 GLU A CA 1
ATOM 2549 C C . GLU A 1 343 ? 13.044 -3.500 -28.502 1.00 96.50 343 GLU A C 1
ATOM 2551 O O . GLU A 1 343 ? 13.400 -2.357 -28.806 1.00 96.50 343 GLU A O 1
ATOM 2556 N N . TYR A 1 344 ? 13.841 -4.335 -27.828 1.00 96.19 344 TYR A N 1
ATOM 2557 C CA . TYR A 1 344 ? 15.173 -3.962 -27.350 1.00 96.19 344 TYR A CA 1
ATOM 2558 C C . TYR A 1 344 ? 16.062 -3.427 -28.486 1.00 96.19 344 TYR A C 1
ATOM 2560 O O . TYR A 1 344 ? 16.328 -4.112 -29.477 1.00 96.19 344 TYR A O 1
ATOM 2568 N N . GLY A 1 345 ? 16.547 -2.191 -28.338 1.00 96.00 345 GLY A N 1
ATOM 2569 C CA . GLY A 1 345 ? 17.364 -1.509 -29.350 1.00 96.00 345 GLY A CA 1
ATOM 2570 C C . GLY A 1 345 ? 16.587 -0.919 -30.535 1.00 96.00 345 GLY A C 1
ATOM 2571 O O . GLY A 1 345 ? 17.212 -0.426 -31.478 1.00 96.00 345 GLY A O 1
ATOM 2572 N N . SER A 1 346 ? 15.252 -0.945 -30.508 1.00 97.75 346 SER A N 1
ATOM 2573 C CA . SER A 1 346 ? 14.417 -0.158 -31.424 1.00 97.75 346 SER A CA 1
ATOM 2574 C C . SER A 1 346 ? 14.592 1.350 -31.200 1.00 97.75 346 SER A C 1
ATOM 2576 O O . SER A 1 346 ? 15.115 1.782 -30.175 1.00 97.75 346 SER A O 1
ATOM 2578 N N . GLU A 1 347 ? 14.148 2.163 -32.164 1.00 98.25 347 GLU A N 1
ATOM 2579 C CA . GLU A 1 347 ? 14.195 3.632 -32.056 1.00 98.25 347 GLU A CA 1
ATOM 2580 C C . GLU A 1 347 ? 13.460 4.121 -30.799 1.00 98.25 347 GLU A C 1
ATOM 2582 O O . GLU A 1 347 ? 14.042 4.865 -30.019 1.00 98.25 347 GLU A O 1
ATOM 2587 N N . GLN A 1 348 ? 12.259 3.593 -30.538 1.00 98.00 348 GLN A N 1
ATOM 2588 C CA . GLN A 1 348 ? 11.482 3.925 -29.343 1.00 98.00 348 GLN A CA 1
ATOM 2589 C C . GLN A 1 348 ? 12.197 3.509 -28.047 1.00 98.00 348 GLN A C 1
ATOM 2591 O O . GLN A 1 348 ? 12.315 4.313 -27.129 1.00 98.00 348 GLN A O 1
ATOM 2596 N N . PHE A 1 349 ? 12.749 2.290 -27.979 1.00 98.31 349 PHE A N 1
ATOM 2597 C CA . PHE A 1 349 ? 13.486 1.835 -26.793 1.00 98.31 349 PHE A CA 1
ATOM 2598 C C . PHE A 1 349 ? 14.697 2.732 -26.486 1.00 98.31 349 PHE A C 1
ATOM 2600 O O . PHE A 1 349 ? 14.972 3.046 -25.329 1.00 98.31 349 PHE A O 1
ATOM 2607 N N . LEU A 1 350 ? 15.431 3.156 -27.522 1.00 98.25 350 LEU A N 1
ATOM 2608 C CA . LEU A 1 350 ? 16.584 4.050 -27.380 1.00 98.25 350 LEU A CA 1
ATOM 2609 C C . LEU A 1 350 ? 16.174 5.463 -26.940 1.00 98.25 350 LEU A C 1
ATOM 2611 O O . LEU A 1 350 ? 16.879 6.063 -26.130 1.00 98.25 350 LEU A O 1
ATOM 2615 N N . GLU A 1 351 ? 15.058 5.983 -27.452 1.00 98.56 351 GLU A N 1
ATOM 2616 C CA . GLU A 1 351 ? 14.503 7.280 -27.047 1.00 98.56 351 GLU A CA 1
ATOM 2617 C C . GLU A 1 351 ? 14.074 7.273 -25.573 1.00 98.56 351 GLU A C 1
ATOM 2619 O O . GLU A 1 351 ? 14.501 8.146 -24.816 1.00 98.56 351 GLU A O 1
ATOM 2624 N N . GLU A 1 352 ? 13.330 6.252 -25.140 1.00 98.50 352 GLU A N 1
ATOM 2625 C CA . GLU A 1 352 ? 12.892 6.106 -23.744 1.00 98.50 352 GLU A CA 1
ATOM 2626 C C . GLU A 1 352 ? 14.077 5.869 -22.791 1.00 98.50 352 GLU A C 1
ATOM 2628 O O . GLU A 1 352 ? 14.122 6.427 -21.694 1.00 98.50 352 GLU A O 1
ATOM 2633 N N . THR A 1 353 ? 15.091 5.103 -23.218 1.00 98.38 353 THR A N 1
ATOM 2634 C CA . THR A 1 353 ? 16.324 4.902 -22.432 1.00 98.38 353 THR A CA 1
ATOM 2635 C C . THR A 1 353 ? 17.085 6.217 -22.242 1.00 98.38 353 THR A C 1
ATOM 2637 O O . THR A 1 353 ? 17.580 6.494 -21.150 1.00 98.38 353 THR A O 1
ATOM 2640 N N . GLU A 1 354 ? 17.184 7.050 -23.282 1.00 98.25 354 GLU A N 1
ATOM 2641 C CA . GLU A 1 354 ? 17.843 8.358 -23.193 1.00 98.25 354 GLU A CA 1
ATOM 2642 C C . GLU A 1 354 ? 17.051 9.333 -22.311 1.00 98.25 354 GLU A C 1
ATOM 2644 O O . GLU A 1 354 ? 17.642 10.033 -21.486 1.00 98.25 354 GLU A O 1
ATOM 2649 N N . GLN A 1 355 ? 15.721 9.3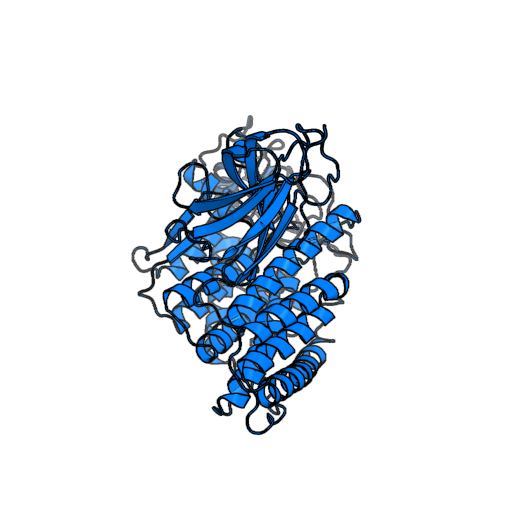47 -22.430 1.00 98.56 355 GLN A N 1
ATOM 2650 C CA . GLN A 1 355 ? 14.843 10.124 -21.554 1.00 98.56 355 GLN A CA 1
ATOM 2651 C C . GLN A 1 355 ? 15.039 9.724 -20.088 1.00 98.56 355 GLN A C 1
ATOM 2653 O O . GLN A 1 355 ? 15.274 10.590 -19.241 1.00 98.56 355 GLN A O 1
ATOM 2658 N N . LEU A 1 356 ? 15.013 8.423 -19.789 1.00 98.44 356 LEU A N 1
ATOM 2659 C CA . LEU A 1 356 ? 15.226 7.913 -18.439 1.00 98.44 356 LEU A CA 1
ATOM 2660 C C . LEU A 1 356 ? 16.628 8.225 -17.928 1.00 98.44 356 LEU A C 1
ATOM 2662 O O . LEU A 1 356 ? 16.778 8.624 -16.779 1.00 98.44 356 LEU A O 1
ATOM 2666 N N . ARG A 1 357 ? 17.670 8.105 -18.754 1.00 98.19 357 ARG A N 1
ATOM 2667 C CA . ARG A 1 357 ? 19.037 8.445 -18.338 1.00 98.19 357 ARG A CA 1
ATOM 2668 C C . ARG A 1 357 ? 19.129 9.891 -17.845 1.00 98.19 357 ARG A C 1
ATOM 2670 O O . ARG A 1 357 ? 19.749 10.133 -16.810 1.00 98.19 357 ARG A O 1
ATOM 2677 N N . LEU A 1 358 ? 18.491 10.822 -18.559 1.00 98.38 358 LEU A N 1
ATOM 2678 C CA . LEU A 1 358 ? 18.498 12.256 -18.255 1.00 98.38 358 LEU A CA 1
ATOM 2679 C C . LEU A 1 358 ? 17.564 12.648 -17.098 1.00 98.38 358 LEU A C 1
ATOM 2681 O O . LEU A 1 358 ? 17.845 13.630 -16.415 1.00 98.38 358 LEU A O 1
ATOM 2685 N N . LEU A 1 359 ? 16.468 11.919 -16.875 1.00 98.38 359 LEU A N 1
ATOM 2686 C CA . LEU A 1 359 ? 15.485 12.225 -15.824 1.00 98.38 359 LEU A CA 1
ATOM 2687 C C . LEU A 1 359 ? 15.626 11.368 -14.567 1.00 98.38 359 LEU A C 1
ATOM 2689 O O . LEU A 1 359 ? 15.172 11.780 -13.512 1.00 98.38 359 LEU A O 1
ATOM 2693 N N . GLY A 1 360 ? 16.235 10.193 -14.650 1.00 97.38 360 GLY A N 1
ATOM 2694 C CA . GLY A 1 360 ? 16.227 9.169 -13.603 1.00 97.38 360 GLY A CA 1
ATOM 2695 C C . GLY A 1 360 ? 17.534 9.034 -12.825 1.00 97.38 360 GLY A C 1
ATOM 2696 O O . GLY A 1 360 ? 17.605 8.249 -11.888 1.00 97.38 360 GLY A O 1
ATOM 2697 N N . GLY A 1 361 ? 18.587 9.769 -13.202 1.00 95.44 361 GLY A N 1
ATOM 2698 C CA . GLY A 1 361 ? 19.907 9.662 -12.569 1.00 95.44 361 GLY A CA 1
ATOM 2699 C C . GLY A 1 361 ? 19.961 10.282 -11.167 1.00 95.44 361 GLY A C 1
ATOM 2700 O O . GLY A 1 361 ? 19.443 11.378 -10.948 1.00 95.44 361 GLY A O 1
ATOM 2701 N N . ARG A 1 362 ? 20.610 9.613 -10.210 1.00 93.38 362 ARG A N 1
ATOM 2702 C CA . ARG A 1 362 ? 20.775 10.085 -8.822 1.00 93.38 362 ARG A CA 1
ATOM 2703 C C . ARG A 1 362 ? 21.660 11.322 -8.711 1.00 93.38 362 ARG A C 1
ATOM 2705 O O . ARG A 1 362 ? 21.364 12.235 -7.950 1.00 93.38 362 ARG A O 1
ATOM 2712 N N . THR A 1 363 ? 22.755 11.334 -9.461 1.00 93.19 363 THR A N 1
ATOM 2713 C CA . THR A 1 363 ? 23.756 12.404 -9.484 1.00 93.19 363 THR A CA 1
ATOM 2714 C C . THR A 1 363 ? 24.307 12.558 -10.892 1.00 93.19 363 THR A C 1
ATOM 2716 O O . THR A 1 363 ? 24.302 11.594 -11.659 1.00 93.19 363 THR A O 1
ATOM 2719 N N . ASP A 1 364 ? 24.856 13.730 -11.201 1.00 96.31 364 ASP A N 1
ATOM 2720 C CA . ASP A 1 364 ? 25.586 13.939 -12.451 1.00 96.31 364 ASP A CA 1
ATOM 2721 C C . ASP A 1 364 ? 26.828 13.037 -12.540 1.00 96.31 364 ASP A C 1
ATOM 2723 O O . ASP A 1 364 ? 27.509 12.765 -11.545 1.00 96.31 364 ASP A O 1
ATOM 2727 N N . THR A 1 365 ? 27.141 12.606 -13.758 1.00 97.25 365 THR A N 1
ATOM 2728 C CA . THR A 1 365 ? 28.323 11.823 -14.128 1.00 97.25 365 THR A CA 1
ATOM 2729 C C . THR A 1 365 ? 29.077 12.526 -15.263 1.00 97.25 365 THR A C 1
ATOM 2731 O O . THR A 1 365 ? 28.656 13.564 -15.775 1.00 97.25 365 THR A O 1
ATOM 2734 N N . ASP A 1 366 ? 30.190 11.946 -15.718 1.00 96.81 366 ASP A N 1
ATOM 2735 C CA . ASP A 1 366 ? 30.898 12.450 -16.902 1.00 96.81 366 ASP A CA 1
ATOM 2736 C C . ASP A 1 366 ? 30.070 12.319 -18.201 1.00 96.81 366 ASP A C 1
ATOM 2738 O O . ASP A 1 366 ? 30.338 13.029 -19.175 1.00 96.81 366 ASP A O 1
ATOM 2742 N N . ALA A 1 367 ? 29.091 11.406 -18.243 1.00 96.75 367 ALA A N 1
ATOM 2743 C CA . ALA A 1 367 ? 28.261 11.130 -19.419 1.00 96.75 367 ALA A CA 1
ATOM 2744 C C . ALA A 1 367 ? 26.828 11.679 -19.297 1.00 96.75 367 ALA A C 1
ATOM 2746 O O . ALA A 1 367 ? 26.165 11.893 -20.319 1.00 96.75 367 ALA A O 1
ATOM 2747 N N . THR A 1 368 ? 26.352 11.928 -18.077 1.00 96.75 368 THR A N 1
ATOM 2748 C CA . THR A 1 368 ? 24.972 12.313 -17.775 1.00 96.75 368 THR A CA 1
ATOM 2749 C C . THR A 1 368 ? 24.939 13.557 -16.899 1.00 96.75 368 THR A C 1
ATOM 2751 O O . THR A 1 368 ? 25.404 13.535 -15.768 1.00 96.75 368 THR A O 1
ATOM 2754 N N . GLU A 1 369 ? 24.330 14.623 -17.410 1.00 97.00 369 GLU A N 1
ATOM 2755 C CA . GLU A 1 369 ? 23.872 15.760 -16.609 1.00 97.00 369 GLU A CA 1
ATOM 2756 C C . GLU A 1 369 ? 22.356 15.606 -16.456 1.00 97.00 369 GLU A C 1
ATOM 2758 O O . GLU A 1 369 ? 21.641 15.548 -17.463 1.00 97.00 369 GLU A O 1
ATOM 2763 N N . SER A 1 370 ? 21.877 15.456 -15.221 1.00 95.06 370 SER A N 1
ATOM 2764 C CA . SER A 1 370 ? 20.454 15.259 -14.952 1.00 95.06 370 SER A CA 1
ATOM 2765 C C . SER A 1 370 ? 19.677 16.531 -15.280 1.00 95.06 370 SER A C 1
ATOM 2767 O O . SER A 1 370 ? 20.044 17.631 -14.866 1.00 95.06 370 SER A O 1
ATOM 2769 N N . ILE A 1 371 ? 18.574 16.382 -16.011 1.00 97.31 371 ILE A N 1
ATOM 2770 C CA . ILE A 1 371 ? 17.634 17.475 -16.299 1.00 97.31 371 ILE A CA 1
ATOM 2771 C C . ILE A 1 371 ? 16.384 17.407 -15.412 1.00 97.31 371 ILE A C 1
ATOM 2773 O O . ILE A 1 371 ? 15.478 18.224 -15.588 1.00 97.31 371 ILE A O 1
ATOM 2777 N N . ARG A 1 372 ? 16.328 16.437 -14.483 1.00 97.31 372 ARG A N 1
ATOM 2778 C CA . ARG A 1 372 ? 15.215 16.257 -13.546 1.00 97.31 372 ARG A CA 1
ATOM 2779 C C . ARG A 1 372 ? 15.044 17.506 -12.682 1.00 97.31 372 ARG A C 1
ATOM 2781 O O . ARG A 1 372 ? 16.012 18.039 -12.138 1.00 97.31 372 ARG A O 1
ATOM 2788 N N . THR A 1 373 ? 13.812 17.983 -12.550 1.00 97.06 373 THR A N 1
ATOM 2789 C CA . THR A 1 373 ? 13.496 19.124 -11.683 1.00 97.06 373 THR A CA 1
ATOM 2790 C C . THR A 1 373 ? 13.388 18.699 -10.209 1.00 97.06 373 THR A C 1
ATOM 2792 O O . THR A 1 373 ? 13.226 17.511 -9.918 1.00 97.06 373 THR A O 1
ATOM 2795 N N . PRO A 1 374 ? 13.443 19.649 -9.254 1.00 94.00 374 PRO A N 1
ATOM 2796 C CA . PRO A 1 374 ? 13.133 19.354 -7.854 1.00 94.00 374 PRO A CA 1
ATOM 2797 C C . PRO A 1 374 ? 11.740 18.734 -7.678 1.00 94.00 374 PRO A C 1
ATOM 2799 O O . PRO A 1 374 ? 11.628 17.710 -7.022 1.00 94.00 374 PRO A O 1
ATOM 2802 N N . GLU A 1 375 ? 10.727 19.271 -8.367 1.00 95.56 375 GLU A N 1
ATOM 2803 C CA . GLU A 1 375 ? 9.359 18.725 -8.375 1.00 95.56 375 GLU A CA 1
ATOM 2804 C C . GLU A 1 375 ? 9.323 17.252 -8.799 1.00 95.56 375 GLU A C 1
ATOM 2806 O O . GLU A 1 375 ? 8.708 16.420 -8.153 1.00 95.56 375 GLU A O 1
ATOM 2811 N N . GLN A 1 376 ? 10.035 16.894 -9.869 1.00 97.50 376 GLN A N 1
ATOM 2812 C CA . GLN A 1 376 ? 10.093 15.506 -10.334 1.00 97.50 376 GLN A CA 1
ATOM 2813 C C . GLN A 1 376 ? 10.830 14.582 -9.354 1.00 97.50 376 GLN A C 1
ATOM 2815 O O . GLN A 1 376 ? 10.599 13.378 -9.367 1.00 97.50 376 GLN A O 1
ATOM 2820 N N . THR A 1 377 ? 11.733 15.125 -8.533 1.00 95.19 377 THR A N 1
ATOM 2821 C CA . THR A 1 377 ? 12.413 14.361 -7.477 1.00 95.19 377 THR A CA 1
ATOM 2822 C C . THR A 1 377 ? 11.449 14.106 -6.322 1.00 95.19 377 THR A C 1
ATOM 2824 O O . THR A 1 377 ? 11.312 12.959 -5.919 1.00 95.19 377 THR A O 1
ATOM 2827 N N . GLU A 1 378 ? 10.710 15.132 -5.889 1.00 93.00 378 GLU A N 1
ATOM 2828 C CA . GLU A 1 378 ? 9.655 14.992 -4.879 1.00 93.00 378 GLU A CA 1
ATOM 2829 C C . GLU A 1 378 ? 8.580 13.997 -5.330 1.00 93.00 378 GLU A C 1
ATOM 2831 O O . GLU A 1 378 ? 8.254 13.090 -4.581 1.00 93.00 378 GLU A O 1
ATOM 2836 N N . ILE A 1 379 ? 8.111 14.067 -6.584 1.00 96.12 379 ILE A N 1
ATOM 2837 C CA . ILE A 1 379 ? 7.165 13.085 -7.145 1.00 96.12 379 ILE A CA 1
ATOM 2838 C C . ILE A 1 379 ? 7.734 11.658 -7.087 1.00 96.12 379 ILE A C 1
ATOM 2840 O O . ILE A 1 379 ? 7.013 10.723 -6.752 1.00 96.12 379 ILE A O 1
ATOM 2844 N N . ALA A 1 380 ? 9.013 11.464 -7.429 1.00 95.31 380 ALA A N 1
ATOM 2845 C CA . ALA A 1 380 ? 9.637 10.140 -7.388 1.00 95.31 380 ALA A CA 1
ATOM 2846 C C . ALA A 1 380 ? 9.647 9.555 -5.969 1.00 95.31 380 ALA A C 1
ATOM 2848 O O . ALA A 1 380 ? 9.358 8.376 -5.788 1.00 95.31 380 ALA A O 1
ATOM 2849 N N . GLU A 1 381 ? 9.994 10.381 -4.985 1.00 91.25 381 GLU A N 1
ATOM 2850 C CA . GLU A 1 381 ? 10.105 9.997 -3.579 1.00 91.25 381 GLU A CA 1
ATOM 2851 C C . GLU A 1 381 ? 8.723 9.821 -2.932 1.00 91.25 381 GLU A C 1
ATOM 2853 O O . GLU A 1 381 ? 8.504 8.840 -2.228 1.00 91.25 381 GLU A O 1
ATOM 2858 N N . PHE A 1 382 ? 7.763 10.695 -3.254 1.00 91.50 382 PHE A N 1
ATOM 2859 C CA . PHE A 1 382 ? 6.392 10.669 -2.740 1.00 91.50 382 PHE A CA 1
ATOM 2860 C C . PHE A 1 382 ? 5.682 9.342 -3.032 1.00 91.50 382 PHE A C 1
ATOM 2862 O O . PHE A 1 382 ? 5.019 8.790 -2.159 1.00 91.50 382 PHE A O 1
ATOM 2869 N N . TRP A 1 383 ? 5.845 8.822 -4.251 1.00 95.44 383 TRP A N 1
ATOM 2870 C CA . TRP A 1 383 ? 5.225 7.583 -4.735 1.00 95.44 383 TRP A CA 1
ATOM 2871 C C . TRP A 1 383 ? 6.158 6.360 -4.613 1.00 95.44 383 TRP A C 1
ATOM 2873 O O . TRP A 1 383 ? 5.977 5.359 -5.311 1.00 95.44 383 TRP A O 1
ATOM 2883 N N . ALA A 1 384 ? 7.219 6.431 -3.795 1.00 92.06 384 ALA A N 1
ATOM 2884 C CA . ALA A 1 384 ? 8.210 5.360 -3.708 1.00 92.06 384 ALA A CA 1
ATOM 2885 C C . ALA A 1 384 ? 7.620 4.081 -3.094 1.00 92.06 384 ALA A C 1
ATOM 2887 O O . ALA A 1 384 ? 7.435 3.094 -3.809 1.00 92.06 384 ALA A O 1
ATOM 2888 N N . TYR A 1 385 ? 7.342 4.100 -1.787 1.00 90.62 385 TYR A N 1
ATOM 2889 C CA . TYR A 1 385 ? 6.780 3.000 -0.993 1.00 90.62 385 TYR A CA 1
ATOM 2890 C C . TYR A 1 385 ? 7.479 1.642 -1.252 1.00 90.62 385 TYR A C 1
ATOM 2892 O O . TYR A 1 385 ? 6.887 0.572 -1.142 1.00 90.62 385 TYR A O 1
ATOM 2900 N N . ASP A 1 386 ? 8.766 1.656 -1.615 1.00 86.19 386 ASP A N 1
ATOM 2901 C CA . ASP A 1 386 ? 9.531 0.454 -1.994 1.00 86.19 386 ASP A CA 1
ATOM 2902 C C . ASP A 1 386 ? 10.235 -0.197 -0.786 1.00 86.19 386 ASP A C 1
ATOM 2904 O O . ASP A 1 386 ? 10.675 -1.355 -0.845 1.00 86.19 386 ASP A O 1
ATOM 2908 N N . ARG A 1 387 ? 10.348 0.543 0.324 1.00 85.44 387 ARG A N 1
ATOM 2909 C CA . ARG A 1 387 ? 10.866 0.062 1.610 1.00 85.44 387 ARG A CA 1
ATOM 2910 C C . ARG A 1 387 ? 10.001 -1.066 2.168 1.00 85.44 387 ARG A C 1
ATOM 2912 O O . ARG A 1 387 ? 8.827 -1.193 1.842 1.00 85.44 387 ARG A O 1
ATOM 2919 N N . GLN A 1 388 ? 10.608 -1.936 2.978 1.00 85.38 388 GLN A N 1
ATOM 2920 C CA . GLN A 1 388 ? 9.890 -3.095 3.519 1.00 85.38 388 GLN A CA 1
ATOM 2921 C C . GLN A 1 388 ? 8.952 -2.773 4.674 1.00 85.38 388 GLN A C 1
ATOM 2923 O O . GLN A 1 388 ? 8.002 -3.508 4.886 1.00 85.38 388 GLN A O 1
ATOM 2928 N N . ASP A 1 389 ? 9.224 -1.682 5.374 1.00 81.31 389 ASP A N 1
ATOM 2929 C CA . ASP A 1 389 ? 8.515 -1.145 6.530 1.00 81.31 389 ASP A CA 1
ATOM 2930 C C . ASP A 1 389 ? 7.700 0.106 6.156 1.00 81.31 389 ASP A C 1
ATOM 2932 O O . ASP A 1 389 ? 7.696 1.090 6.886 1.00 81.31 389 ASP A O 1
ATOM 2936 N N . THR A 1 390 ? 7.070 0.090 4.980 1.00 87.19 390 THR A N 1
ATOM 2937 C CA . THR A 1 390 ? 6.062 1.078 4.559 1.00 87.19 390 THR A CA 1
ATOM 2938 C C . THR A 1 390 ? 4.764 0.368 4.202 1.00 87.19 390 THR A C 1
ATOM 2940 O O . THR A 1 390 ? 4.735 -0.863 4.128 1.00 87.19 390 THR A O 1
ATOM 2943 N N . PHE A 1 391 ? 3.701 1.128 3.937 1.00 87.12 391 PHE A N 1
ATOM 2944 C CA . PHE A 1 391 ? 2.437 0.590 3.427 1.00 87.12 391 PHE A CA 1
ATOM 2945 C C . PHE A 1 391 ? 2.545 -0.070 2.058 1.00 87.12 391 PHE A C 1
ATOM 2947 O O . PHE A 1 391 ? 1.568 -0.655 1.630 1.00 87.12 391 PHE A O 1
ATOM 2954 N N . ARG A 1 392 ? 3.706 -0.010 1.386 1.00 91.94 392 ARG A N 1
ATOM 2955 C CA . ARG A 1 392 ? 3.900 -0.479 0.007 1.00 91.94 392 ARG A CA 1
ATOM 2956 C C . ARG A 1 392 ? 2.971 0.240 -0.999 1.00 91.94 392 ARG A C 1
ATOM 2958 O O . ARG A 1 392 ? 2.110 1.029 -0.615 1.00 91.94 392 ARG A O 1
ATOM 2965 N N . PRO A 1 393 ? 3.170 0.053 -2.318 1.00 95.94 393 PRO A N 1
ATOM 2966 C CA . PRO A 1 393 ? 2.402 0.809 -3.308 1.00 95.94 393 PRO A CA 1
ATOM 2967 C C . PRO A 1 393 ? 0.885 0.526 -3.296 1.00 95.94 393 PRO A C 1
ATOM 2969 O O . PRO A 1 393 ? 0.132 1.485 -3.427 1.00 95.94 393 PRO A O 1
ATOM 2972 N N . PRO A 1 394 ? 0.397 -0.725 -3.145 1.00 98.06 394 PRO A N 1
ATOM 2973 C CA . PRO A 1 394 ? -1.032 -0.990 -2.954 1.00 98.06 394 PRO A CA 1
ATOM 2974 C C . PRO A 1 394 ? -1.604 -0.287 -1.723 1.00 98.06 394 PRO A C 1
ATOM 2976 O O . PRO A 1 394 ? -2.635 0.370 -1.841 1.00 98.06 394 PRO A O 1
ATOM 2979 N N . GLY A 1 395 ? -0.924 -0.353 -0.578 1.00 96.06 395 GLY A N 1
ATOM 2980 C CA . GLY A 1 395 ? -1.390 0.273 0.652 1.00 96.06 395 GLY A CA 1
ATOM 2981 C C . GLY A 1 395 ? -1.490 1.792 0.585 1.00 96.06 395 GLY A C 1
ATOM 2982 O O . GLY A 1 395 ? -2.394 2.348 1.196 1.00 96.06 395 GLY A O 1
ATOM 2983 N N . GLN A 1 396 ? -0.676 2.468 -0.234 1.00 94.88 396 GLN A N 1
ATOM 2984 C CA . GLN A 1 396 ? -0.862 3.900 -0.509 1.00 94.88 396 GLN A CA 1
ATOM 2985 C C . GLN A 1 396 ? -2.214 4.193 -1.190 1.00 94.88 396 GLN A C 1
ATOM 2987 O O . GLN A 1 396 ? -2.851 5.204 -0.911 1.00 94.88 396 GLN A O 1
ATOM 2992 N N . TRP A 1 397 ? -2.696 3.306 -2.065 1.00 98.25 397 TRP A N 1
ATOM 2993 C CA . TRP A 1 397 ? -4.028 3.450 -2.668 1.00 98.25 397 TRP A CA 1
ATOM 2994 C C . TRP A 1 397 ? -5.158 3.110 -1.695 1.00 98.25 397 TRP A C 1
ATOM 2996 O O . TRP A 1 397 ? -6.233 3.700 -1.791 1.00 98.25 397 TRP A O 1
ATOM 3006 N N . ILE A 1 398 ? -4.913 2.202 -0.746 1.00 98.19 398 ILE A N 1
ATOM 3007 C CA . ILE A 1 398 ? -5.832 1.929 0.368 1.00 98.19 398 ILE A CA 1
ATOM 3008 C C . ILE A 1 398 ? -5.935 3.168 1.264 1.00 98.19 398 ILE A C 1
ATOM 3010 O O . ILE A 1 398 ? -7.042 3.584 1.580 1.00 98.19 398 ILE A O 1
ATOM 3014 N N . GLU A 1 399 ? -4.810 3.800 1.602 1.00 94.38 399 GLU A N 1
ATOM 3015 C CA . GLU A 1 399 ? -4.744 5.045 2.377 1.00 94.38 399 GLU A CA 1
ATOM 3016 C C . GLU A 1 399 ? -5.526 6.183 1.700 1.00 94.38 399 GLU A C 1
ATOM 3018 O O . GLU A 1 399 ? -6.402 6.773 2.331 1.00 94.38 399 GLU A O 1
ATOM 3023 N N . ILE A 1 400 ? -5.314 6.414 0.397 1.00 95.12 400 ILE A N 1
ATOM 3024 C CA . ILE A 1 400 ? -6.091 7.393 -0.389 1.00 95.12 400 ILE A CA 1
ATOM 3025 C C . ILE A 1 400 ? -7.595 7.093 -0.315 1.00 95.12 400 ILE A C 1
ATOM 3027 O O . ILE A 1 400 ? -8.409 7.999 -0.136 1.00 95.12 400 ILE A O 1
ATOM 3031 N N . ALA A 1 401 ? -7.990 5.824 -0.440 1.00 97.44 401 ALA A N 1
ATOM 3032 C CA . ALA A 1 401 ? -9.394 5.440 -0.352 1.00 97.44 401 ALA A CA 1
ATOM 3033 C C . ALA A 1 401 ? -9.978 5.669 1.050 1.00 97.44 401 ALA A C 1
ATOM 3035 O O . ALA A 1 401 ? -11.136 6.070 1.152 1.00 97.44 401 ALA A O 1
ATOM 3036 N N . GLN A 1 402 ? -9.196 5.450 2.116 1.00 94.75 402 GLN A N 1
ATOM 3037 C CA . GLN A 1 402 ? -9.609 5.738 3.494 1.00 94.75 402 GLN A CA 1
ATOM 3038 C C . GLN A 1 402 ? -9.839 7.238 3.698 1.00 94.75 402 GLN A C 1
ATOM 3040 O O . GLN A 1 402 ? -10.860 7.614 4.270 1.00 94.75 402 GLN A O 1
ATOM 3045 N N . GLU A 1 403 ? -8.937 8.086 3.198 1.00 89.94 403 GLU A N 1
ATOM 3046 C CA . GLU A 1 403 ? -9.070 9.546 3.289 1.00 89.94 403 GLU A CA 1
ATOM 3047 C C . GLU A 1 403 ? -10.328 10.049 2.576 1.00 89.94 403 GLU A C 1
ATOM 3049 O O . GLU A 1 403 ? -11.130 10.771 3.168 1.00 89.94 403 GLU A O 1
ATOM 3054 N N . VAL A 1 404 ? -10.544 9.630 1.327 1.00 94.50 404 VAL A N 1
ATOM 3055 C CA . VAL A 1 404 ? -11.712 10.068 0.548 1.00 94.50 404 VAL A CA 1
ATOM 3056 C C . VAL A 1 404 ? -13.013 9.531 1.143 1.00 94.50 404 VAL A C 1
ATOM 3058 O O . VAL A 1 404 ? -13.991 10.266 1.236 1.00 94.50 404 VAL A O 1
ATOM 3061 N N . ALA A 1 405 ? -13.036 8.272 1.588 1.00 95.19 405 ALA A N 1
ATOM 3062 C CA . ALA A 1 405 ? -14.209 7.688 2.234 1.00 95.19 405 ALA A CA 1
ATOM 3063 C C . ALA A 1 405 ? -14.608 8.424 3.522 1.00 95.19 405 ALA A C 1
ATOM 3065 O O . ALA A 1 405 ? -15.801 8.578 3.798 1.00 95.19 405 ALA A O 1
ATOM 3066 N N . LEU A 1 406 ? -13.618 8.876 4.298 1.00 90.31 406 LEU A N 1
ATOM 3067 C CA . LEU A 1 406 ? -13.838 9.662 5.506 1.00 90.31 406 LEU A CA 1
ATOM 3068 C C . LEU A 1 406 ? -14.375 11.064 5.175 1.00 90.31 406 LEU A C 1
ATOM 3070 O O . LEU A 1 406 ? -15.356 11.486 5.789 1.00 90.31 406 LEU A O 1
ATOM 3074 N N . ASP A 1 407 ? -13.790 11.759 4.191 1.00 89.69 407 ASP A N 1
ATOM 3075 C CA . ASP A 1 407 ? -14.223 13.111 3.786 1.00 89.69 407 ASP A CA 1
ATOM 3076 C C . ASP A 1 407 ? -15.638 13.114 3.179 1.00 89.69 407 ASP A C 1
ATOM 3078 O O . ASP A 1 407 ? -16.467 13.970 3.501 1.00 89.69 407 ASP A O 1
ATOM 3082 N N . GLU A 1 408 ? -15.965 12.099 2.374 1.00 93.25 408 GLU A N 1
ATOM 3083 C CA . GLU A 1 408 ? -17.300 11.927 1.785 1.00 93.25 408 GLU A CA 1
ATOM 3084 C C . GLU A 1 408 ? -18.338 11.384 2.790 1.00 93.25 408 GLU A C 1
ATOM 3086 O O . GLU A 1 408 ? -19.547 11.459 2.546 1.00 93.25 408 GLU A O 1
ATOM 3091 N N . GLY A 1 409 ? -17.898 10.906 3.960 1.00 92.94 409 GLY A N 1
ATOM 3092 C CA . GLY A 1 409 ? -18.769 10.448 5.042 1.00 92.94 409 GLY A CA 1
ATOM 3093 C C . GLY A 1 409 ? -19.523 9.159 4.712 1.00 92.94 409 GLY A C 1
ATOM 3094 O O . GLY A 1 409 ? -20.724 9.063 4.995 1.00 92.94 409 GLY A O 1
ATOM 3095 N N . ASN A 1 410 ? -18.828 8.195 4.104 1.00 96.31 410 ASN A N 1
ATOM 3096 C CA . ASN A 1 410 ? -19.375 6.889 3.744 1.00 96.31 410 ASN A CA 1
ATOM 3097 C C . ASN A 1 410 ? -19.982 6.152 4.952 1.00 96.31 410 ASN A C 1
ATOM 3099 O O . ASN A 1 410 ? -19.495 6.227 6.080 1.00 96.31 410 ASN A O 1
ATOM 3103 N N . SER A 1 411 ? -21.038 5.384 4.695 1.00 96.62 411 SER A N 1
ATOM 3104 C CA . SER A 1 411 ? -21.584 4.393 5.628 1.00 96.62 411 SER A CA 1
ATOM 3105 C C . SER A 1 411 ? -20.737 3.115 5.695 1.00 96.62 411 SER A C 1
ATOM 3107 O O . SER A 1 411 ? -19.916 2.847 4.817 1.00 96.62 411 SER A O 1
ATOM 3109 N N . LEU A 1 412 ? -21.003 2.276 6.704 1.00 96.25 412 LEU A N 1
ATOM 3110 C CA . LEU A 1 412 ? -20.360 0.968 6.870 1.00 96.25 412 LEU A CA 1
ATOM 3111 C C . LEU A 1 412 ? -20.504 0.088 5.621 1.00 96.25 412 LEU A C 1
ATOM 3113 O O . LEU A 1 412 ? -19.543 -0.550 5.192 1.00 96.25 412 LEU A O 1
ATOM 3117 N N . GLU A 1 413 ? -21.701 0.036 5.036 1.00 96.50 413 GLU A N 1
ATOM 3118 C CA . GLU A 1 413 ? -21.988 -0.729 3.823 1.00 96.50 413 GLU A CA 1
ATOM 3119 C C . GLU A 1 413 ? -21.233 -0.179 2.605 1.00 96.50 413 GLU A C 1
ATOM 3121 O O . GLU A 1 413 ? -20.662 -0.957 1.838 1.00 96.50 413 GLU A O 1
ATOM 3126 N N . GLU A 1 414 ? -21.182 1.149 2.453 1.00 97.12 414 GLU A N 1
ATOM 3127 C CA . GLU A 1 414 ? -20.430 1.825 1.387 1.00 97.12 414 GLU A CA 1
ATOM 3128 C C . GLU A 1 414 ? -18.928 1.550 1.511 1.00 97.12 414 GLU A C 1
ATOM 3130 O O . GLU A 1 414 ? -18.302 1.151 0.530 1.00 97.12 414 GLU A O 1
ATOM 3135 N N . ASN A 1 415 ? -18.360 1.652 2.717 1.00 98.06 415 ASN A N 1
ATOM 3136 C CA . ASN A 1 415 ? -16.959 1.317 2.969 1.00 98.06 415 ASN A CA 1
ATOM 3137 C C . ASN A 1 415 ? -16.673 -0.164 2.707 1.00 98.06 415 ASN A C 1
ATOM 3139 O O . ASN A 1 415 ? -15.700 -0.500 2.031 1.00 98.06 415 ASN A O 1
ATOM 3143 N N . ALA A 1 416 ? -17.531 -1.070 3.179 1.00 97.81 416 ALA A N 1
ATOM 3144 C CA . ALA A 1 416 ? -17.359 -2.498 2.939 1.00 97.81 416 ALA A CA 1
ATOM 3145 C C . ALA A 1 416 ? -17.361 -2.832 1.435 1.00 97.81 416 ALA A C 1
ATOM 3147 O O . ALA A 1 416 ? -16.558 -3.653 0.990 1.00 97.81 416 ALA A O 1
ATOM 3148 N N . GLN A 1 417 ? -18.223 -2.185 0.642 1.00 97.06 417 GLN A N 1
ATOM 3149 C CA . GLN A 1 417 ? -18.250 -2.341 -0.813 1.00 97.06 417 GLN A CA 1
ATOM 3150 C C . GLN A 1 417 ? -17.008 -1.738 -1.485 1.00 97.06 417 GLN A C 1
ATOM 3152 O O . GLN A 1 417 ? -16.356 -2.429 -2.274 1.00 97.06 417 GLN A O 1
ATOM 3157 N N . LEU A 1 418 ? -16.665 -0.490 -1.152 1.00 98.38 418 LEU A N 1
ATOM 3158 C CA . LEU A 1 418 ? -15.525 0.236 -1.712 1.00 98.38 418 LEU A CA 1
ATOM 3159 C C . LEU A 1 418 ? -14.227 -0.559 -1.553 1.00 98.38 418 LEU A C 1
ATOM 3161 O O . LEU A 1 418 ? -13.563 -0.872 -2.543 1.00 98.38 418 LEU A O 1
ATOM 3165 N N . PHE A 1 419 ? -13.877 -0.929 -0.319 1.00 98.75 419 PHE A N 1
ATOM 3166 C CA . PHE A 1 419 ? -12.609 -1.610 -0.049 1.00 98.75 419 PHE A CA 1
ATOM 3167 C C . PHE A 1 419 ? -12.570 -3.016 -0.640 1.00 98.75 419 PHE A C 1
ATOM 3169 O O . PHE A 1 419 ? -11.505 -3.476 -1.048 1.00 98.75 419 PHE A O 1
ATOM 3176 N N . ALA A 1 420 ? -13.709 -3.703 -0.751 1.00 98.50 420 ALA A N 1
ATOM 3177 C CA . ALA A 1 420 ? -13.740 -5.011 -1.390 1.00 98.50 420 ALA A CA 1
ATOM 3178 C C . ALA A 1 420 ? -13.479 -4.926 -2.897 1.00 98.50 420 ALA A C 1
ATOM 3180 O O . ALA A 1 420 ? -12.662 -5.695 -3.404 1.00 98.50 420 ALA A O 1
ATOM 3181 N N . GLN A 1 421 ? -14.092 -3.971 -3.604 1.00 98.56 421 GLN A N 1
ATOM 3182 C CA . GLN A 1 421 ? -13.826 -3.752 -5.030 1.00 98.56 421 GLN A CA 1
ATOM 3183 C C . GLN A 1 421 ? -12.400 -3.239 -5.268 1.00 98.56 421 GLN A C 1
ATOM 3185 O O . GLN A 1 421 ? -11.713 -3.736 -6.165 1.00 98.56 421 GLN A O 1
ATOM 3190 N N . LEU A 1 422 ? -11.925 -2.301 -4.444 1.00 98.88 422 LEU A N 1
ATOM 3191 C CA . LEU A 1 422 ? -10.582 -1.733 -4.547 1.00 98.88 422 LEU A CA 1
ATOM 3192 C C . LEU A 1 422 ? -9.511 -2.799 -4.328 1.00 98.88 422 LEU A C 1
ATOM 3194 O O . LEU A 1 422 ? -8.671 -3.018 -5.200 1.00 98.88 422 LEU A O 1
ATOM 3198 N N . ASN A 1 423 ? -9.559 -3.506 -3.200 1.00 98.94 423 ASN A N 1
ATOM 3199 C CA . ASN A 1 423 ? -8.490 -4.428 -2.827 1.00 98.94 423 ASN A CA 1
ATOM 3200 C C . ASN A 1 423 ? -8.473 -5.670 -3.723 1.00 98.94 423 ASN A C 1
ATOM 3202 O O . ASN A 1 423 ? -7.397 -6.157 -4.068 1.00 98.94 423 ASN A O 1
ATOM 3206 N N . VAL A 1 424 ? -9.634 -6.136 -4.201 1.00 98.88 424 VAL A N 1
ATOM 3207 C CA . VAL A 1 424 ? -9.697 -7.172 -5.247 1.00 98.88 424 VAL A CA 1
ATOM 3208 C C . VAL A 1 424 ? -9.086 -6.689 -6.562 1.00 98.88 424 VAL A C 1
ATOM 3210 O O . VAL A 1 424 ? -8.330 -7.437 -7.185 1.00 98.88 424 VAL A O 1
ATOM 3213 N N . SER A 1 425 ? -9.354 -5.445 -6.967 1.00 98.88 425 SER A N 1
ATOM 3214 C CA . SER A 1 425 ? -8.755 -4.861 -8.174 1.00 98.88 425 SER A CA 1
ATOM 3215 C C . SER A 1 425 ? -7.244 -4.728 -8.052 1.00 98.88 425 SER A C 1
ATOM 3217 O O . SER A 1 425 ? -6.526 -5.080 -8.985 1.00 98.88 425 SER A O 1
ATOM 3219 N N . LEU A 1 426 ? -6.744 -4.293 -6.893 1.00 98.94 426 LEU A N 1
ATOM 3220 C CA . LEU A 1 426 ? -5.314 -4.231 -6.603 1.00 98.94 426 LEU A CA 1
ATOM 3221 C C . LEU A 1 426 ? -4.677 -5.627 -6.640 1.00 98.94 426 LEU A C 1
ATOM 3223 O O . LEU A 1 426 ? -3.626 -5.799 -7.258 1.00 98.94 426 LEU A O 1
ATOM 3227 N N . ALA A 1 427 ? -5.312 -6.639 -6.044 1.00 98.94 427 ALA A N 1
ATOM 3228 C CA . ALA A 1 427 ? -4.808 -8.011 -6.066 1.00 98.94 427 ALA A CA 1
ATOM 3229 C C . ALA A 1 427 ? -4.703 -8.563 -7.496 1.00 98.94 427 ALA A C 1
ATOM 3231 O O . ALA A 1 427 ? -3.645 -9.058 -7.897 1.00 98.94 427 ALA A O 1
ATOM 3232 N N . ASP A 1 428 ? -5.766 -8.428 -8.292 1.00 98.94 428 ASP A N 1
ATOM 3233 C CA . ASP A 1 428 ? -5.789 -8.884 -9.685 1.00 98.94 428 ASP A CA 1
ATOM 3234 C C . ASP A 1 428 ? -4.827 -8.073 -10.572 1.00 98.94 428 ASP A C 1
ATOM 3236 O O . ASP A 1 428 ? -4.161 -8.642 -11.443 1.00 98.94 428 ASP A O 1
ATOM 3240 N N . ALA A 1 429 ? -4.651 -6.777 -10.303 1.00 98.94 429 ALA A N 1
ATOM 3241 C CA . ALA A 1 429 ? -3.652 -5.935 -10.960 1.00 98.94 429 ALA A CA 1
ATOM 3242 C C . ALA A 1 429 ? -2.222 -6.403 -10.653 1.00 98.94 429 ALA A C 1
ATOM 3244 O O . ALA A 1 429 ? -1.382 -6.456 -11.553 1.00 98.94 429 ALA A O 1
ATOM 3245 N N . GLY A 1 430 ? -1.947 -6.813 -9.411 1.00 98.81 430 GLY A N 1
ATOM 3246 C CA . GLY A 1 430 ? -0.674 -7.417 -9.018 1.00 98.81 430 GLY A CA 1
ATOM 3247 C C . GLY A 1 430 ? -0.383 -8.712 -9.781 1.00 98.81 430 GLY A C 1
ATOM 3248 O O . GLY A 1 430 ? 0.735 -8.900 -10.271 1.00 98.81 430 GLY A O 1
ATOM 3249 N N . ILE A 1 431 ? -1.394 -9.570 -9.955 1.00 98.94 431 ILE A N 1
ATOM 3250 C CA . ILE A 1 431 ? -1.288 -10.804 -10.750 1.00 98.94 431 ILE A CA 1
ATOM 3251 C C . ILE A 1 431 ? -0.967 -10.468 -12.212 1.00 98.94 431 ILE A C 1
ATOM 3253 O O . ILE A 1 431 ? -0.006 -11.009 -12.758 1.00 98.94 431 ILE A O 1
ATOM 3257 N N . VAL A 1 432 ? -1.698 -9.533 -12.831 1.00 98.94 432 VAL A N 1
ATOM 3258 C CA . VAL A 1 432 ? -1.463 -9.097 -14.223 1.00 98.94 432 VAL A CA 1
ATOM 3259 C C . VAL A 1 432 ? -0.078 -8.477 -14.397 1.00 98.94 432 VAL A C 1
ATOM 3261 O O . VAL A 1 432 ? 0.626 -8.795 -15.359 1.00 98.94 432 VAL A O 1
ATOM 3264 N N . ALA A 1 433 ? 0.355 -7.620 -13.472 1.00 98.88 433 ALA A N 1
ATOM 3265 C CA . ALA A 1 433 ? 1.665 -6.985 -13.540 1.00 98.88 433 ALA A CA 1
ATOM 3266 C C . ALA A 1 433 ? 2.793 -8.024 -13.476 1.00 98.88 433 ALA A C 1
ATOM 3268 O O . ALA A 1 433 ? 3.719 -7.976 -14.287 1.00 98.88 433 ALA A O 1
ATOM 3269 N N . TRP A 1 434 ? 2.718 -8.990 -12.556 1.00 98.81 434 TRP A N 1
ATOM 3270 C CA . TRP A 1 434 ? 3.742 -10.029 -12.427 1.00 98.81 434 TRP A CA 1
ATOM 3271 C C . TRP A 1 434 ? 3.713 -11.038 -13.574 1.00 98.81 434 TRP A C 1
ATOM 3273 O O . TRP A 1 434 ? 4.771 -11.399 -14.090 1.00 98.81 434 TRP A O 1
ATOM 3283 N N . ASP A 1 435 ? 2.527 -11.429 -14.031 1.00 98.75 435 ASP A N 1
ATOM 3284 C CA . ASP A 1 435 ? 2.345 -12.213 -15.251 1.00 98.75 435 ASP A CA 1
ATOM 3285 C C . ASP A 1 435 ? 3.030 -11.540 -16.456 1.00 98.75 435 ASP A C 1
ATOM 3287 O O . ASP A 1 435 ? 3.814 -12.162 -17.179 1.00 98.75 435 ASP A O 1
ATOM 3291 N N . THR A 1 436 ? 2.817 -10.234 -16.621 1.00 98.81 436 THR A N 1
ATOM 3292 C CA . THR A 1 436 ? 3.427 -9.429 -17.687 1.00 98.81 436 THR A CA 1
ATOM 3293 C C . THR A 1 436 ? 4.952 -9.367 -17.547 1.00 98.81 436 THR A C 1
ATOM 3295 O O . THR A 1 436 ? 5.670 -9.635 -18.516 1.00 98.81 436 THR A O 1
ATOM 3298 N N . LYS A 1 437 ? 5.456 -9.089 -16.336 1.00 98.81 437 LYS A N 1
ATOM 3299 C CA . LYS A 1 437 ? 6.892 -8.993 -16.016 1.00 98.81 437 LYS A CA 1
ATOM 3300 C C . LYS A 1 437 ? 7.665 -10.236 -16.406 1.00 98.81 437 LYS A C 1
ATOM 3302 O O . LYS A 1 437 ? 8.663 -10.139 -17.119 1.00 98.81 437 LYS A O 1
ATOM 3307 N N . PHE A 1 438 ? 7.203 -11.398 -15.963 1.00 98.44 438 PHE A N 1
ATOM 3308 C CA . PHE A 1 438 ? 7.906 -12.655 -16.206 1.00 98.44 438 PHE A CA 1
ATOM 3309 C C . PHE A 1 438 ? 7.596 -13.260 -17.585 1.00 98.44 438 PHE A C 1
ATOM 3311 O O . PHE A 1 438 ? 8.341 -14.118 -18.051 1.00 98.44 438 PHE A O 1
ATOM 3318 N N . THR A 1 439 ? 6.566 -12.769 -18.286 1.00 98.06 439 THR A N 1
ATOM 3319 C CA . THR A 1 439 ? 6.326 -13.099 -19.701 1.00 98.06 439 THR A CA 1
ATOM 3320 C C . THR A 1 439 ? 7.294 -12.382 -20.638 1.00 98.06 439 THR A C 1
ATOM 3322 O O . THR A 1 439 ? 7.825 -13.007 -21.558 1.00 98.06 439 THR A O 1
ATOM 3325 N N . PHE A 1 440 ? 7.487 -11.072 -20.456 1.00 98.19 440 PHE A N 1
ATOM 3326 C CA . PHE A 1 440 ? 8.319 -10.268 -21.358 1.00 98.19 440 PHE A CA 1
ATOM 3327 C C . PHE A 1 440 ? 9.783 -10.191 -20.935 1.00 98.19 440 PHE A C 1
ATOM 3329 O O . PHE A 1 440 ? 10.620 -9.860 -21.769 1.00 98.19 440 PHE A O 1
ATOM 3336 N N . ASP A 1 441 ? 10.086 -10.501 -19.672 1.00 97.88 441 ASP A N 1
ATOM 3337 C CA . ASP A 1 441 ? 11.441 -10.616 -19.128 1.00 97.88 441 ASP A CA 1
ATOM 3338 C C . ASP A 1 441 ? 12.330 -9.399 -19.433 1.00 97.88 441 ASP A C 1
ATOM 3340 O O . ASP A 1 441 ? 13.528 -9.535 -19.627 1.00 97.88 441 ASP A O 1
ATOM 3344 N N . GLN A 1 442 ? 11.768 -8.188 -19.508 1.00 97.75 442 GLN A N 1
ATOM 3345 C CA . GLN A 1 442 ? 12.544 -7.001 -19.873 1.00 97.75 442 GLN A CA 1
ATOM 3346 C C . GLN A 1 442 ? 13.532 -6.613 -18.764 1.00 97.75 442 GLN A C 1
ATOM 3348 O O . GLN A 1 442 ? 13.157 -6.461 -17.596 1.00 97.75 442 GLN A O 1
ATOM 3353 N N . GLN A 1 443 ? 14.792 -6.379 -19.130 1.00 96.31 443 GLN A N 1
ATOM 3354 C CA . GLN A 1 443 ? 15.808 -5.895 -18.196 1.00 96.31 443 GLN A CA 1
ATOM 3355 C C . GLN A 1 443 ? 15.532 -4.484 -17.669 1.00 96.31 443 GLN A C 1
ATOM 3357 O O . GLN A 1 443 ? 14.899 -3.658 -18.325 1.00 96.31 443 GLN A O 1
ATOM 3362 N N . ARG A 1 444 ? 16.085 -4.181 -16.493 1.00 97.81 444 ARG A N 1
ATOM 3363 C CA . ARG A 1 444 ? 15.916 -2.874 -15.858 1.00 97.81 444 ARG A CA 1
ATOM 3364 C C . ARG A 1 444 ? 16.739 -1.782 -16.545 1.00 97.81 444 ARG A C 1
ATOM 3366 O O . ARG A 1 444 ? 17.835 -2.067 -17.039 1.00 97.81 444 ARG A O 1
ATOM 3373 N N . PRO A 1 445 ? 16.294 -0.513 -16.487 1.00 97.00 445 PRO A N 1
ATOM 3374 C CA . PRO A 1 445 ? 17.013 0.601 -17.102 1.00 97.00 445 PRO A CA 1
ATOM 3375 C C . PRO A 1 445 ? 18.468 0.728 -16.638 1.00 97.00 445 PRO A C 1
ATOM 3377 O O . PRO A 1 445 ? 19.359 0.942 -17.461 1.00 97.00 445 PRO A O 1
ATOM 3380 N N . TYR A 1 446 ? 18.742 0.479 -15.351 1.00 96.81 446 TYR A N 1
ATOM 3381 C CA . TYR A 1 446 ? 20.110 0.413 -14.829 1.00 96.81 446 TYR A CA 1
ATOM 3382 C C . TYR A 1 446 ? 21.010 -0.531 -15.641 1.00 96.81 446 TYR A C 1
ATOM 3384 O O . TYR A 1 446 ? 22.133 -0.160 -15.986 1.00 96.81 446 TYR A O 1
ATOM 3392 N N . ASN A 1 447 ? 20.525 -1.728 -15.990 1.00 94.81 447 ASN A N 1
ATOM 3393 C CA . ASN A 1 447 ? 21.302 -2.688 -16.772 1.00 94.81 447 ASN A CA 1
ATOM 3394 C C . ASN A 1 447 ? 21.575 -2.161 -18.188 1.00 94.81 447 ASN A C 1
ATOM 3396 O O . ASN A 1 447 ? 22.681 -2.327 -18.686 1.00 94.81 447 ASN A O 1
ATOM 3400 N N . THR A 1 448 ? 20.621 -1.453 -18.796 1.00 95.06 448 THR A N 1
ATOM 3401 C CA . THR A 1 448 ? 20.783 -0.893 -20.150 1.00 95.06 448 THR A CA 1
ATOM 3402 C C . THR A 1 448 ? 21.743 0.295 -20.225 1.00 95.06 448 THR A C 1
ATOM 3404 O O . THR A 1 448 ? 22.464 0.433 -21.212 1.00 95.06 448 THR A O 1
ATOM 3407 N N . ILE A 1 449 ? 21.763 1.152 -19.198 1.00 97.12 449 ILE A N 1
ATOM 3408 C CA . ILE A 1 449 ? 22.545 2.397 -19.181 1.00 97.12 449 ILE A CA 1
ATOM 3409 C C . ILE A 1 449 ? 23.961 2.144 -18.653 1.00 97.12 449 ILE A C 1
ATOM 3411 O O . ILE A 1 449 ? 24.942 2.610 -19.241 1.00 97.12 449 ILE A O 1
ATOM 3415 N N . ALA A 1 450 ? 24.072 1.399 -17.548 1.00 95.69 450 ALA A N 1
ATOM 3416 C CA . ALA A 1 450 ? 25.325 1.216 -16.820 1.00 95.69 450 ALA A CA 1
ATOM 3417 C C . ALA A 1 450 ? 26.107 -0.041 -17.214 1.00 95.69 450 ALA A C 1
ATOM 3419 O O . ALA A 1 450 ? 27.257 -0.194 -16.791 1.00 95.69 450 ALA A O 1
ATOM 3420 N N . GLN A 1 451 ? 25.536 -0.937 -18.028 1.00 90.69 451 GLN A N 1
ATOM 3421 C CA . GLN A 1 451 ? 26.256 -2.080 -18.594 1.00 90.69 451 GLN A CA 1
ATOM 3422 C C . GLN A 1 451 ? 26.436 -1.877 -20.106 1.00 90.69 451 GLN A C 1
ATOM 3424 O O . GLN A 1 451 ? 25.481 -1.656 -20.843 1.00 90.69 451 GLN A O 1
ATOM 3429 N N . ASP A 1 452 ? 27.688 -1.918 -20.572 1.00 84.31 452 ASP A N 1
ATOM 3430 C CA . ASP A 1 452 ? 28.018 -1.765 -21.995 1.00 84.31 452 ASP A CA 1
ATOM 3431 C C . ASP A 1 452 ? 27.362 -2.890 -22.816 1.00 84.31 452 ASP A C 1
ATOM 3433 O O . ASP A 1 452 ? 27.470 -4.066 -22.458 1.00 84.31 452 ASP A O 1
ATOM 3437 N N . GLY A 1 453 ? 26.700 -2.552 -23.926 1.00 85.81 453 GLY A N 1
ATOM 3438 C CA . GLY A 1 453 ? 26.046 -3.552 -24.778 1.00 85.81 453 GLY A CA 1
ATOM 3439 C C . GLY A 1 453 ? 24.935 -3.028 -25.686 1.00 85.81 453 GLY A C 1
ATOM 3440 O O . GLY A 1 453 ? 24.750 -3.560 -26.785 1.00 85.81 453 GLY A O 1
ATOM 3441 N N . LEU A 1 454 ? 24.241 -1.957 -25.291 1.00 93.19 454 LEU A N 1
ATOM 3442 C CA . LEU A 1 454 ? 23.156 -1.375 -26.082 1.00 93.19 454 LEU A CA 1
ATOM 3443 C C . LEU A 1 454 ? 23.698 -0.455 -27.186 1.00 93.19 454 LEU A C 1
ATOM 3445 O O . LEU A 1 454 ? 24.078 0.695 -26.964 1.00 93.19 454 LEU A O 1
ATOM 3449 N N . THR A 1 455 ? 23.736 -0.962 -28.420 1.00 93.12 455 THR A N 1
ATOM 3450 C CA . THR A 1 455 ? 24.198 -0.175 -29.573 1.00 93.12 455 THR A CA 1
ATOM 3451 C C . THR A 1 455 ? 23.231 0.971 -29.867 1.00 93.12 455 THR A C 1
ATOM 3453 O O . THR A 1 455 ? 22.072 0.730 -30.177 1.00 93.12 455 THR A O 1
ATOM 3456 N N . GLY A 1 456 ? 23.734 2.208 -29.859 1.00 92.38 456 GLY A N 1
ATOM 3457 C CA . GLY A 1 456 ? 22.942 3.409 -30.149 1.00 92.38 456 GLY A CA 1
ATOM 3458 C C . GLY A 1 456 ? 22.550 4.213 -28.910 1.00 92.38 456 GLY A C 1
ATOM 3459 O O . GLY A 1 456 ? 22.177 5.371 -29.068 1.00 92.38 456 GLY A O 1
ATOM 3460 N N . ALA A 1 457 ? 22.712 3.650 -27.709 1.00 93.75 457 ALA A N 1
ATOM 3461 C CA . ALA A 1 457 ? 22.529 4.362 -26.448 1.00 93.75 457 ALA A CA 1
ATOM 3462 C C . ALA A 1 457 ? 23.839 4.990 -25.944 1.00 93.75 457 ALA A C 1
ATOM 3464 O O . ALA A 1 457 ? 24.946 4.563 -26.297 1.00 93.75 457 ALA A O 1
ATOM 3465 N N . THR A 1 458 ? 23.708 6.008 -25.095 1.00 95.31 458 THR A N 1
ATOM 3466 C CA . THR A 1 458 ? 24.831 6.578 -24.346 1.00 95.31 458 THR A CA 1
ATOM 3467 C C . THR A 1 458 ? 25.180 5.647 -23.187 1.00 95.31 458 THR A C 1
ATOM 3469 O O . THR A 1 458 ? 24.399 5.509 -22.252 1.00 95.31 458 THR A O 1
ATOM 3472 N N . TYR A 1 459 ? 26.357 5.023 -23.241 1.00 97.31 459 TYR A N 1
ATOM 3473 C CA . TYR A 1 459 ? 26.870 4.211 -22.136 1.00 97.31 459 TYR A CA 1
ATOM 3474 C C . TYR A 1 459 ? 27.377 5.094 -20.992 1.00 97.31 459 TYR A C 1
ATOM 3476 O O . TYR A 1 459 ? 28.223 5.966 -21.215 1.00 97.31 459 TYR A O 1
ATOM 3484 N N . ASP A 1 460 ? 26.908 4.821 -19.775 1.00 97.81 460 ASP A N 1
ATOM 3485 C CA . ASP A 1 460 ? 27.319 5.521 -18.561 1.00 97.81 460 ASP A CA 1
ATOM 3486 C C . ASP A 1 460 ? 27.517 4.540 -17.383 1.00 97.81 460 ASP A C 1
ATOM 3488 O O . ASP A 1 460 ? 26.565 4.238 -16.662 1.00 97.81 460 ASP A O 1
ATOM 3492 N N . PRO A 1 461 ? 28.748 4.043 -17.144 1.00 97.12 461 PRO A N 1
ATOM 3493 C CA . PRO A 1 461 ? 29.024 3.060 -16.086 1.00 97.12 461 PRO A CA 1
ATOM 3494 C C . PRO A 1 461 ? 28.789 3.578 -14.661 1.00 97.12 461 PRO A C 1
ATOM 3496 O O . PRO A 1 461 ? 28.604 2.788 -13.723 1.00 97.12 461 PRO A O 1
ATOM 3499 N N . ASP A 1 462 ? 28.836 4.897 -14.487 1.00 97.12 462 ASP A N 1
ATOM 3500 C CA . ASP A 1 462 ? 28.704 5.556 -13.194 1.00 97.12 462 ASP A CA 1
ATOM 3501 C C . ASP A 1 462 ? 27.249 5.969 -12.923 1.00 97.12 462 ASP A C 1
ATOM 3503 O O . ASP A 1 462 ? 26.929 6.360 -11.801 1.00 97.12 462 ASP A O 1
ATOM 3507 N N . TRP A 1 463 ? 26.347 5.800 -13.901 1.00 97.88 463 TRP A N 1
ATOM 3508 C CA . TRP A 1 463 ? 24.924 6.083 -13.743 1.00 97.88 463 TRP A CA 1
ATOM 3509 C C . TRP A 1 463 ? 24.297 5.201 -12.667 1.00 97.88 463 TRP A C 1
ATOM 3511 O O . TRP A 1 463 ? 24.487 3.979 -12.626 1.00 97.88 463 TRP A O 1
ATOM 3521 N N . ARG A 1 464 ? 23.527 5.823 -11.781 1.00 96.81 464 ARG A N 1
ATOM 3522 C CA . ARG A 1 464 ? 22.747 5.158 -10.737 1.00 96.81 464 ARG A CA 1
ATOM 3523 C C . ARG A 1 464 ? 21.335 5.737 -10.756 1.00 96.81 464 ARG A C 1
ATOM 3525 O O . ARG A 1 464 ? 21.233 6.959 -10.889 1.00 96.81 464 ARG A O 1
ATOM 3532 N N . PRO A 1 465 ? 20.287 4.907 -10.628 1.00 96.31 465 PRO A N 1
ATOM 3533 C CA . PRO A 1 465 ? 18.920 5.408 -10.531 1.00 96.31 465 PRO A CA 1
ATOM 3534 C C . PRO A 1 465 ? 18.746 6.230 -9.246 1.00 96.31 465 PRO A C 1
ATOM 3536 O O . PRO A 1 465 ? 19.490 6.031 -8.278 1.00 96.31 465 PRO A O 1
ATOM 3539 N N . LEU A 1 466 ? 17.802 7.174 -9.251 1.00 95.38 466 LEU A N 1
ATOM 3540 C CA . LEU A 1 466 ? 17.457 7.980 -8.078 1.00 95.38 466 LEU A CA 1
ATOM 3541 C C . LEU A 1 466 ? 17.007 7.078 -6.920 1.00 95.38 466 LEU A C 1
ATOM 3543 O O . LEU A 1 466 ? 17.556 7.205 -5.824 1.00 95.38 466 LEU A O 1
ATOM 3547 N N . LEU A 1 467 ? 16.079 6.152 -7.189 1.00 92.88 467 LEU A N 1
ATOM 3548 C CA . LEU A 1 467 ? 15.639 5.118 -6.246 1.00 92.88 467 LEU A CA 1
ATOM 3549 C C . LEU A 1 467 ? 16.289 3.771 -6.566 1.00 92.88 467 LEU A C 1
ATOM 3551 O O . LEU A 1 467 ? 16.654 3.506 -7.709 1.00 92.88 467 LEU A O 1
ATOM 3555 N N . ASP A 1 468 ? 16.436 2.913 -5.556 1.00 90.69 468 ASP A N 1
ATOM 3556 C CA . ASP A 1 468 ? 17.021 1.583 -5.747 1.00 90.69 468 ASP A CA 1
ATOM 3557 C C . ASP A 1 468 ? 16.194 0.751 -6.736 1.00 90.69 468 ASP A C 1
ATOM 3559 O O . ASP A 1 468 ? 14.964 0.733 -6.677 1.00 90.69 468 ASP A O 1
ATOM 3563 N N . THR A 1 469 ? 16.863 0.015 -7.628 1.00 94.69 469 THR A N 1
ATOM 3564 C CA . THR A 1 469 ? 16.162 -0.791 -8.636 1.00 94.69 469 THR A CA 1
ATOM 3565 C C . THR A 1 469 ? 15.505 -2.009 -7.976 1.00 94.69 469 THR A C 1
ATOM 3567 O O . THR A 1 469 ? 16.234 -2.874 -7.459 1.00 94.69 469 THR A O 1
ATOM 3570 N N . PRO A 1 470 ? 14.168 -2.170 -8.058 1.00 94.81 470 PRO A N 1
ATOM 3571 C CA . PRO A 1 470 ? 13.515 -3.328 -7.466 1.00 94.81 470 PRO A CA 1
ATOM 3572 C C . PRO A 1 470 ? 13.846 -4.638 -8.220 1.00 94.81 470 PRO A C 1
ATOM 3574 O O . PRO A 1 470 ? 13.957 -4.646 -9.453 1.00 94.81 470 PRO A O 1
ATOM 3577 N N . PRO A 1 471 ? 13.990 -5.771 -7.510 1.00 96.00 471 PRO A N 1
ATOM 3578 C CA . PRO A 1 471 ? 14.531 -7.024 -8.047 1.00 96.00 471 PRO A CA 1
ATOM 3579 C C . PRO A 1 471 ? 13.479 -7.876 -8.786 1.00 96.00 471 PRO A C 1
ATOM 3581 O O . PRO A 1 471 ? 13.161 -8.998 -8.401 1.00 96.00 471 PRO A O 1
ATOM 3584 N N . PHE A 1 472 ? 12.926 -7.329 -9.863 1.00 97.38 472 PHE A N 1
ATOM 3585 C CA . PHE A 1 472 ? 12.009 -8.001 -10.792 1.00 97.38 472 PHE A CA 1
ATOM 3586 C C . PHE A 1 472 ? 12.082 -7.334 -12.179 1.00 97.38 472 PHE A C 1
ATOM 3588 O O . PHE A 1 472 ? 12.584 -6.203 -12.252 1.00 97.38 472 PHE A O 1
ATOM 3595 N N . PRO A 1 473 ? 11.611 -7.982 -13.267 1.00 98.50 473 PRO A N 1
ATOM 3596 C CA . PRO A 1 473 ? 11.636 -7.407 -14.614 1.00 98.50 473 PRO A CA 1
ATOM 3597 C C . PRO A 1 473 ? 10.947 -6.040 -14.715 1.00 98.50 473 PRO A C 1
ATOM 3599 O O . PRO A 1 473 ? 10.076 -5.687 -13.911 1.00 98.50 473 PRO A O 1
ATOM 3602 N N . ASP A 1 474 ? 11.363 -5.253 -15.704 1.00 98.31 474 ASP A N 1
ATOM 3603 C CA . ASP A 1 474 ? 10.917 -3.875 -15.896 1.00 98.31 474 ASP A CA 1
ATOM 3604 C C . ASP A 1 474 ? 9.446 -3.785 -16.324 1.00 98.31 474 ASP A C 1
ATOM 3606 O O . ASP A 1 474 ? 8.643 -3.160 -15.635 1.00 98.31 474 ASP A O 1
ATOM 3610 N N . TYR A 1 475 ? 9.091 -4.436 -17.431 1.00 98.56 475 TYR A N 1
ATOM 3611 C CA . TYR A 1 475 ? 7.819 -4.219 -18.115 1.00 98.56 475 TYR A CA 1
ATOM 3612 C C . TYR A 1 475 ? 6.725 -5.186 -17.647 1.00 98.56 475 TYR A C 1
ATOM 3614 O O . TYR A 1 475 ? 6.895 -6.389 -17.787 1.00 98.56 475 TYR A O 1
ATOM 3622 N N . VAL A 1 476 ? 5.571 -4.740 -17.151 1.00 98.75 476 VAL A N 1
ATOM 3623 C CA . VAL A 1 476 ? 5.130 -3.345 -16.922 1.00 98.75 476 VAL A CA 1
ATOM 3624 C C . VAL A 1 476 ? 5.452 -2.849 -15.515 1.00 98.75 476 VAL A C 1
ATOM 3626 O O . VAL A 1 476 ? 5.778 -3.641 -14.634 1.00 98.75 476 VAL A O 1
ATOM 3629 N N . SER A 1 477 ? 5.330 -1.544 -15.273 1.00 98.81 477 SER A N 1
ATOM 3630 C CA . SER A 1 477 ? 5.450 -0.935 -13.946 1.00 98.81 477 SER A CA 1
ATOM 3631 C C . SER A 1 477 ? 4.336 -1.409 -13.005 1.00 98.81 477 SER A C 1
ATOM 3633 O O . SER A 1 477 ? 3.150 -1.268 -13.306 1.00 98.81 477 SER A O 1
ATOM 3635 N N . GLY A 1 478 ? 4.721 -1.965 -11.849 1.00 98.56 478 GLY A N 1
ATOM 3636 C CA . GLY A 1 478 ? 3.776 -2.431 -10.827 1.00 98.56 478 GLY A CA 1
ATOM 3637 C C . GLY A 1 478 ? 2.987 -1.269 -10.228 1.00 98.56 478 GLY A C 1
ATOM 3638 O O . GLY A 1 478 ? 1.763 -1.303 -10.251 1.00 98.56 478 GLY A O 1
ATOM 3639 N N . HIS A 1 479 ? 3.683 -0.203 -9.809 1.00 98.69 479 HIS A N 1
ATOM 3640 C CA . HIS A 1 479 ? 3.080 1.057 -9.353 1.00 98.69 479 HIS A CA 1
ATOM 3641 C C . HIS A 1 479 ? 2.012 1.570 -10.310 1.00 98.69 479 HIS A C 1
ATOM 3643 O O . HIS A 1 479 ? 0.897 1.843 -9.879 1.00 98.69 479 HIS A O 1
ATOM 3649 N N . ALA A 1 480 ? 2.330 1.658 -11.605 1.00 98.88 480 ALA A N 1
ATOM 3650 C CA . ALA A 1 480 ? 1.381 2.146 -12.599 1.00 98.88 480 ALA A CA 1
ATOM 3651 C C . ALA A 1 480 ? 0.157 1.224 -12.722 1.00 98.88 480 ALA A C 1
ATOM 3653 O O . ALA A 1 480 ? -0.963 1.711 -12.813 1.00 98.88 480 ALA A O 1
ATOM 3654 N N . THR A 1 481 ? 0.361 -0.096 -12.662 1.00 98.94 481 THR A N 1
ATOM 3655 C CA . THR A 1 481 ? -0.735 -1.076 -12.744 1.00 98.94 481 THR A CA 1
ATOM 3656 C C . THR A 1 481 ? -1.655 -1.006 -11.521 1.00 98.94 481 THR A C 1
ATOM 3658 O O . THR A 1 481 ? -2.871 -0.999 -11.680 1.00 98.94 481 THR A O 1
ATOM 3661 N N . PHE A 1 482 ? -1.106 -0.879 -10.308 1.00 98.94 482 PHE A N 1
ATOM 3662 C CA . PHE A 1 482 ? -1.914 -0.656 -9.103 1.00 98.94 482 PHE A CA 1
ATOM 3663 C C . PHE A 1 482 ? -2.672 0.673 -9.171 1.00 98.94 482 PHE A C 1
ATOM 3665 O O . PHE A 1 482 ? -3.869 0.697 -8.908 1.00 98.94 482 PHE A O 1
ATOM 3672 N N . GLY A 1 483 ? -2.009 1.753 -9.598 1.00 98.81 483 GLY A N 1
ATOM 3673 C CA . GLY A 1 483 ? -2.647 3.065 -9.682 1.00 98.81 483 GLY A CA 1
ATOM 3674 C C . GLY A 1 483 ? -3.756 3.151 -10.721 1.00 98.81 483 GLY A C 1
ATOM 3675 O O . GLY A 1 483 ? -4.793 3.738 -10.443 1.00 98.81 483 GLY A O 1
ATOM 3676 N N . GLY A 1 484 ? -3.588 2.515 -11.882 1.00 98.88 484 GLY A N 1
ATOM 3677 C CA . GLY A 1 484 ? -4.658 2.432 -12.877 1.00 98.88 484 GLY A CA 1
ATOM 3678 C C . GLY A 1 484 ? -5.876 1.673 -12.356 1.00 98.88 484 GLY A C 1
ATOM 3679 O O . GLY A 1 484 ? -7.003 2.118 -12.550 1.00 98.88 484 GLY A O 1
ATOM 3680 N N . ALA A 1 485 ? -5.653 0.555 -11.657 1.00 98.94 485 ALA A N 1
ATOM 3681 C CA . ALA A 1 485 ? -6.738 -0.238 -11.083 1.00 98.94 485 ALA A CA 1
ATOM 3682 C C . ALA A 1 485 ? -7.472 0.519 -9.970 1.00 98.94 485 ALA A C 1
ATOM 3684 O O . ALA A 1 485 ? -8.699 0.547 -9.961 1.00 98.94 485 ALA A O 1
ATOM 3685 N N . ALA A 1 486 ? -6.729 1.167 -9.071 1.00 98.88 486 ALA A N 1
ATOM 3686 C CA . ALA A 1 486 ? -7.306 1.962 -7.996 1.00 98.88 486 ALA A CA 1
ATOM 3687 C C . ALA A 1 486 ? -8.098 3.160 -8.525 1.00 98.88 486 ALA A C 1
ATOM 3689 O O . ALA A 1 486 ? -9.234 3.358 -8.106 1.00 98.88 486 ALA A O 1
ATOM 3690 N N . ALA A 1 487 ? -7.544 3.918 -9.478 1.00 98.69 487 ALA A N 1
ATOM 3691 C CA . ALA A 1 487 ? -8.236 5.070 -10.048 1.00 98.69 487 ALA A CA 1
ATOM 3692 C C . ALA A 1 487 ? -9.556 4.683 -10.719 1.00 98.69 487 ALA A C 1
ATOM 3694 O O . ALA A 1 487 ? -10.557 5.353 -10.491 1.00 98.69 487 ALA A O 1
ATOM 3695 N N . ALA A 1 488 ? -9.584 3.574 -11.465 1.00 98.69 488 ALA A N 1
ATOM 3696 C CA . ALA A 1 488 ? -10.810 3.085 -12.091 1.00 98.69 488 ALA A CA 1
ATOM 3697 C C . ALA A 1 488 ? -11.902 2.740 -11.061 1.00 98.69 488 ALA A C 1
ATOM 3699 O O . ALA A 1 488 ? -13.062 3.090 -11.261 1.00 98.69 488 ALA A O 1
ATOM 3700 N N . VAL A 1 489 ? -11.545 2.089 -9.947 1.00 98.81 489 VAL A N 1
ATOM 3701 C CA . VAL A 1 489 ? -12.512 1.759 -8.884 1.00 98.81 489 VAL A CA 1
ATOM 3702 C C . VAL A 1 489 ? -12.990 3.012 -8.152 1.00 98.81 489 VAL A C 1
ATOM 3704 O O . VAL A 1 489 ? -14.186 3.163 -7.918 1.00 98.81 489 VAL A O 1
ATOM 3707 N N . LEU A 1 490 ? -12.071 3.905 -7.781 1.00 98.69 490 LEU A N 1
ATOM 3708 C CA . LEU A 1 490 ? -12.398 5.118 -7.031 1.00 98.69 490 LEU A CA 1
ATOM 3709 C C . LEU A 1 490 ? -13.264 6.076 -7.855 1.00 98.69 490 LEU A C 1
ATOM 3711 O O . LEU A 1 490 ? -14.218 6.646 -7.328 1.00 98.69 490 LEU A O 1
ATOM 3715 N N . GLU A 1 491 ? -12.986 6.204 -9.152 1.00 97.62 491 GLU A N 1
ATOM 3716 C CA . GLU A 1 491 ? -13.809 6.991 -10.067 1.00 97.62 491 GLU A CA 1
ATOM 3717 C C . GLU A 1 491 ? -15.193 6.366 -10.290 1.00 97.62 491 GLU A C 1
ATOM 3719 O O . GLU A 1 491 ? -16.182 7.095 -10.292 1.00 97.62 491 GLU A O 1
ATOM 3724 N N . ASP A 1 492 ? -15.303 5.038 -10.422 1.00 97.81 492 ASP A N 1
ATOM 3725 C CA . ASP A 1 492 ? -16.608 4.365 -10.529 1.00 97.81 492 ASP A CA 1
ATOM 3726 C C . ASP A 1 492 ? -17.454 4.558 -9.258 1.00 97.81 492 ASP A C 1
ATOM 3728 O O . ASP A 1 492 ? -18.658 4.816 -9.338 1.00 97.81 492 ASP A O 1
ATOM 3732 N N . PHE A 1 493 ? -16.817 4.488 -8.085 1.00 98.06 493 PHE A N 1
ATOM 3733 C CA . PHE A 1 493 ? -17.493 4.581 -6.795 1.00 98.06 493 PHE A CA 1
ATOM 3734 C C . PHE A 1 493 ? -17.922 6.014 -6.445 1.00 98.06 493 PHE A C 1
ATOM 3736 O O . PHE A 1 493 ? -19.086 6.246 -6.110 1.00 98.06 493 PHE A O 1
ATOM 3743 N N . PHE A 1 494 ? -17.005 6.984 -6.524 1.00 97.25 494 PHE A N 1
ATOM 3744 C CA . PHE A 1 494 ? -17.255 8.365 -6.092 1.00 97.25 494 PHE A CA 1
ATOM 3745 C C . PHE A 1 494 ? -17.640 9.317 -7.237 1.00 97.25 494 PHE A C 1
ATOM 3747 O O . PHE A 1 494 ? -18.273 10.352 -7.008 1.00 97.25 494 PHE A O 1
ATOM 3754 N N . GLY A 1 495 ? -17.299 8.975 -8.479 1.00 95.19 495 GLY A N 1
ATOM 3755 C CA . GLY A 1 495 ? -17.412 9.849 -9.644 1.00 95.19 495 GLY A CA 1
ATOM 3756 C C . GLY A 1 495 ? -16.189 10.750 -9.866 1.00 95.19 495 GLY A C 1
ATOM 3757 O O . GLY A 1 495 ? -15.222 10.750 -9.110 1.00 95.19 495 GLY A O 1
ATOM 3758 N N . GLU A 1 496 ? -16.250 11.554 -10.930 1.00 91.06 496 GLU A N 1
ATOM 3759 C CA . GLU A 1 496 ? -15.132 12.393 -11.401 1.00 91.06 496 GLU A CA 1
ATOM 3760 C C . GLU A 1 496 ? -14.964 13.718 -10.620 1.00 91.06 496 GLU A C 1
ATOM 3762 O O . GLU A 1 496 ? -13.905 14.341 -10.673 1.00 91.06 496 GLU A O 1
ATOM 3767 N N . ASP A 1 497 ? -16.001 14.171 -9.902 1.00 87.44 497 ASP A N 1
ATOM 3768 C CA . ASP A 1 497 ? -16.068 15.494 -9.249 1.00 87.44 497 ASP A CA 1
ATOM 3769 C C . ASP A 1 497 ? -15.469 15.502 -7.817 1.00 87.44 497 ASP A C 1
ATOM 3771 O O . ASP A 1 497 ? -15.891 16.289 -6.966 1.00 87.44 497 ASP A O 1
ATOM 3775 N N . ILE A 1 498 ? -14.481 14.644 -7.542 1.00 94.06 498 ILE A N 1
ATOM 3776 C CA . ILE A 1 498 ? -13.784 14.551 -6.246 1.00 94.06 498 ILE A CA 1
ATOM 3777 C C . ILE A 1 498 ? -12.472 15.334 -6.278 1.00 94.06 498 ILE A C 1
ATOM 3779 O O . ILE A 1 498 ? -11.767 15.371 -7.287 1.00 94.06 498 ILE A O 1
ATOM 3783 N N . SER A 1 499 ? -12.106 15.962 -5.165 1.00 94.25 499 SER A N 1
ATOM 3784 C CA . SER A 1 499 ? -10.759 16.492 -4.937 1.00 94.25 499 SER A CA 1
ATOM 3785 C C . SER A 1 499 ? -10.270 16.021 -3.581 1.00 94.25 499 SER A C 1
ATOM 3787 O O . SER A 1 499 ? -11.049 16.016 -2.637 1.00 94.25 499 SER A O 1
ATOM 3789 N N . PHE A 1 500 ? -8.995 15.667 -3.479 1.00 93.00 500 PHE A N 1
ATOM 3790 C CA . PHE A 1 500 ? -8.417 15.152 -2.241 1.00 93.00 500 PHE A CA 1
ATOM 3791 C C . PHE A 1 500 ? -6.977 15.631 -2.061 1.00 93.00 500 PHE A C 1
ATOM 3793 O O . PHE A 1 500 ? -6.322 16.072 -3.011 1.00 93.00 500 PHE A O 1
ATOM 3800 N N . GLU A 1 501 ? -6.493 15.568 -0.826 1.00 89.62 501 GLU A N 1
ATOM 3801 C CA . GLU A 1 501 ? -5.100 15.816 -0.467 1.00 89.62 501 GLU A CA 1
ATOM 3802 C C . GLU A 1 501 ? -4.577 14.590 0.260 1.00 89.62 501 GLU A C 1
ATOM 3804 O O . GLU A 1 501 ? -5.273 14.099 1.133 1.00 89.62 501 GLU A O 1
ATOM 3809 N N . ILE A 1 502 ? -3.370 14.143 -0.076 1.00 87.44 502 ILE A N 1
ATOM 3810 C CA . ILE A 1 502 ? -2.756 12.938 0.489 1.00 87.44 502 ILE A CA 1
ATOM 3811 C C . ILE A 1 502 ? -1.336 13.253 0.965 1.00 87.44 502 ILE A C 1
ATOM 3813 O O . ILE A 1 502 ? -0.567 13.950 0.284 1.00 87.44 502 ILE A O 1
ATOM 3817 N N . ALA A 1 503 ? -0.984 12.765 2.152 1.00 83.12 503 ALA A N 1
ATOM 3818 C CA . ALA A 1 503 ? 0.379 12.788 2.674 1.00 83.12 503 ALA A CA 1
ATOM 3819 C C . ALA A 1 503 ? 1.166 11.553 2.206 1.00 83.12 503 ALA A C 1
ATOM 3821 O O . ALA A 1 503 ? 0.591 10.538 1.837 1.00 83.12 503 ALA A O 1
ATOM 3822 N N . SER A 1 504 ? 2.498 11.631 2.201 1.00 82.00 504 SER A N 1
ATOM 3823 C CA . SER A 1 504 ? 3.335 10.462 1.907 1.00 82.00 504 SER A CA 1
ATOM 3824 C C . SER A 1 504 ? 4.089 10.015 3.142 1.00 82.00 504 SER A C 1
ATOM 3826 O O . SER A 1 504 ? 4.789 10.813 3.772 1.00 82.00 504 SER A O 1
ATOM 3828 N N . GLN A 1 505 ? 4.024 8.712 3.415 1.00 79.94 505 GLN A N 1
ATOM 3829 C CA . GLN A 1 505 ? 4.882 8.063 4.398 1.00 79.94 505 GLN A CA 1
ATOM 3830 C C . GLN A 1 505 ? 6.352 8.358 4.082 1.00 79.94 505 GLN A C 1
ATOM 3832 O O . GLN A 1 505 ? 7.123 8.733 4.953 1.00 79.94 505 GLN A O 1
ATOM 3837 N N . GLU A 1 506 ? 6.748 8.255 2.813 1.00 78.75 506 GLU A N 1
ATOM 3838 C CA . GLU A 1 506 ? 8.139 8.408 2.374 1.00 78.75 506 GLU A CA 1
ATOM 3839 C C . GLU A 1 506 ? 8.664 9.847 2.488 1.00 78.75 506 GLU A C 1
ATOM 3841 O O . GLU A 1 506 ? 9.882 10.053 2.539 1.00 78.75 506 GLU A O 1
ATOM 3846 N N . LEU A 1 507 ? 7.763 10.835 2.551 1.00 77.31 507 LEU A N 1
ATOM 3847 C CA . LEU A 1 507 ? 8.077 12.258 2.664 1.00 77.31 507 LEU A CA 1
ATOM 3848 C C . LEU A 1 507 ? 7.240 12.935 3.767 1.00 77.31 507 LEU A C 1
ATOM 3850 O O . LEU A 1 507 ? 6.312 13.693 3.465 1.00 77.31 507 LEU A O 1
ATOM 3854 N N . PRO A 1 508 ? 7.590 12.731 5.050 1.00 71.75 508 PRO A N 1
ATOM 3855 C CA . PRO A 1 508 ? 6.893 13.360 6.166 1.00 71.75 508 PRO A CA 1
ATOM 3856 C C . PRO A 1 508 ? 6.759 14.878 6.000 1.00 71.75 508 PRO A C 1
ATOM 3858 O O . PRO A 1 508 ? 7.734 15.580 5.728 1.00 71.75 508 PRO A O 1
ATOM 3861 N N . GLY A 1 509 ? 5.549 15.403 6.191 1.00 71.12 509 GLY A N 1
ATOM 3862 C CA . GLY A 1 509 ? 5.253 16.832 6.043 1.00 71.12 509 GLY A CA 1
ATOM 3863 C C . GLY A 1 509 ? 5.105 17.327 4.598 1.00 71.12 509 GLY A C 1
ATOM 3864 O O . GLY A 1 509 ? 4.892 18.525 4.400 1.00 71.12 509 GLY A O 1
ATOM 3865 N N . VAL A 1 510 ? 5.196 16.443 3.600 1.00 78.50 510 VAL A N 1
ATOM 3866 C CA . VAL A 1 510 ? 4.840 16.735 2.207 1.00 78.50 510 VAL A CA 1
ATOM 3867 C C . VAL A 1 510 ? 3.436 16.208 1.926 1.00 78.50 510 VAL A C 1
ATOM 3869 O O . VAL A 1 510 ? 3.123 15.048 2.187 1.00 78.50 510 VAL A O 1
ATOM 3872 N N . THR A 1 511 ? 2.603 17.070 1.349 1.00 83.50 511 THR A N 1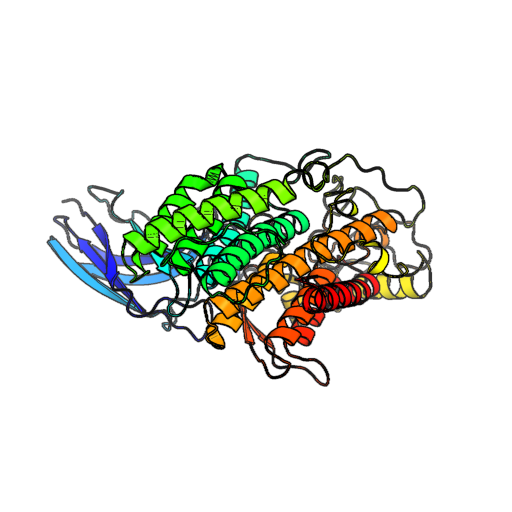
ATOM 3873 C CA . THR A 1 511 ? 1.236 16.753 0.928 1.00 83.50 511 THR A CA 1
ATOM 3874 C C . THR A 1 511 ? 1.076 17.100 -0.541 1.00 83.50 511 THR A C 1
ATOM 3876 O O . THR A 1 511 ? 1.615 18.111 -1.004 1.00 83.50 511 THR A O 1
ATOM 3879 N N . ARG A 1 512 ? 0.314 16.285 -1.269 1.00 90.69 512 ARG A N 1
ATOM 3880 C CA . ARG A 1 512 ? -0.054 16.541 -2.663 1.00 90.69 512 ARG A CA 1
ATOM 3881 C C . ARG A 1 512 ? -1.568 16.616 -2.793 1.00 90.69 512 ARG A C 1
ATOM 3883 O O . ARG A 1 512 ? -2.277 15.832 -2.175 1.00 90.69 512 ARG A O 1
ATOM 3890 N N . SER A 1 513 ? -2.042 17.574 -3.585 1.00 93.81 513 SER A N 1
ATOM 3891 C CA . SER A 1 513 ? -3.469 17.830 -3.796 1.00 93.81 513 SER A CA 1
ATOM 3892 C C . SER A 1 513 ? -3.853 17.480 -5.231 1.00 93.81 513 SER A C 1
ATOM 3894 O O . SER A 1 513 ? -3.199 17.937 -6.172 1.00 93.81 513 SER A O 1
ATOM 3896 N N . PHE A 1 514 ? -4.945 16.741 -5.396 1.00 96.50 514 PHE A N 1
ATOM 3897 C CA . PHE A 1 514 ? -5.475 16.302 -6.683 1.00 96.50 514 PHE A CA 1
ATOM 3898 C C . PHE A 1 514 ? -6.892 16.836 -6.857 1.00 96.50 514 PHE A C 1
ATOM 3900 O O . PHE A 1 514 ? -7.745 16.683 -5.984 1.00 96.50 514 PHE A O 1
ATOM 3907 N N . SER A 1 515 ? -7.145 17.503 -7.982 1.00 95.88 515 SER A N 1
ATOM 3908 C CA . SER A 1 515 ? -8.452 18.127 -8.270 1.00 95.88 515 SER A CA 1
ATOM 3909 C C . SER A 1 515 ? -8.899 17.953 -9.721 1.00 95.88 515 SER A C 1
ATOM 3911 O O . SER A 1 515 ? -9.851 18.596 -10.166 1.00 95.88 515 SER A O 1
ATOM 3913 N N . GLY A 1 516 ? -8.192 17.094 -10.458 1.00 92.31 516 GLY A N 1
ATOM 3914 C CA . GLY A 1 516 ? -8.380 16.876 -11.879 1.00 92.31 516 GLY A CA 1
ATOM 3915 C C . GLY A 1 516 ? -7.542 17.841 -12.714 1.00 92.31 516 GLY A C 1
ATOM 3916 O O . GLY A 1 516 ? -7.277 18.992 -12.345 1.00 92.31 516 GLY A O 1
ATOM 3917 N N . SER A 1 517 ? -7.135 17.375 -13.894 1.00 89.44 517 SER A N 1
ATOM 3918 C CA . SER A 1 517 ? -6.265 18.132 -14.794 1.00 89.44 517 SER A CA 1
ATOM 3919 C C . SER A 1 517 ? -6.659 17.940 -16.251 1.00 89.44 517 SER A C 1
ATOM 3921 O O . SER A 1 517 ? -6.414 16.910 -16.879 1.00 89.44 517 SER A O 1
ATOM 3923 N N . GLY A 1 518 ? -7.256 18.985 -16.827 1.00 90.06 518 GLY A N 1
ATOM 3924 C CA . GLY A 1 518 ? -7.734 18.945 -18.205 1.00 90.06 518 GLY A CA 1
ATOM 3925 C C . GLY A 1 518 ? -8.935 18.017 -18.349 1.00 90.06 518 GLY A C 1
ATOM 3926 O O . GLY A 1 518 ? -10.019 18.383 -17.908 1.00 90.06 518 GLY A O 1
ATOM 3927 N N . ASP A 1 519 ? -8.722 16.877 -19.007 1.00 90.12 519 ASP A N 1
ATOM 3928 C CA . ASP A 1 519 ? -9.735 15.833 -19.207 1.00 90.12 519 ASP A CA 1
ATOM 3929 C C . ASP A 1 519 ? -9.584 14.675 -18.195 1.00 90.12 519 ASP A C 1
ATOM 3931 O O . ASP A 1 519 ? -10.358 13.733 -18.281 1.00 90.12 519 ASP A O 1
ATOM 3935 N N . LEU A 1 520 ? -8.596 14.732 -17.288 1.00 94.56 520 LEU A N 1
ATOM 3936 C CA . LEU A 1 520 ? -8.380 13.713 -16.255 1.00 94.56 520 LEU A CA 1
ATOM 3937 C C . LEU A 1 520 ? -9.174 14.031 -14.987 1.00 94.56 520 LEU A C 1
ATOM 3939 O O . LEU A 1 520 ? -9.136 15.185 -14.529 1.00 94.56 520 LEU A O 1
ATOM 3943 N N . SER A 1 521 ? -9.798 13.016 -14.387 1.00 96.75 521 SER A N 1
ATOM 3944 C CA . SER A 1 521 ? -10.308 13.087 -13.011 1.00 96.75 521 SER A CA 1
ATOM 3945 C C . SER A 1 521 ? -9.161 13.254 -12.000 1.00 96.75 521 SER A C 1
ATOM 3947 O O . SER A 1 521 ? -7.980 13.148 -12.345 1.00 96.75 521 SER A O 1
ATOM 3949 N N . SER A 1 522 ? -9.474 13.548 -10.735 1.00 97.50 522 SER A N 1
ATOM 3950 C CA . SER A 1 522 ? -8.452 13.644 -9.677 1.00 97.50 522 SER A CA 1
ATOM 3951 C C . SER A 1 522 ? -7.750 12.308 -9.417 1.00 97.50 522 SER A C 1
ATOM 3953 O O . SER A 1 522 ? -6.539 12.286 -9.193 1.00 97.50 522 SER A O 1
ATOM 3955 N N . PHE A 1 523 ? -8.469 11.188 -9.516 1.00 98.31 523 PHE A N 1
ATOM 3956 C CA . PHE A 1 523 ? -7.890 9.853 -9.370 1.00 98.31 523 PHE A CA 1
ATOM 3957 C C . PHE A 1 523 ? -6.994 9.483 -10.555 1.00 98.31 523 PHE A C 1
ATOM 3959 O O . PHE A 1 523 ? -5.898 8.956 -10.356 1.00 98.31 523 PHE A O 1
ATOM 3966 N N . GLU A 1 524 ? -7.402 9.809 -11.784 1.00 98.12 524 GLU A N 1
ATOM 3967 C CA . GLU A 1 524 ? -6.568 9.620 -12.975 1.00 98.12 524 GLU A CA 1
ATOM 3968 C C . GLU A 1 524 ? -5.316 10.510 -12.950 1.00 98.12 524 GLU A C 1
ATOM 3970 O O . GLU A 1 524 ? -4.231 10.071 -13.340 1.00 98.12 524 GLU A O 1
ATOM 3975 N N . GLU A 1 525 ? -5.440 11.752 -12.467 1.00 98.19 525 GLU A N 1
ATOM 3976 C CA . GLU A 1 525 ? -4.312 12.662 -12.252 1.00 98.19 525 GLU A CA 1
ATOM 3977 C C . GLU A 1 525 ? -3.292 12.046 -11.282 1.00 98.19 525 GLU A C 1
ATOM 3979 O O . GLU A 1 525 ? -2.104 11.963 -11.612 1.00 98.19 525 GLU A O 1
ATOM 3984 N N . ALA A 1 526 ? -3.755 11.543 -10.133 1.00 98.44 526 ALA A N 1
ATOM 3985 C CA . ALA A 1 526 ? -2.914 10.862 -9.153 1.00 98.44 526 ALA A CA 1
ATOM 3986 C C . ALA A 1 526 ? -2.277 9.584 -9.724 1.00 98.44 526 ALA A C 1
ATOM 3988 O O . ALA A 1 526 ? -1.076 9.365 -9.567 1.00 98.44 526 ALA A O 1
ATOM 3989 N N . ALA A 1 527 ? -3.035 8.763 -10.457 1.00 98.69 527 ALA A N 1
ATOM 3990 C CA . ALA A 1 527 ? -2.526 7.526 -11.047 1.00 98.69 527 ALA A CA 1
ATOM 3991 C C . ALA A 1 527 ? -1.476 7.782 -12.136 1.00 98.69 527 ALA A C 1
ATOM 3993 O O . ALA A 1 527 ? -0.477 7.058 -12.220 1.00 98.69 527 ALA A O 1
ATOM 3994 N N . LEU A 1 528 ? -1.655 8.834 -12.938 1.00 98.62 528 LEU A N 1
ATOM 3995 C CA . LEU A 1 528 ? -0.674 9.259 -13.930 1.00 98.62 528 LEU A CA 1
ATOM 3996 C C . LEU A 1 528 ? 0.591 9.820 -13.269 1.00 98.62 528 LEU A C 1
ATOM 3998 O O . LEU A 1 528 ? 1.700 9.553 -13.741 1.00 98.62 528 LEU A O 1
ATOM 4002 N N . GLU A 1 529 ? 0.460 10.586 -12.188 1.00 98.69 529 GLU A N 1
ATOM 4003 C CA . GLU A 1 529 ? 1.613 11.073 -11.434 1.00 98.69 529 GLU A CA 1
ATOM 4004 C C . GLU A 1 529 ? 2.390 9.921 -10.778 1.00 98.69 529 GLU A C 1
ATOM 4006 O O . GLU A 1 529 ? 3.609 9.832 -10.954 1.00 98.69 529 GLU A O 1
ATOM 4011 N N . ASN A 1 530 ? 1.685 8.980 -10.147 1.00 98.69 530 ASN A N 1
ATOM 4012 C CA . ASN A 1 530 ? 2.229 7.726 -9.630 1.00 98.69 530 ASN A CA 1
ATOM 4013 C C . ASN A 1 530 ? 2.972 6.932 -10.718 1.00 98.69 530 ASN A C 1
ATOM 4015 O O . ASN A 1 530 ? 4.104 6.497 -10.510 1.00 98.69 530 ASN A O 1
ATOM 4019 N N . ALA A 1 531 ? 2.400 6.785 -11.915 1.00 98.69 531 ALA A N 1
ATOM 4020 C CA . ALA A 1 531 ? 3.066 6.106 -13.025 1.00 98.69 531 ALA A CA 1
ATOM 4021 C C . ALA A 1 531 ? 4.346 6.848 -13.459 1.00 98.69 531 ALA A C 1
ATOM 4023 O O . ALA A 1 531 ? 5.411 6.240 -13.593 1.00 98.69 531 ALA A O 1
ATOM 4024 N N . ASN A 1 532 ? 4.275 8.172 -13.622 1.00 98.62 532 ASN A N 1
ATOM 4025 C CA . ASN A 1 532 ? 5.410 9.004 -14.030 1.00 98.62 532 ASN A CA 1
ATOM 4026 C C . ASN A 1 532 ? 6.526 9.071 -12.980 1.00 98.62 532 ASN A C 1
ATOM 4028 O O . ASN A 1 532 ? 7.698 9.203 -13.348 1.00 98.62 532 ASN A O 1
ATOM 4032 N N . SER A 1 533 ? 6.197 8.920 -11.695 1.00 98.56 533 SER A N 1
ATOM 4033 C CA . SER A 1 533 ? 7.173 8.889 -10.601 1.00 98.56 533 SER A CA 1
ATOM 4034 C C . SER A 1 533 ? 8.291 7.877 -10.856 1.00 98.56 533 SER A C 1
ATOM 4036 O O . SER A 1 533 ? 9.457 8.133 -10.560 1.00 98.56 533 SER A O 1
ATOM 4038 N N . ARG A 1 534 ? 7.973 6.758 -11.517 1.00 98.62 534 ARG A N 1
ATOM 4039 C CA . ARG A 1 534 ? 8.909 5.653 -11.744 1.00 98.62 534 ARG A CA 1
ATOM 4040 C C . ARG A 1 534 ? 9.922 5.940 -12.852 1.00 98.62 534 ARG A C 1
ATOM 4042 O O . ARG A 1 534 ? 11.032 5.399 -12.825 1.00 98.62 534 ARG A O 1
ATOM 4049 N N . LEU A 1 535 ? 9.574 6.829 -13.787 1.00 98.69 535 LEU A N 1
ATOM 4050 C CA . LEU A 1 535 ? 10.520 7.393 -14.752 1.00 98.69 535 LEU A CA 1
ATOM 4051 C C . LEU A 1 535 ? 11.511 8.321 -14.038 1.00 98.69 535 LEU A C 1
ATOM 4053 O O . LEU A 1 535 ? 12.721 8.211 -14.241 1.00 98.69 535 LEU A O 1
ATOM 4057 N N . TYR A 1 536 ? 11.009 9.200 -13.168 1.00 98.50 536 TYR A N 1
ATOM 4058 C CA . TYR A 1 536 ? 11.833 10.139 -12.399 1.00 98.50 536 TYR A CA 1
ATOM 4059 C C . TYR A 1 536 ? 12.723 9.437 -11.364 1.00 98.50 536 TYR A C 1
ATOM 4061 O O . TYR A 1 536 ? 13.855 9.860 -11.130 1.00 98.50 536 TYR A O 1
ATOM 4069 N N . ALA A 1 537 ? 12.251 8.318 -10.819 1.00 97.44 537 ALA A N 1
ATOM 4070 C CA . ALA A 1 537 ? 13.014 7.410 -9.972 1.00 97.44 537 ALA A CA 1
ATOM 4071 C C . ALA A 1 537 ? 14.134 6.670 -10.731 1.00 97.44 537 ALA A C 1
ATOM 4073 O O . ALA A 1 537 ? 15.058 6.147 -10.109 1.00 97.44 537 ALA A O 1
ATOM 4074 N N . GLY A 1 538 ? 14.072 6.620 -12.068 1.00 98.00 538 GLY A N 1
ATOM 4075 C CA . GLY A 1 538 ? 15.038 5.916 -12.913 1.00 98.00 538 GLY A CA 1
ATOM 4076 C C . GLY A 1 538 ? 14.848 4.399 -12.967 1.00 98.00 538 GLY A C 1
ATOM 4077 O O . GLY A 1 538 ? 15.782 3.681 -13.321 1.00 98.00 538 GLY A O 1
ATOM 4078 N N . VAL A 1 539 ? 13.664 3.887 -12.624 1.00 98.06 539 VAL A N 1
ATOM 4079 C CA . VAL A 1 539 ? 13.440 2.438 -12.465 1.00 98.06 539 VAL A CA 1
ATOM 4080 C C . VAL A 1 539 ? 12.521 1.822 -13.517 1.00 98.06 539 VAL A C 1
ATOM 4082 O O . VAL A 1 539 ? 12.536 0.595 -13.634 1.00 98.06 539 VAL A O 1
ATOM 4085 N N . HIS A 1 540 ? 11.775 2.636 -14.278 1.00 98.62 540 HIS A N 1
ATOM 4086 C CA . HIS A 1 540 ? 10.878 2.192 -15.352 1.00 98.62 540 HIS A CA 1
ATOM 4087 C C . HIS A 1 540 ? 10.919 3.103 -16.584 1.00 98.62 540 HIS A C 1
ATOM 4089 O O . HIS A 1 540 ? 10.871 4.326 -16.448 1.00 98.62 540 HIS A O 1
ATOM 4095 N N . LEU A 1 541 ? 10.971 2.499 -17.779 1.00 98.50 541 LEU A N 1
ATOM 4096 C CA . LEU A 1 541 ? 10.791 3.206 -19.056 1.00 98.50 541 LEU A CA 1
ATOM 4097 C C . LEU A 1 541 ? 9.365 3.774 -19.185 1.00 98.50 541 LEU A C 1
ATOM 4099 O O . LEU A 1 541 ? 8.438 3.296 -18.530 1.00 98.50 541 LEU A O 1
ATOM 4103 N N . GLU A 1 542 ? 9.180 4.769 -20.058 1.00 98.44 542 GLU A N 1
ATOM 4104 C CA . GLU A 1 542 ? 7.879 5.423 -20.267 1.00 98.44 542 GLU A CA 1
ATOM 4105 C C . GLU A 1 542 ? 6.800 4.420 -20.705 1.00 98.44 542 GLU A C 1
ATOM 4107 O O . GLU A 1 542 ? 5.728 4.385 -20.101 1.00 98.44 542 GLU A O 1
ATOM 4112 N N . SER A 1 543 ? 7.099 3.528 -21.657 1.00 98.44 543 SER A N 1
ATOM 4113 C CA . SER A 1 543 ? 6.149 2.490 -22.081 1.00 98.44 543 SER A CA 1
ATOM 4114 C C . SER A 1 543 ? 5.772 1.536 -20.944 1.00 98.44 543 SER A C 1
ATOM 4116 O O . SER A 1 543 ? 4.611 1.157 -20.823 1.00 98.44 543 SER A O 1
ATOM 4118 N N . SER A 1 544 ? 6.717 1.184 -20.063 1.00 98.75 544 SER A N 1
ATOM 4119 C CA . SER A 1 544 ? 6.435 0.338 -18.893 1.00 98.75 544 SER A CA 1
ATOM 4120 C C . SER A 1 544 ? 5.431 0.995 -17.943 1.00 98.75 544 SER A C 1
ATOM 4122 O O . SER A 1 544 ? 4.624 0.290 -17.337 1.00 98.75 544 SER A O 1
ATOM 4124 N N . ASN A 1 545 ? 5.459 2.324 -17.824 1.00 98.81 545 ASN A N 1
ATOM 4125 C CA . ASN A 1 545 ? 4.519 3.082 -17.002 1.00 98.81 545 ASN A CA 1
ATOM 4126 C C . ASN A 1 545 ? 3.152 3.215 -17.679 1.00 98.81 545 ASN A C 1
ATOM 4128 O O . ASN A 1 545 ? 2.144 2.888 -17.061 1.00 98.81 545 ASN A O 1
ATOM 4132 N N . LEU A 1 546 ? 3.106 3.648 -18.940 1.00 98.75 546 LEU A N 1
ATOM 4133 C CA . LEU A 1 546 ? 1.841 3.900 -19.638 1.00 98.75 546 LEU A CA 1
ATOM 4134 C C . LEU A 1 546 ? 1.050 2.614 -19.906 1.00 98.75 546 LEU A C 1
ATOM 4136 O O . LEU A 1 546 ? -0.159 2.581 -19.680 1.00 98.75 546 LEU A O 1
ATOM 4140 N N . ASP A 1 547 ? 1.721 1.540 -20.325 1.00 98.88 547 ASP A N 1
ATOM 4141 C CA . ASP A 1 547 ? 1.053 0.258 -20.565 1.00 98.88 547 ASP A CA 1
ATOM 4142 C C . ASP A 1 547 ? 0.622 -0.407 -19.252 1.00 98.88 547 ASP A C 1
ATOM 4144 O O . ASP A 1 547 ? -0.418 -1.061 -19.210 1.00 98.88 547 ASP A O 1
ATOM 4148 N N . GLY A 1 548 ? 1.394 -0.219 -18.173 1.00 98.81 548 GLY A N 1
ATOM 4149 C CA . GLY A 1 548 ? 1.011 -0.658 -16.830 1.00 98.81 548 GLY A CA 1
ATOM 4150 C C . GLY A 1 548 ? -0.239 0.064 -16.337 1.00 98.81 548 GLY A C 1
ATOM 4151 O O . GLY A 1 548 ? -1.192 -0.588 -15.925 1.00 98.81 548 GLY A O 1
ATOM 4152 N N . LEU A 1 549 ? -0.268 1.395 -16.461 1.00 98.81 549 LEU A N 1
ATOM 4153 C CA . LEU A 1 549 ? -1.423 2.226 -16.110 1.00 98.81 549 LEU A CA 1
ATOM 4154 C C . LEU A 1 549 ? -2.687 1.768 -16.849 1.00 98.81 549 LEU A C 1
ATOM 4156 O O . LEU A 1 549 ? -3.711 1.515 -16.220 1.00 98.81 549 LEU A O 1
ATOM 4160 N N . ALA A 1 550 ? -2.591 1.575 -18.167 1.00 98.81 550 ALA A N 1
ATOM 4161 C CA . ALA A 1 550 ? -3.710 1.112 -18.982 1.00 98.81 550 ALA A CA 1
ATOM 4162 C C . ALA A 1 550 ? -4.163 -0.317 -18.625 1.00 98.81 550 ALA A C 1
ATOM 4164 O O . ALA A 1 550 ? -5.361 -0.590 -18.586 1.00 98.81 550 ALA A O 1
ATOM 4165 N N . ALA A 1 551 ? -3.231 -1.238 -18.353 1.00 98.88 551 ALA A N 1
ATOM 4166 C CA . ALA A 1 551 ? -3.572 -2.595 -17.919 1.00 98.88 551 ALA A CA 1
ATOM 4167 C C . ALA A 1 551 ? -4.297 -2.591 -16.567 1.00 98.88 551 ALA A C 1
ATOM 4169 O O . ALA A 1 551 ? -5.292 -3.295 -16.404 1.00 98.88 551 ALA A O 1
ATOM 4170 N N . GLY A 1 552 ? -3.825 -1.768 -15.628 1.00 98.88 552 GLY A N 1
ATOM 4171 C CA . GLY A 1 552 ? -4.463 -1.551 -14.335 1.00 98.88 552 GLY A CA 1
ATOM 4172 C C . GLY A 1 552 ? -5.888 -1.034 -14.475 1.00 98.88 552 GLY A C 1
ATOM 4173 O O . GLY A 1 552 ? -6.806 -1.623 -13.915 1.00 98.88 552 GLY A O 1
ATOM 4174 N N . GLN A 1 553 ? -6.081 0.012 -15.280 1.00 98.81 553 GLN A N 1
ATOM 4175 C CA . GLN A 1 553 ? -7.400 0.589 -15.545 1.00 98.81 553 GLN A CA 1
ATOM 4176 C C . GLN A 1 553 ? -8.387 -0.464 -16.066 1.00 98.81 553 GLN A C 1
ATOM 4178 O O . GLN A 1 553 ? -9.480 -0.602 -15.526 1.00 98.81 553 GLN A O 1
ATOM 4183 N N . LEU A 1 554 ? -7.975 -1.283 -17.043 1.00 98.81 554 LEU A N 1
ATOM 4184 C CA . LEU A 1 554 ? -8.813 -2.370 -17.564 1.00 98.81 554 LEU A CA 1
ATOM 4185 C C . LEU A 1 554 ? -9.171 -3.413 -16.496 1.00 98.81 554 LEU A C 1
ATOM 4187 O O . LEU A 1 554 ? -10.266 -3.971 -16.537 1.00 98.81 554 LEU A O 1
ATOM 4191 N N . VAL A 1 555 ? -8.254 -3.709 -15.568 1.00 98.88 555 VAL A N 1
ATOM 4192 C CA . VAL A 1 555 ? -8.532 -4.607 -14.438 1.00 98.88 555 VAL A CA 1
ATOM 4193 C C . VAL A 1 555 ? -9.571 -3.985 -13.511 1.00 98.88 555 VAL A C 1
ATOM 4195 O O . VAL A 1 555 ? -10.562 -4.648 -13.220 1.00 98.88 555 VAL A O 1
ATOM 4198 N N . GLY A 1 556 ? -9.380 -2.731 -13.091 1.00 98.75 556 GLY A N 1
ATOM 4199 C CA . GLY A 1 556 ? -10.314 -2.038 -12.199 1.00 98.75 556 GLY A CA 1
ATOM 4200 C C . GLY A 1 556 ? -11.724 -1.950 -12.786 1.00 98.75 556 GLY A C 1
ATOM 4201 O O . GLY A 1 556 ? -12.674 -2.379 -12.139 1.00 98.75 556 GLY A O 1
ATOM 4202 N N . GLU A 1 557 ? -11.848 -1.529 -14.050 1.00 98.56 557 GLU A N 1
ATOM 4203 C CA . GLU A 1 557 ? -13.125 -1.497 -14.786 1.00 98.56 557 GLU A CA 1
ATOM 4204 C C . GLU A 1 557 ? -13.791 -2.880 -14.863 1.00 98.56 557 GLU A C 1
ATOM 4206 O O . GLU A 1 557 ? -15.004 -3.024 -14.717 1.00 98.56 557 GLU A O 1
ATOM 4211 N N . TYR A 1 558 ? -13.008 -3.937 -15.099 1.00 98.69 558 TYR A N 1
ATOM 4212 C CA . TYR A 1 558 ? -13.568 -5.283 -15.160 1.00 98.69 558 TYR A CA 1
ATOM 4213 C C . TYR A 1 558 ? -14.055 -5.757 -13.790 1.00 98.69 558 TYR A C 1
ATOM 4215 O O . TYR A 1 558 ? -15.090 -6.421 -13.709 1.00 98.69 558 TYR A O 1
ATOM 4223 N N . VAL A 1 559 ? -13.312 -5.457 -12.724 1.00 98.19 559 VAL A N 1
ATOM 4224 C CA . VAL A 1 559 ? -13.688 -5.841 -11.363 1.00 98.19 559 VAL A CA 1
ATOM 4225 C C . VAL A 1 559 ? -14.946 -5.104 -10.925 1.00 98.19 559 VAL A C 1
ATOM 4227 O O . VAL A 1 559 ? -15.851 -5.767 -10.423 1.00 98.19 559 VAL A O 1
ATOM 4230 N N . THR A 1 560 ? -15.062 -3.794 -11.152 1.00 95.44 560 THR A N 1
ATOM 4231 C CA . THR A 1 560 ? -16.277 -3.043 -10.788 1.00 95.44 560 THR A CA 1
ATOM 4232 C C . THR A 1 560 ? -17.517 -3.607 -11.486 1.00 95.44 560 THR A C 1
ATOM 4234 O O . THR A 1 560 ? -18.528 -3.862 -10.829 1.00 95.44 560 THR A O 1
ATOM 4237 N N . ASP A 1 561 ? -17.405 -3.957 -12.770 1.00 95.94 561 ASP A N 1
ATOM 4238 C CA . ASP A 1 561 ? -18.486 -4.564 -13.556 1.00 95.94 561 ASP A CA 1
ATOM 4239 C C . ASP A 1 561 ? -18.837 -6.011 -13.147 1.00 95.94 561 ASP A C 1
ATOM 4241 O O . ASP A 1 561 ? -19.938 -6.489 -13.446 1.00 95.94 561 ASP A O 1
ATOM 4245 N N . ASN A 1 562 ? -17.904 -6.755 -12.535 1.00 96.00 562 ASN A N 1
ATOM 4246 C CA . ASN A 1 562 ? -18.020 -8.212 -12.363 1.00 96.00 562 ASN A CA 1
ATOM 4247 C C . ASN A 1 562 ? -17.745 -8.727 -10.944 1.00 96.00 562 ASN A C 1
ATOM 4249 O O . ASN A 1 562 ? -17.647 -9.940 -10.765 1.00 96.00 562 ASN A O 1
ATOM 4253 N N . PHE A 1 563 ? -17.650 -7.856 -9.940 1.00 91.38 563 PHE A N 1
ATOM 4254 C CA . PHE A 1 563 ? -17.312 -8.235 -8.562 1.00 91.38 563 PHE A CA 1
ATOM 4255 C C . PHE A 1 563 ? -18.222 -9.339 -7.985 1.00 91.38 563 PHE A C 1
ATOM 4257 O O . PHE A 1 563 ? -17.768 -10.175 -7.209 1.00 91.38 563 PHE A O 1
ATOM 4264 N N . LEU A 1 564 ? -19.493 -9.376 -8.403 1.00 84.56 564 LEU A N 1
ATOM 4265 C CA . LEU A 1 564 ? -20.517 -10.321 -7.933 1.00 84.56 564 LEU A CA 1
ATOM 4266 C C . LEU A 1 564 ? -20.865 -11.436 -8.944 1.00 84.56 564 LEU A C 1
ATOM 4268 O O . LEU A 1 564 ? -21.872 -12.127 -8.765 1.00 84.56 564 LEU A O 1
ATOM 4272 N N . SER A 1 565 ? -20.101 -11.572 -10.034 1.00 71.50 565 SER A N 1
ATOM 4273 C CA . SER A 1 565 ? -20.451 -12.397 -11.209 1.00 71.50 565 SER A CA 1
ATOM 4274 C C . SER A 1 565 ? -20.019 -13.862 -11.155 1.00 71.50 565 SER A C 1
ATOM 4276 O O . SER A 1 565 ? -18.944 -14.170 -10.596 1.00 71.50 565 SER A O 1
#